Protein 8YR6 (pdb70)

Organism: Escherichia coli (strain K12) (NCBI:txid83333)

Secondary structure (DSSP, 8-state):
-HHHHHHHHS--EE--GGGEEEE-SHHHHHHHHHHHHHH-SSEEEEE-S-B-SSHHHHHHHHHHHHHHHH-TT-EEEEEEETTGGGS--TTS-----HHHHHHHHHHHSTT----EEEE-SSSSGGG--EE--EEEETTEEEEES--BSHHHHT-SS--EE--EEEEE-HHHHHHHHHHHIIIIISSTT-EESS-TTPPPHHHHHHHHHHHHHHHTT----------TTS-EEEEEEE-GGG-HHHHHHHHHGGG-SSEEEEE-SS----HHHHHHHHHHHHTT-EEEEEEE-GGGSTT---SSSPP-GGGGHHHHHHHHHHHHHHHTHHHHHTTSEEEEEE--TT-EE---EEEETTTEEEEES--SSHIIIIISEEEEEEEE-TT-TTHHHHHHHHHHHHTTEEE-SSGGGSPPGGGS-HHHHHHHHHHHHTTHHHHHGGG-

Radius of gyration: 21.31 Å; Cα contacts (8 Å, |Δi|>4): 948; chains: 1; bounding box: 56×60×46 Å

Solvent-accessible surface area: 18902 Å² total; per-residue (Å²): 121,157,49,70,100,44,3,50,127,11,49,2,3,48,13,59,46,122,49,5,65,13,46,46,36,7,28,69,0,41,81,7,0,48,112,49,1,87,75,8,133,87,23,0,2,0,2,0,38,20,0,42,43,31,71,0,0,76,27,1,0,80,23,0,3,75,11,38,104,133,75,88,129,1,45,3,68,0,0,0,0,3,26,19,0,55,72,30,128,94,41,63,91,109,82,95,23,5,0,50,8,0,6,84,14,35,112,114,23,126,74,22,95,3,13,1,29,0,0,0,0,24,35,166,38,49,74,0,14,1,20,2,5,1,3,0,8,20,30,4,0,1,3,5,4,1,1,0,15,35,33,16,0,57,57,101,141,91,32,9,18,3,13,1,1,12,0,102,14,109,72,0,0,36,22,0,27,100,15,2,44,126,50,4,33,97,28,131,0,18,30,100,0,20,67,104,132,33,33,149,43,104,128,13,110,89,52,0,120,59,6,52,98,108,3,133,113,8,27,18,157,33,148,42,74,17,99,61,94,64,4,0,0,3,2,1,2,0,6,10,128,44,2,57,0,8,93,0,0,50,19,0,0,23,9,1,94,122,57,0,4,0,0,0,12,32,9,12,19,21,67,64,0,16,148,14,0,17,93,0,2,171,90,55,36,77,0,0,0,0,4,20,25,24,33,0,11,33,60,49,40,51,123,138,90,99,55,84,132,43,2,4,15,1,8,11,18,16,19,15,5,51,111,9,0,42,158,10,18,141,34,12,97,53,101,31,2,15,0,40,19,0,99,28,110,93,14,14,2,0,0,10,1,2,4,1,29,52,78,25,3,0,4,6,0,0,8,1,3,25,43,2,28,124,25,3,0,3,0,0,0,1,0,13,3,22,107,70,70,0,20,89,42,22,101,101,6,12,122,57,2,64,115,71,16,100,82,11,154,65,56,180,104,13,81,38,25,51,83,1,40,105,126,5,66,105,38,0,101,132,34,89,163,122,168,68,16,137,116,45,30,169,60,11

Structure (mmCIF, N/CA/C/O backbone):
data_8YR6
#
_entry.id   8YR6
#
_cell.length_a   160.497
_cell.length_b   160.497
_cell.length_c   160.497
_cell.angle_alpha   90.00
_cell.angle_beta   90.00
_cell.angle_gamma   90.00
#
_symmetry.space_group_name_H-M   'I 2 3'
#
loop_
_entity.id
_entity.type
_entity.pdbx_description
1 polymer 'CDP-diacylglycerol--serine O-phosphatidyltransferase'
2 non-polymer Cdp-DG(16:0/16:0)
3 non-polymer 'SULFATE ION'
4 water water
#
loop_
_atom_site.group_PDB
_atom_site.id
_atom_site.type_symbol
_atom_site.label_atom_id
_atom_site.label_alt_id
_atom_site.label_comp_id
_atom_site.label_asym_id
_atom_site.label_entity_id
_atom_site.label_seq_id
_atom_site.pdbx_PDB_ins_code
_atom_site.Cartn_x
_atom_site.Cartn_y
_atom_site.Cartn_z
_atom_site.occupancy
_atom_site.B_iso_or_equiv
_atom_site.auth_seq_id
_atom_site.auth_comp_id
_atom_site.auth_asym_id
_atom_site.auth_atom_id
_atom_site.pdbx_PDB_model_num
ATOM 1 N N . ASN A 1 18 ? 62.507 10.141 50.189 1.00 89.75 8 ASN A N 1
ATOM 2 C CA . ASN A 1 18 ? 61.168 9.486 50.192 1.00 87.76 8 ASN A CA 1
ATOM 3 C C . ASN A 1 18 ? 60.215 10.328 49.344 1.00 86.98 8 ASN A C 1
ATOM 4 O O . ASN A 1 18 ? 59.941 11.476 49.680 1.00 88.92 8 ASN A O 1
ATOM 9 N N . LYS A 1 19 ? 59.711 9.749 48.248 1.00 85.22 9 LYS A N 1
ATOM 10 C CA . LYS A 1 19 ? 58.934 10.500 47.274 1.00 85.72 9 LYS A CA 1
ATOM 11 C C . LYS A 1 19 ? 57.557 10.853 47.841 1.00 82.72 9 LYS A C 1
ATOM 12 O O . LYS A 1 19 ? 57.001 11.897 47.500 1.00 80.24 9 LYS A O 1
ATOM 18 N N . HIS A 1 20 ? 57.016 9.986 48.710 1.00 79.06 10 HIS A N 1
ATOM 19 C CA . HIS A 1 20 ? 55.691 10.188 49.281 1.00 75.01 10 HIS A CA 1
ATOM 20 C C . HIS A 1 20 ? 55.706 11.358 50.260 1.00 71.89 10 HIS A C 1
ATOM 21 O O . HIS A 1 20 ? 54.813 12.202 50.225 1.00 66.78 10 HIS A O 1
ATOM 28 N N . GLN A 1 21 ? 56.727 11.389 51.128 1.00 73.82 11 GLN A N 1
ATOM 29 C CA . GLN A 1 21 ? 56.900 12.447 52.114 1.00 77.28 11 GLN A CA 1
ATOM 30 C C . GLN A 1 21 ? 57.165 13.785 51.429 1.00 78.07 11 GLN A C 1
ATOM 31 O O . GLN A 1 21 ? 56.758 14.832 51.930 1.00 77.72 11 GLN A O 1
ATOM 37 N N . GLN A 1 22 ? 57.848 13.734 50.282 1.00 78.82 12 GLN A N 1
ATOM 38 C CA . GLN A 1 22 ? 58.167 14.922 49.514 1.00 79.24 12 GLN A CA 1
ATOM 39 C C . GLN A 1 22 ? 56.870 15.544 48.997 1.00 76.10 12 GLN A C 1
ATOM 40 O O . GLN A 1 22 ? 56.675 16.750 49.121 1.00 74.95 12 GLN A O 1
ATOM 46 N N . HIS A 1 23 ? 55.979 14.713 48.441 1.00 74.18 13 HIS A N 1
ATOM 47 C CA . HIS A 1 23 ? 54.686 15.179 47.965 1.00 74.11 13 HIS A CA 1
ATOM 48 C C . HIS A 1 23 ? 53.986 15.978 49.063 1.00 72.26 13 HIS A C 1
ATOM 49 O O . HIS A 1 23 ? 53.525 17.091 48.818 1.00 73.06 13 HIS A O 1
ATOM 56 N N . LEU A 1 24 ? 53.920 15.402 50.271 1.00 68.52 14 LEU A N 1
ATOM 57 C CA . LEU A 1 24 ? 53.236 16.031 51.390 1.00 65.65 14 LEU A CA 1
ATOM 58 C C . LEU A 1 24 ? 53.959 17.309 51.804 1.00 62.37 14 LEU A C 1
ATOM 59 O O . LEU A 1 24 ? 53.316 18.298 52.132 1.00 60.80 14 LEU A O 1
ATOM 64 N N . ALA A 1 25 ? 55.294 17.272 51.809 1.00 61.23 15 ALA A N 1
ATOM 65 C CA . ALA A 1 25 ? 56.091 18.416 52.215 1.00 60.78 15 ALA A CA 1
ATOM 66 C C . ALA A 1 25 ? 55.869 19.589 51.259 1.00 62.17 15 ALA A C 1
ATOM 67 O O . ALA A 1 25 ? 55.918 20.746 51.673 1.00 61.12 15 ALA A O 1
ATOM 69 N N . GLN A 1 26 ? 55.591 19.276 49.988 1.00 64.95 16 GLN A N 1
ATOM 70 C CA . GLN A 1 26 ? 55.512 20.274 48.935 1.00 67.48 16 GLN A CA 1
ATOM 71 C C . GLN A 1 26 ? 54.072 20.707 48.668 1.00 67.47 16 GLN A C 1
ATOM 72 O O . GLN A 1 26 ? 53.865 21.672 47.935 1.00 68.76 16 GLN A O 1
ATOM 78 N N . LEU A 1 27 ? 53.086 19.999 49.239 1.00 67.61 17 LEU A N 1
ATOM 79 C CA . LEU A 1 27 ? 51.702 20.449 49.179 1.00 67.87 17 LEU A CA 1
ATOM 80 C C . LEU A 1 27 ? 51.642 21.883 49.698 1.00 66.94 17 LEU A C 1
ATOM 81 O O . LEU A 1 27 ? 52.190 22.168 50.761 1.00 66.22 17 LEU A O 1
ATOM 86 N N . PRO A 1 28 ? 50.969 22.818 48.989 1.00 65.17 18 PRO A N 1
ATOM 87 C CA . PRO A 1 28 ? 50.709 24.148 49.546 1.00 65.12 18 PRO A CA 1
ATOM 88 C C . PRO A 1 28 ? 49.891 24.046 50.833 1.00 65.34 18 PRO A C 1
ATOM 89 O O . PRO A 1 28 ? 48.977 23.225 50.922 1.00 65.14 18 PRO A O 1
ATOM 93 N N . LYS A 1 29 ? 50.238 24.880 51.823 1.00 64.28 19 LYS A N 1
ATOM 94 C CA . LYS A 1 29 ? 49.655 24.790 53.153 1.00 64.44 19 LYS A CA 1
ATOM 95 C C . LYS A 1 29 ? 49.270 26.174 53.662 1.00 65.77 19 LYS A C 1
ATOM 96 O O . LYS A 1 29 ? 50.072 27.102 53.604 1.00 67.21 19 LYS A O 1
ATOM 102 N N . ILE A 1 30 ? 48.041 26.276 54.187 1.00 65.52 20 ILE A N 1
ATOM 103 C CA . ILE A 1 30 ? 47.522 27.518 54.734 1.00 63.96 20 ILE A CA 1
ATOM 104 C C . ILE A 1 30 ? 47.648 27.467 56.254 1.00 63.74 20 ILE A C 1
ATOM 105 O O . ILE A 1 30 ? 47.153 26.536 56.884 1.00 63.11 20 ILE A O 1
ATOM 110 N N . SER A 1 31 ? 48.294 28.485 56.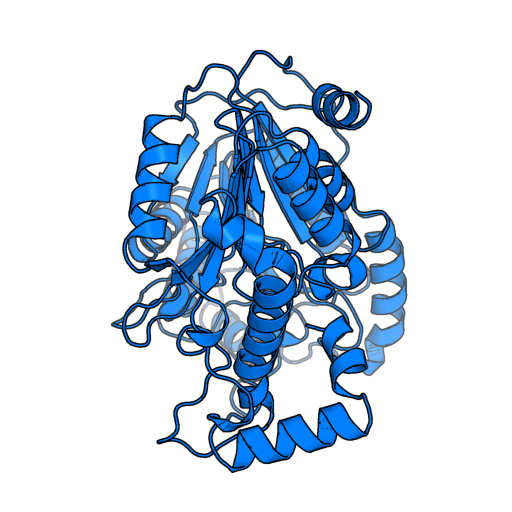836 1.00 63.62 21 SER A N 1
ATOM 111 C CA . SER A 1 31 ? 48.496 28.527 58.275 1.00 64.16 21 SER A CA 1
ATOM 112 C C . SER A 1 31 ? 47.145 28.574 58.980 1.00 62.22 21 SER A C 1
ATOM 113 O O . SER A 1 31 ? 46.190 29.176 58.493 1.00 60.88 21 SER A O 1
ATOM 116 N N . GLN A 1 32 ? 47.095 27.901 60.130 1.00 60.43 22 GLN A N 1
ATOM 117 C CA . GLN A 1 32 ? 45.871 27.708 60.879 1.00 59.10 22 GLN A CA 1
ATOM 118 C C . GLN A 1 32 ? 46.188 27.920 62.351 1.00 58.50 22 GLN A C 1
ATOM 119 O O . GLN A 1 32 ? 47.173 27.382 62.850 1.00 57.87 22 GLN A O 1
ATOM 125 N N . SER A 1 33 ? 45.362 28.724 63.024 1.00 60.09 23 SER A N 1
ATOM 126 C CA . SER A 1 33 ? 45.488 28.915 64.457 1.00 60.76 23 SER A CA 1
ATOM 127 C C . SER A 1 33 ? 44.703 27.824 65.176 1.00 60.90 23 SER A C 1
ATOM 128 O O . SER A 1 33 ? 43.567 27.538 64.812 1.00 62.55 23 SER A O 1
ATOM 131 N N . VAL A 1 34 ? 45.316 27.238 66.209 1.00 61.47 24 VAL A N 1
ATOM 132 C CA . VAL A 1 34 ? 44.687 26.186 66.993 1.00 63.13 24 VAL A CA 1
ATOM 133 C C . VAL A 1 34 ? 43.351 26.671 67.564 1.00 62.75 24 VAL A C 1
ATOM 134 O O . VAL A 1 34 ? 42.427 25.876 67.704 1.00 61.88 24 VAL A O 1
ATOM 138 N N . ASP A 1 35 ? 43.247 27.970 67.884 1.00 63.63 25 ASP A N 1
ATOM 139 C CA . ASP A 1 35 ? 42.060 28.516 68.527 1.00 65.63 25 ASP A CA 1
ATOM 140 C C . ASP A 1 35 ? 40.917 28.703 67.532 1.00 62.86 25 ASP A C 1
ATOM 141 O O . ASP A 1 35 ? 39.780 28.918 67.944 1.00 60.93 25 ASP A O 1
ATOM 146 N N . ASP A 1 36 ? 41.222 28.617 66.232 1.00 61.92 26 ASP A N 1
ATOM 147 C CA . ASP A 1 36 ? 40.217 28.745 65.189 1.00 60.34 26 ASP A CA 1
ATOM 148 C C . ASP A 1 36 ? 39.842 27.373 64.628 1.00 58.02 26 ASP A C 1
ATOM 149 O O . ASP A 1 36 ? 39.306 27.295 63.525 1.00 57.00 26 ASP A O 1
ATOM 154 N N . VAL A 1 37 ? 40.103 26.308 65.401 1.00 57.11 27 VAL A N 1
ATOM 155 C CA . VAL A 1 37 ? 39.679 24.961 65.050 1.00 56.97 27 VAL A CA 1
ATOM 156 C C . VAL A 1 37 ? 38.849 24.387 66.196 1.00 56.65 27 VAL A C 1
ATOM 157 O O . VAL A 1 37 ? 39.336 24.268 67.319 1.00 54.46 27 VAL A O 1
ATOM 161 N N . ASP A 1 38 ? 37.602 24.008 65.893 1.00 56.37 28 ASP A N 1
ATOM 162 C CA . ASP A 1 38 ? 36.726 23.393 66.876 1.00 55.05 28 ASP A CA 1
ATOM 163 C C . ASP A 1 38 ? 36.273 22.022 66.384 1.00 53.25 28 ASP A C 1
ATOM 164 O O . ASP A 1 38 ? 35.769 21.886 65.275 1.00 55.76 28 ASP A O 1
ATOM 169 N N . PHE A 1 39 ? 36.462 21.006 67.230 1.00 52.16 29 PHE A N 1
ATOM 170 C CA . PHE A 1 39 ? 35.872 19.698 67.015 1.00 51.43 29 PHE A CA 1
ATOM 171 C C . PHE A 1 39 ? 34.509 19.642 67.694 1.00 53.01 29 PHE A C 1
ATOM 172 O O . PHE A 1 39 ? 34.329 20.210 68.766 1.00 54.24 29 PHE A O 1
ATOM 180 N N . PHE A 1 40 ? 33.559 18.943 67.064 1.00 53.96 30 PHE A N 1
ATOM 181 C CA . PHE A 1 40 ? 32.336 18.525 67.729 1.00 53.65 30 PHE A CA 1
ATOM 182 C C . PHE A 1 40 ? 32.263 17.013 67.577 1.00 53.60 30 PHE A C 1
ATOM 183 O O . PHE A 1 40 ? 32.804 16.474 66.620 1.00 55.05 30 PHE A O 1
ATOM 191 N N . TYR A 1 41 ? 31.618 16.342 68.533 1.00 51.76 31 TYR A N 1
ATOM 192 C CA . TYR A 1 41 ? 31.776 14.907 68.681 1.00 49.57 31 TYR A CA 1
ATOM 193 C C . TYR A 1 41 ? 30.446 14.171 68.566 1.00 49.04 31 TYR A C 1
ATOM 194 O O . TYR A 1 41 ? 30.423 12.959 68.744 1.00 49.20 31 TYR A O 1
ATOM 203 N N . ALA A 1 42 ? 29.356 14.885 68.255 1.00 50.37 32 ALA A N 1
ATOM 204 C CA . ALA A 1 42 ? 28.031 14.280 68.204 1.00 51.56 32 ALA A CA 1
ATOM 205 C C . ALA A 1 42 ? 27.154 14.998 67.186 1.00 51.45 32 ALA A C 1
ATOM 206 O O . ALA A 1 42 ? 27.241 16.216 67.048 1.00 52.43 32 ALA A O 1
ATOM 208 N N . PRO A 1 43 ? 26.254 14.273 66.485 1.00 52.13 33 PRO A N 1
ATOM 209 C CA . PRO A 1 43 ? 25.371 14.883 65.484 1.00 55.10 33 PRO A CA 1
ATOM 210 C C . PRO A 1 43 ? 24.578 16.104 65.954 1.00 57.11 33 PRO A C 1
ATOM 211 O O . PRO A 1 43 ? 24.423 17.074 65.211 1.00 59.18 33 PRO A O 1
ATOM 215 N N . ALA A 1 44 ? 24.048 16.038 67.180 1.00 57.19 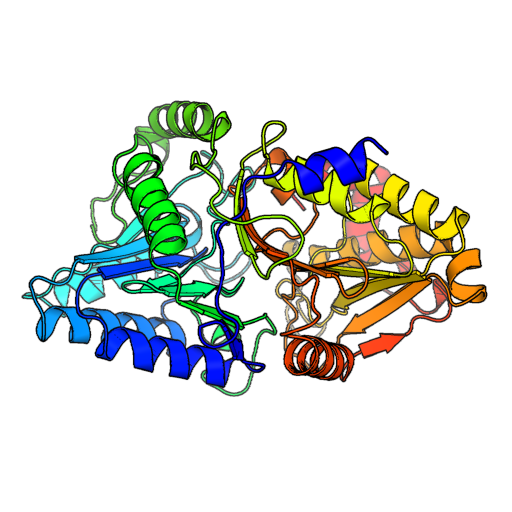34 ALA A N 1
ATOM 216 C CA . ALA A 1 44 ? 23.208 17.103 67.703 1.00 56.56 34 ALA A CA 1
ATOM 217 C C . ALA A 1 44 ? 24.023 18.387 67.845 1.00 56.21 34 ALA A C 1
ATOM 218 O O . ALA A 1 44 ? 23.545 19.461 67.499 1.00 56.21 34 ALA A O 1
ATOM 220 N N . ASP A 1 45 ? 25.259 18.262 68.338 1.00 55.61 35 ASP A N 1
ATOM 221 C CA . ASP A 1 45 ? 26.139 19.405 68.522 1.00 56.34 35 ASP A CA 1
ATOM 222 C C . ASP A 1 45 ? 26.437 20.063 67.178 1.00 56.59 35 ASP A C 1
ATOM 223 O O . ASP A 1 45 ? 26.526 21.288 67.081 1.00 57.06 35 ASP A O 1
ATOM 228 N N . PHE A 1 46 ? 26.602 19.226 66.151 1.00 55.32 36 PHE A N 1
ATOM 229 C CA . PHE A 1 46 ? 26.827 19.682 64.790 1.00 53.89 36 PHE A CA 1
ATOM 230 C C . PHE A 1 46 ? 25.622 20.487 64.312 1.00 53.78 36 PHE A C 1
ATOM 231 O O . PHE A 1 46 ? 25.788 21.594 63.800 1.00 54.64 36 PHE A O 1
ATOM 239 N N . ARG A 1 47 ? 24.419 19.927 64.499 1.00 51.59 37 ARG A N 1
ATOM 240 C CA . ARG A 1 47 ? 23.183 20.613 64.169 1.00 51.73 37 ARG A CA 1
ATOM 241 C C . ARG A 1 47 ? 23.137 21.987 64.839 1.00 51.80 37 ARG A C 1
ATOM 242 O O . ARG A 1 47 ? 22.877 22.996 64.189 1.00 52.88 37 ARG A O 1
ATOM 250 N N . GLU A 1 48 ? 23.378 22.023 66.152 1.00 51.32 38 GLU A N 1
ATOM 251 C CA . GLU A 1 48 ? 23.232 23.254 66.910 1.00 50.69 38 GLU A CA 1
ATOM 252 C C . GLU A 1 48 ? 24.265 24.264 66.417 1.00 50.90 38 GLU A C 1
ATOM 253 O O . GLU A 1 48 ? 23.925 25.418 66.168 1.00 52.71 38 GLU A O 1
ATOM 259 N N . THR A 1 49 ? 25.514 23.816 66.237 1.00 50.89 39 THR A N 1
ATOM 260 C CA . THR A 1 49 ? 26.562 24.676 65.710 1.00 51.53 39 THR A CA 1
ATOM 261 C C . THR A 1 49 ? 26.124 25.284 64.376 1.00 52.42 39 THR A C 1
ATOM 262 O O . THR A 1 49 ? 26.338 26.466 64.132 1.00 51.31 39 THR A O 1
ATOM 266 N N . LEU A 1 50 ? 25.530 24.467 63.499 1.00 52.90 40 LEU A N 1
ATOM 267 C CA . LEU A 1 50 ? 25.124 24.949 62.190 1.00 52.60 40 LEU A CA 1
ATOM 268 C C . LEU A 1 50 ? 24.072 26.045 62.365 1.00 53.44 40 LEU A C 1
ATOM 269 O O . LEU A 1 50 ? 24.161 27.096 61.734 1.00 53.47 40 LEU A O 1
ATOM 274 N N . LEU A 1 51 ? 23.090 25.806 63.242 1.00 54.31 41 LEU A N 1
ATOM 275 C CA . LEU A 1 51 ? 22.036 26.780 63.480 1.00 53.13 41 LEU A CA 1
ATOM 276 C C . LEU A 1 51 ? 22.626 28.041 64.116 1.00 53.21 41 LEU A C 1
ATOM 277 O O . LEU A 1 51 ? 22.235 29.147 63.747 1.00 52.63 41 LEU A O 1
ATOM 282 N N . GLU A 1 52 ? 23.589 27.872 65.038 1.00 54.51 42 GLU A N 1
ATOM 283 C CA . GLU A 1 52 ? 24.264 29.000 65.670 1.00 55.16 42 GLU A CA 1
ATOM 284 C C . GLU A 1 52 ? 24.865 29.914 64.605 1.00 55.18 42 GLU A C 1
ATOM 285 O O . GLU A 1 52 ? 24.706 31.128 64.678 1.00 57.20 42 GLU A O 1
ATOM 291 N N . LYS A 1 53 ? 25.550 29.318 63.622 1.00 55.98 43 LYS A N 1
ATOM 292 C CA . LYS A 1 53 ? 26.330 30.064 62.645 1.00 56.03 43 LYS A CA 1
ATOM 293 C C . LYS A 1 53 ? 25.441 30.678 61.563 1.00 57.02 43 LYS A C 1
ATOM 294 O O . LYS A 1 53 ? 25.785 31.726 61.022 1.00 58.23 43 LYS A O 1
ATOM 300 N N . ILE A 1 54 ? 24.312 30.028 61.245 1.00 57.10 44 ILE A N 1
ATOM 301 C CA . ILE A 1 54 ? 23.365 30.561 60.275 1.00 55.82 44 ILE A CA 1
ATOM 302 C C . ILE A 1 54 ? 22.804 31.889 60.782 1.00 57.47 44 ILE A C 1
ATOM 303 O O . ILE A 1 54 ? 22.714 32.852 60.018 1.00 61.56 44 ILE A O 1
ATOM 308 N N . ALA A 1 55 ? 22.432 31.935 62.068 1.00 56.82 45 ALA A N 1
ATOM 309 C CA . ALA A 1 55 ? 21.847 33.130 62.661 1.00 55.47 45 ALA A CA 1
ATOM 310 C C . ALA A 1 55 ? 22.885 34.249 62.762 1.00 56.33 45 ALA A C 1
ATOM 311 O O . ALA A 1 55 ? 22.532 35.424 62.668 1.00 58.37 45 ALA A O 1
ATOM 313 N N . SER A 1 56 ? 24.160 33.866 62.925 1.00 55.71 46 SER A N 1
ATOM 314 C CA . SER A 1 56 ? 25.245 34.791 63.210 1.00 56.46 46 SER A CA 1
ATOM 315 C C . SER A 1 56 ? 25.901 35.324 61.940 1.00 54.14 46 SER A C 1
ATOM 316 O O . SER A 1 56 ? 26.655 36.286 62.024 1.00 54.47 46 SER A O 1
ATOM 319 N N . ALA A 1 57 ? 25.649 34.698 60.782 1.00 53.78 47 ALA A N 1
ATOM 320 C CA . ALA A 1 57 ? 26.388 35.011 59.565 1.00 54.75 47 ALA A CA 1
ATOM 321 C C . ALA A 1 57 ? 26.055 36.421 59.073 1.00 56.19 47 ALA A C 1
ATOM 322 O O . ALA A 1 57 ? 24.896 36.828 59.090 1.00 54.55 47 ALA A O 1
ATOM 324 N N . LYS A 1 58 ? 27.090 37.141 58.614 1.00 60.99 48 LYS A N 1
ATOM 325 C CA . LYS A 1 58 ? 26.976 38.540 58.229 1.00 64.92 48 LYS A CA 1
ATOM 326 C C . LYS A 1 58 ? 27.312 38.766 56.751 1.00 64.58 48 LYS A C 1
ATOM 327 O O . LYS A 1 58 ? 27.063 39.856 56.243 1.00 65.44 48 LYS A O 1
ATOM 333 N N . GLN A 1 59 ? 27.860 37.758 56.056 1.00 64.13 49 GLN A N 1
ATOM 334 C CA . GLN A 1 59 ? 28.332 37.936 54.687 1.00 63.98 49 GLN A CA 1
ATOM 335 C C . GLN A 1 59 ? 27.749 36.869 53.765 1.00 60.21 49 GLN A C 1
ATOM 336 O O . GLN A 1 59 ? 27.146 37.201 52.750 1.00 59.37 49 GLN A O 1
ATOM 342 N N . ARG A 1 60 ? 27.962 35.591 54.103 1.00 58.82 50 ARG A N 1
ATOM 343 C CA . ARG A 1 60 ? 27.644 34.508 53.187 1.00 57.69 50 ARG A CA 1
ATOM 344 C C . ARG A 1 60 ? 27.364 33.207 53.936 1.00 56.65 50 ARG A C 1
ATOM 345 O O . ARG A 1 60 ? 27.901 32.953 55.015 1.00 54.34 50 ARG A O 1
ATOM 353 N N . ILE A 1 61 ? 26.503 32.392 53.317 1.00 56.85 51 ILE A N 1
ATOM 354 C CA . ILE A 1 61 ? 26.219 31.035 53.750 1.00 56.31 51 ILE A CA 1
ATOM 355 C C . ILE A 1 61 ? 26.145 30.176 52.493 1.00 57.27 51 ILE A C 1
ATOM 356 O O . ILE A 1 61 ? 25.215 30.325 51.704 1.00 58.40 51 ILE A O 1
ATOM 361 N N . CYS A 1 62 ? 27.137 29.298 52.314 1.00 57.32 52 CYS A N 1
ATOM 362 C CA . CYS A 1 62 ? 27.153 28.351 51.212 1.00 57.36 52 CYS A CA 1
ATOM 363 C C . CYS A 1 62 ? 27.030 26.939 51.773 1.00 56.23 52 CYS A C 1
ATOM 364 O O . CYS A 1 62 ? 27.966 26.431 52.383 1.00 56.29 52 CYS A O 1
ATOM 367 N N . ILE A 1 63 ? 25.858 26.330 51.566 1.00 57.41 53 ILE A N 1
ATOM 368 C CA . ILE A 1 63 ? 25.585 24.969 51.995 1.00 56.21 53 ILE A CA 1
ATOM 369 C C . ILE A 1 63 ? 25.693 24.050 50.782 1.00 55.42 53 ILE A C 1
ATOM 370 O O . ILE A 1 63 ? 24.826 24.060 49.911 1.00 52.79 53 ILE A O 1
ATOM 375 N N . VAL A 1 64 ? 26.770 23.262 50.746 1.00 56.45 54 VAL A N 1
ATOM 376 C CA . VAL A 1 64 ? 26.909 22.174 49.794 1.00 57.46 54 VAL A CA 1
ATOM 377 C C . VAL A 1 64 ? 26.698 20.863 50.549 1.00 57.70 54 VAL A C 1
ATOM 378 O O . VAL A 1 64 ? 27.342 20.619 51.568 1.00 60.16 54 VAL A O 1
ATOM 382 N N . ALA A 1 65 ? 25.784 20.028 50.045 1.00 57.11 55 ALA A N 1
ATOM 383 C CA . ALA A 1 65 ? 25.487 18.739 50.650 1.00 56.31 55 ALA A CA 1
ATOM 384 C C . ALA A 1 65 ? 24.962 17.793 49.578 1.00 56.15 55 ALA A C 1
ATOM 385 O O . ALA A 1 65 ? 24.382 18.252 48.599 1.00 57.78 55 ALA A O 1
ATOM 387 N N . LEU A 1 66 ? 25.158 16.484 49.777 1.00 55.49 56 LEU A N 1
ATOM 388 C CA . LEU A 1 66 ? 24.590 15.485 48.886 1.00 56.49 56 LEU A CA 1
ATOM 389 C C . LEU A 1 66 ? 23.083 15.714 48.781 1.00 56.74 56 LEU A C 1
ATOM 390 O O . LEU A 1 66 ? 22.536 15.738 47.680 1.00 58.61 56 LEU A O 1
ATOM 395 N N . TYR A 1 67 ? 22.413 15.897 49.924 1.00 57.14 57 TYR A N 1
ATOM 396 C CA . TYR A 1 67 ? 21.001 16.232 49.893 1.00 58.44 57 TYR A CA 1
ATOM 397 C C . TYR A 1 67 ? 20.578 16.997 51.143 1.00 59.56 57 TYR A C 1
ATOM 398 O O . TYR A 1 67 ? 21.263 16.998 52.162 1.00 58.52 57 TYR A O 1
ATOM 407 N N . LEU A 1 68 ? 19.432 17.673 51.002 1.00 61.36 58 LEU A N 1
ATOM 408 C CA . LEU A 1 68 ? 18.764 18.383 52.075 1.00 62.17 58 LEU A CA 1
ATOM 409 C C . LEU A 1 68 ? 17.324 17.893 52.098 1.00 61.15 58 LEU A C 1
ATOM 410 O O . LEU A 1 68 ? 16.534 18.278 51.243 1.00 61.58 58 LEU A O 1
ATOM 415 N N . GLU A 1 69 ? 17.015 17.026 53.069 1.00 62.86 59 GLU A N 1
ATOM 416 C CA . GLU A 1 69 ? 15.796 16.230 53.052 1.00 63.55 59 GLU A CA 1
ATOM 417 C C . GLU A 1 69 ? 14.613 17.071 53.518 1.00 64.23 59 GLU A C 1
ATOM 418 O O . GLU A 1 69 ? 14.789 17.999 54.300 1.00 65.62 59 GLU A O 1
ATOM 424 N N . GLN A 1 70 ? 13.405 16.723 53.053 1.00 66.32 60 GLN A N 1
ATOM 425 C CA . GLN A 1 70 ? 12.193 17.356 53.549 1.00 68.11 60 GLN A CA 1
ATOM 426 C C . GLN A 1 70 ? 11.694 16.599 54.781 1.00 66.89 60 GLN A C 1
ATOM 427 O O . GLN A 1 70 ? 10.601 16.039 54.786 1.00 67.46 60 GLN A O 1
ATOM 433 N N . ASP A 1 71 ? 12.507 16.610 55.841 1.00 63.49 61 ASP A N 1
ATOM 434 C CA . ASP A 1 71 ? 12.106 16.075 57.131 1.00 61.94 61 ASP A CA 1
ATOM 435 C C . ASP A 1 71 ? 12.305 17.176 58.169 1.00 60.92 61 ASP A C 1
ATOM 436 O O . ASP A 1 71 ? 12.673 18.294 57.812 1.00 60.43 61 ASP A O 1
ATOM 441 N N . ASP A 1 72 ? 12.047 16.862 59.443 1.00 59.82 62 ASP A N 1
ATOM 442 C CA . ASP A 1 72 ? 12.140 17.855 60.500 1.00 61.54 62 ASP A CA 1
ATOM 443 C C . ASP A 1 72 ? 13.550 18.443 60.534 1.00 62.77 62 ASP A C 1
ATOM 444 O O . ASP A 1 72 ? 13.719 19.633 60.802 1.00 62.87 62 ASP A O 1
ATOM 449 N N . GLY A 1 73 ? 14.552 17.598 60.256 1.00 61.33 63 GLY A N 1
ATOM 450 C CA . GLY A 1 73 ? 15.939 18.025 60.234 1.00 59.80 63 GLY A CA 1
ATOM 451 C C . GLY A 1 73 ? 16.176 19.046 59.130 1.00 59.28 63 GLY A C 1
ATOM 452 O O . GLY A 1 73 ? 16.600 20.165 59.406 1.00 57.41 63 GLY A O 1
ATOM 453 N N . GLY A 1 74 ? 15.880 18.643 57.887 1.00 59.28 64 GLY A N 1
ATOM 454 C CA . GLY A 1 74 ? 16.079 19.496 56.728 1.00 58.71 64 GLY A CA 1
ATOM 455 C C . GLY A 1 74 ? 15.330 20.821 56.869 1.00 59.69 64 GLY A C 1
ATOM 456 O O . GLY A 1 74 ? 15.881 21.880 56.567 1.00 56.38 64 GLY A O 1
ATOM 457 N N . LYS A 1 75 ? 14.074 20.733 57.334 1.00 60.66 65 LYS A N 1
ATOM 458 C CA . LYS A 1 75 ? 13.218 21.890 57.545 1.00 60.88 65 LYS A CA 1
ATOM 459 C C . LYS A 1 75 ? 13.869 22.840 58.545 1.00 60.44 65 LYS A C 1
ATOM 460 O O . LYS A 1 75 ? 13.883 24.053 58.333 1.00 61.35 65 LYS A O 1
ATOM 466 N N . GLY A 1 76 ? 14.399 22.273 59.635 1.00 57.45 66 GLY A N 1
ATOM 467 C CA . GLY A 1 76 ? 15.067 23.060 60.655 1.00 57.41 66 GLY A CA 1
ATOM 468 C C . GLY A 1 76 ? 16.115 23.973 60.029 1.00 57.58 66 GLY A C 1
ATOM 469 O O . GLY A 1 76 ? 16.136 25.177 60.287 1.00 58.12 66 GLY A O 1
ATOM 470 N N . ILE A 1 77 ? 16.948 23.376 59.172 1.00 55.67 67 ILE A N 1
ATOM 471 C CA . ILE A 1 77 ? 18.079 24.067 58.583 1.00 56.88 67 ILE A CA 1
ATOM 472 C C . ILE A 1 77 ? 17.579 25.082 57.558 1.00 57.02 67 ILE A C 1
ATOM 473 O O . ILE A 1 77 ? 18.047 26.215 57.547 1.00 57.02 67 ILE A O 1
ATOM 478 N N . LEU A 1 78 ? 16.629 24.676 56.706 1.00 58.15 68 LEU A N 1
ATOM 479 C CA . LEU A 1 78 ? 16.153 25.536 55.630 1.00 58.52 68 LEU A CA 1
ATOM 480 C C . LEU A 1 78 ? 15.392 26.733 56.209 1.00 58.94 68 LEU A C 1
ATOM 481 O O . LEU A 1 78 ? 15.637 27.863 55.793 1.00 60.50 68 LEU A O 1
ATOM 486 N N . ASN A 1 79 ? 14.492 26.488 57.176 1.00 57.92 69 ASN A N 1
ATOM 487 C CA . ASN A 1 79 ? 13.798 27.554 57.888 1.00 57.92 69 ASN A CA 1
ATOM 488 C C . ASN A 1 79 ? 14.789 28.587 58.425 1.00 57.02 69 ASN A C 1
ATOM 489 O O . ASN A 1 79 ? 14.556 29.792 58.322 1.00 56.33 69 ASN A O 1
ATOM 494 N N . ALA A 1 80 ? 15.890 28.102 59.008 1.00 55.24 70 ALA A N 1
ATOM 495 C CA . ALA A 1 80 ? 16.886 28.973 59.611 1.00 56.23 70 ALA A CA 1
ATOM 496 C C . ALA A 1 80 ? 17.593 29.801 58.540 1.00 56.64 70 ALA A C 1
ATOM 497 O O . ALA A 1 80 ? 17.947 30.950 58.791 1.00 57.83 70 ALA A O 1
ATOM 499 N N . LEU A 1 81 ? 17.794 29.206 57.358 1.00 57.76 71 LEU A N 1
ATOM 500 C CA . LEU A 1 81 ? 18.398 29.894 56.226 1.00 58.42 71 LEU A CA 1
ATOM 501 C C . LEU A 1 81 ? 17.478 31.014 55.744 1.00 58.25 71 LEU A C 1
ATOM 502 O O . LEU A 1 81 ? 17.920 32.152 55.595 1.00 56.43 71 LEU A O 1
ATOM 507 N N . TYR A 1 82 ? 16.199 30.685 55.525 1.00 59.55 72 TYR A N 1
ATOM 508 C CA . TYR A 1 82 ? 15.200 31.673 55.143 1.00 60.11 72 TYR A CA 1
ATOM 509 C C . TYR A 1 82 ? 15.164 32.796 56.182 1.00 60.82 72 TYR A C 1
ATOM 510 O O . TYR A 1 82 ? 15.082 33.971 55.826 1.00 60.24 72 TYR A O 1
ATOM 519 N N . GLU A 1 83 ? 15.248 32.431 57.466 1.00 61.71 73 GLU A N 1
ATOM 520 C CA . GLU A 1 83 ? 15.154 33.404 58.540 1.00 62.31 73 GLU A CA 1
ATOM 521 C C . GLU A 1 83 ? 16.373 34.324 58.513 1.00 63.58 73 GLU A C 1
ATOM 522 O O . GLU A 1 83 ? 16.238 35.530 58.717 1.00 65.09 73 GLU A O 1
ATOM 528 N N . ALA A 1 84 ? 17.556 33.753 58.250 1.00 62.62 74 ALA A N 1
ATOM 529 C CA . ALA A 1 84 ? 18.786 34.529 58.200 1.00 63.63 74 ALA A CA 1
ATOM 530 C C . ALA A 1 84 ? 18.716 35.567 57.081 1.00 64.94 74 ALA A C 1
ATOM 531 O O . ALA A 1 84 ? 19.091 36.722 57.283 1.00 65.27 74 ALA A O 1
ATOM 533 N N . LYS A 1 85 ? 18.237 35.136 55.906 1.00 64.66 75 LYS A N 1
ATOM 534 C CA . LYS A 1 85 ? 18.121 35.996 54.739 1.00 65.09 75 LYS A CA 1
ATOM 535 C C . LYS A 1 85 ? 17.079 37.086 54.992 1.00 67.26 75 LYS A C 1
ATOM 536 O O . LYS A 1 85 ? 17.243 38.221 54.546 1.00 66.80 75 LYS A O 1
ATOM 542 N N . ARG A 1 86 ? 16.010 36.728 55.713 1.00 67.56 76 ARG A N 1
ATOM 543 C CA . ARG A 1 86 ? 14.951 37.668 56.039 1.00 67.74 76 ARG A CA 1
ATOM 544 C C . ARG A 1 86 ? 15.497 38.820 56.881 1.00 66.92 76 ARG A C 1
ATOM 545 O O . ARG A 1 86 ? 15.103 39.963 56.680 1.00 66.77 76 ARG A O 1
ATOM 553 N N . GLN A 1 87 ? 16.402 38.514 57.818 1.00 67.66 77 GLN A N 1
ATOM 554 C CA . GLN A 1 87 ? 16.922 39.502 58.755 1.00 66.23 77 GLN A CA 1
ATOM 555 C C . GLN A 1 87 ? 18.146 40.216 58.184 1.00 66.25 77 GLN A C 1
ATOM 556 O O . GLN A 1 87 ? 18.572 41.232 58.729 1.00 65.23 77 GLN A O 1
ATOM 562 N N . ARG A 1 88 ? 18.726 39.654 57.115 1.00 67.36 78 ARG A N 1
ATOM 563 C CA . ARG A 1 88 ? 19.847 40.267 56.420 1.00 67.74 78 ARG A CA 1
ATOM 564 C C . ARG A 1 88 ? 19.697 39.996 54.924 1.00 68.95 78 ARG A C 1
ATOM 565 O O . ARG A 1 88 ? 20.327 39.092 54.379 1.00 64.95 78 ARG A O 1
ATOM 573 N N . PRO A 1 89 ? 18.835 40.766 54.219 1.00 72.70 79 PRO A N 1
ATOM 574 C CA . PRO A 1 89 ? 18.615 40.570 52.783 1.00 73.74 79 PRO A CA 1
ATOM 575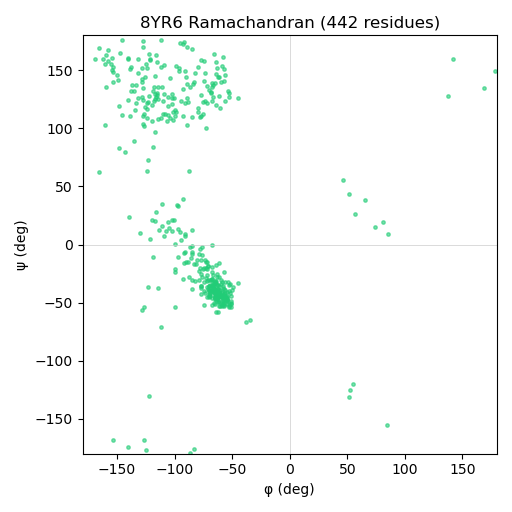 C C . PRO A 1 89 ? 19.892 40.550 51.946 1.00 72.35 79 PRO A C 1
ATOM 576 O O . PRO A 1 89 ? 19.969 39.816 50.967 1.00 71.74 79 PRO A O 1
ATOM 580 N N . GLU A 1 90 ? 20.889 41.346 52.349 1.00 72.40 80 GLU A N 1
ATOM 581 C CA . GLU A 1 90 ? 22.128 41.479 51.595 1.00 74.98 80 GLU A CA 1
ATOM 582 C C . GLU A 1 90 ? 23.033 40.260 51.803 1.00 72.72 80 GLU A C 1
ATOM 583 O O . GLU A 1 90 ? 24.103 40.180 51.205 1.00 71.83 80 GLU A O 1
ATOM 589 N N . LEU A 1 91 ? 22.604 39.313 52.647 1.00 71.36 81 LEU A N 1
ATOM 590 C CA . LEU A 1 91 ? 23.349 38.088 52.897 1.00 69.30 81 LEU A CA 1
ATOM 591 C C . LEU A 1 91 ? 23.303 37.205 51.651 1.00 67.13 81 LEU A C 1
ATOM 592 O O . LEU A 1 91 ? 22.240 37.000 51.073 1.00 67.50 81 LEU A O 1
ATOM 597 N N . ASP A 1 92 ? 24.469 36.688 51.252 1.00 65.20 82 ASP A N 1
ATOM 598 C CA . ASP A 1 92 ? 24.588 35.810 50.100 1.00 64.27 82 ASP A CA 1
ATOM 599 C C . ASP A 1 92 ? 24.388 34.363 50.549 1.00 65.71 82 ASP A C 1
ATOM 600 O O . ASP A 1 92 ? 25.303 33.761 51.108 1.00 66.37 82 ASP A O 1
ATOM 605 N N . VAL A 1 93 ? 23.195 33.813 50.283 1.00 65.97 83 VAL A N 1
ATOM 606 C CA . VAL A 1 93 ? 22.807 32.497 50.769 1.00 68.02 83 VAL A CA 1
ATOM 607 C C . VAL A 1 93 ? 22.566 31.572 49.580 1.00 70.08 83 VAL A C 1
ATOM 608 O O . VAL A 1 93 ? 21.748 31.880 48.721 1.00 73.45 83 VAL A O 1
ATOM 612 N N . ARG A 1 94 ? 23.253 30.423 49.565 1.00 71.69 84 ARG A N 1
ATOM 613 C CA . ARG A 1 94 ? 23.144 29.455 48.485 1.00 73.07 84 ARG A CA 1
ATOM 614 C C . ARG A 1 94 ? 23.073 28.051 49.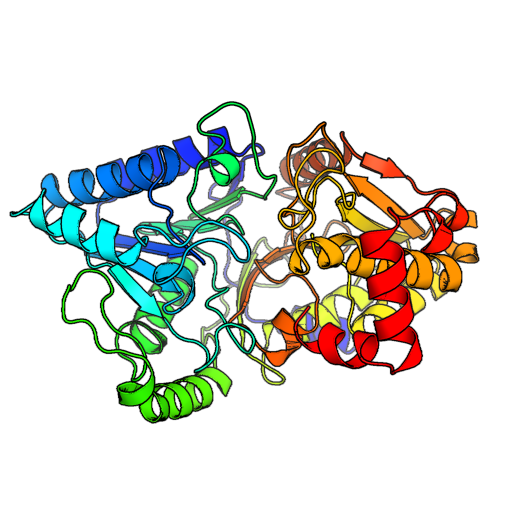081 1.00 69.11 84 ARG A C 1
ATOM 615 O O . ARG A 1 94 ? 23.811 27.738 50.013 1.00 67.85 84 ARG A O 1
ATOM 623 N N . VAL A 1 95 ? 22.183 27.217 48.528 1.00 66.43 85 VAL A N 1
ATOM 624 C CA . VAL A 1 95 ? 22.174 25.787 48.797 1.00 64.61 85 VAL A CA 1
ATOM 625 C C . VAL A 1 95 ? 22.504 25.056 47.498 1.00 63.88 85 VAL A C 1
ATOM 626 O O . VAL A 1 95 ? 21.903 25.331 46.463 1.00 64.11 85 VAL A O 1
ATOM 630 N N . LEU A 1 96 ? 23.464 24.128 47.566 1.00 62.47 86 LEU A N 1
ATOM 631 C CA . LEU A 1 96 ? 23.810 23.284 46.436 1.00 62.90 86 LEU A CA 1
ATOM 632 C C . LEU A 1 96 ? 23.736 21.827 46.875 1.00 63.92 86 LEU A C 1
ATOM 633 O O . LEU A 1 96 ? 24.474 21.414 47.764 1.00 66.88 86 LEU A O 1
ATOM 638 N N . VAL A 1 97 ? 22.848 21.060 46.235 1.00 63.86 87 VAL A N 1
ATOM 639 C CA . VAL A 1 97 ? 22.721 19.636 46.495 1.00 63.03 87 VAL A CA 1
ATOM 640 C C . VAL A 1 97 ? 22.804 18.888 45.167 1.00 64.04 87 VAL A C 1
ATOM 641 O O . VAL A 1 97 ? 22.871 19.513 44.110 1.00 63.28 87 VAL A O 1
ATOM 645 N N . ASP A 1 98 ? 22.801 17.551 45.230 1.00 63.38 88 ASP A N 1
ATOM 646 C CA . ASP A 1 98 ? 22.864 16.735 44.030 1.00 62.35 88 ASP A CA 1
ATOM 647 C C . ASP A 1 98 ? 21.560 16.892 43.252 1.00 65.23 88 ASP A C 1
ATOM 648 O O . ASP A 1 98 ? 20.471 16.785 43.821 1.00 63.67 88 ASP A O 1
ATOM 653 N N . TRP A 1 99 ? 21.711 17.147 41.945 1.00 67.22 89 TRP A N 1
ATOM 654 C CA . TRP A 1 99 ? 20.607 17.332 41.014 1.00 68.93 89 TRP A CA 1
ATOM 655 C C . TRP A 1 99 ? 19.708 16.095 40.977 1.00 65.85 89 TRP A C 1
ATOM 656 O O . TRP A 1 99 ? 18.484 16.208 41.021 1.00 63.82 89 TRP A O 1
ATOM 667 N N . HIS A 1 100 ? 20.330 14.915 40.888 1.00 65.52 90 HIS A N 1
ATOM 668 C CA . HIS A 1 100 ? 19.603 13.668 40.711 1.00 66.55 90 HIS A CA 1
ATOM 669 C C . HIS A 1 100 ? 18.961 13.211 42.017 1.00 67.13 90 HIS A C 1
ATOM 670 O O . HIS A 1 100 ? 17.822 12.757 42.004 1.00 68.29 90 HIS A O 1
ATOM 677 N N . ARG A 1 101 ? 19.699 13.311 43.130 1.00 68.73 91 ARG A N 1
ATOM 678 C CA . ARG A 1 101 ? 19.211 12.813 44.408 1.00 68.36 91 ARG A CA 1
ATOM 679 C C . ARG A 1 101 ? 18.000 13.628 44.855 1.00 65.96 91 ARG A C 1
ATOM 680 O O . ARG A 1 101 ? 17.074 13.081 45.447 1.00 64.60 91 ARG A O 1
ATOM 688 N N . ALA A 1 102 ? 18.018 14.931 44.553 1.00 65.38 92 ALA A N 1
ATOM 689 C CA . ALA A 1 102 ? 16.977 15.848 44.987 1.00 67.04 92 ALA A CA 1
ATOM 690 C C . ALA A 1 102 ? 15.641 15.554 44.307 1.00 68.49 92 ALA A C 1
ATOM 691 O O . ALA A 1 102 ? 14.598 15.985 44.799 1.00 66.28 92 ALA A O 1
ATOM 693 N N . GLN A 1 103 ? 15.679 14.833 4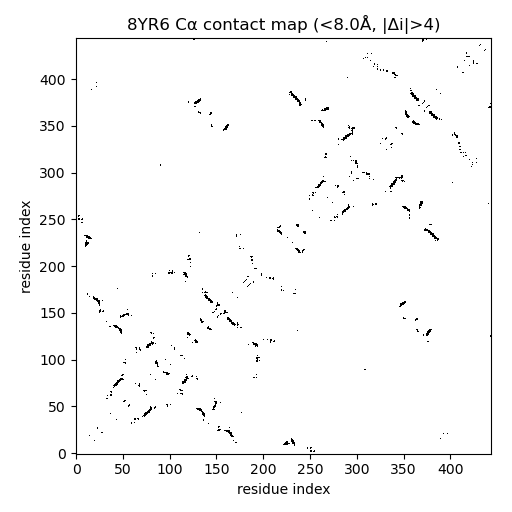3.175 1.00 71.95 93 GLN A N 1
ATOM 694 C CA . GLN A 1 103 ? 14.500 14.622 42.346 1.00 73.71 93 GLN A CA 1
ATOM 695 C C . GLN A 1 103 ? 14.046 13.161 42.390 1.00 72.52 93 GLN A C 1
ATOM 696 O O . GLN A 1 103 ? 13.544 12.639 41.398 1.00 71.56 93 GLN A O 1
ATOM 702 N N . ARG A 1 104 ? 14.196 12.512 43.549 1.00 73.17 94 ARG A N 1
ATOM 703 C CA . ARG A 1 104 ? 13.700 11.158 43.735 1.00 73.17 94 ARG A CA 1
ATOM 704 C C . ARG A 1 104 ? 13.616 10.849 45.229 1.00 74.47 94 ARG A C 1
ATOM 705 O O . ARG A 1 104 ? 14.258 11.516 46.037 1.00 72.30 94 ARG A O 1
ATOM 713 N N . GLY A 1 105 ? 12.808 9.837 45.572 1.00 78.28 95 GLY A N 1
ATOM 714 C CA . GLY A 1 105 ? 12.804 9.245 46.901 1.00 79.82 95 GLY A CA 1
ATOM 715 C C . GLY A 1 105 ? 13.854 8.139 47.000 1.00 83.34 95 GLY A C 1
ATOM 716 O O . GLY A 1 105 ? 14.567 7.864 46.036 1.00 81.32 95 GLY A O 1
ATOM 717 N N . ARG A 1 106 ? 13.937 7.501 48.171 1.00 88.22 96 ARG A N 1
ATOM 718 C CA . ARG A 1 106 ? 14.921 6.457 48.413 1.00 89.80 96 ARG A CA 1
ATOM 719 C C . ARG A 1 106 ? 14.663 5.278 47.475 1.00 90.90 96 ARG A C 1
ATOM 720 O O . ARG A 1 106 ? 13.530 5.054 47.051 1.00 90.82 96 ARG A O 1
ATOM 728 N N . ILE A 1 107 ? 15.740 4.544 47.157 1.00 91.81 97 ILE A N 1
ATOM 729 C CA . ILE A 1 107 ? 15.702 3.421 46.232 1.00 92.73 97 ILE A CA 1
ATOM 730 C C . ILE A 1 107 ? 14.986 2.250 46.901 1.00 95.43 97 ILE A C 1
ATOM 731 O O . ILE A 1 107 ? 15.422 1.775 47.948 1.00 93.71 97 ILE A O 1
ATOM 736 N N . GLY A 1 108 ? 13.905 1.776 46.268 1.00 99.54 98 GLY A N 1
ATOM 737 C CA . GLY A 1 108 ? 13.110 0.679 46.797 1.00 101.63 98 GLY A CA 1
ATOM 738 C C . GLY A 1 108 ? 12.132 1.146 47.875 1.00 102.37 98 GLY A C 1
ATOM 739 O O . GLY A 1 108 ? 11.655 0.333 48.664 1.00 104.73 98 GLY A O 1
ATOM 740 N N . ALA A 1 109 ? 11.851 2.457 47.902 1.00 101.84 99 ALA A N 1
ATOM 741 C CA . ALA A 1 109 ? 10.834 3.034 48.768 1.00 102.36 99 ALA A CA 1
ATOM 742 C C . ALA A 1 109 ? 9.675 3.538 47.907 1.00 104.08 99 ALA A C 1
ATOM 743 O O . ALA A 1 109 ? 9.746 3.484 46.679 1.00 100.60 99 ALA A O 1
ATOM 745 N N . ALA A 1 110 ? 8.608 4.019 48.561 1.00 105.98 100 ALA A N 1
ATOM 746 C CA . ALA A 1 110 ? 7.399 4.451 47.872 1.00 108.11 100 ALA A CA 1
ATOM 747 C C . ALA A 1 110 ? 7.622 5.810 47.207 1.00 110.01 100 ALA A C 1
ATOM 748 O O . ALA A 1 110 ? 7.767 6.816 47.900 1.00 113.87 100 ALA A O 1
ATOM 750 N N . ALA A 1 111 ? 7.633 5.830 45.864 1.00 107.98 101 ALA A N 1
ATOM 751 C CA . ALA A 1 111 ? 7.788 7.059 45.096 1.00 106.48 101 ALA A CA 1
ATOM 752 C C . ALA A 1 111 ? 6.894 8.149 45.685 1.00 104.79 101 ALA A C 1
ATOM 753 O O . ALA A 1 111 ? 5.694 7.937 45.851 1.00 103.50 101 ALA A O 1
ATOM 755 N N . SER A 1 112 ? 7.493 9.306 46.002 1.00 101.44 102 SER A N 1
ATOM 756 C CA . SER A 1 112 ? 6.845 10.307 46.837 1.00 97.89 102 SER A CA 1
ATOM 757 C C . SER A 1 112 ? 7.128 11.717 46.322 1.00 95.58 102 SER A C 1
ATOM 758 O O . SER A 1 112 ? 7.703 11.889 45.248 1.00 95.78 102 SER A O 1
ATOM 761 N N . ASN A 1 113 ? 6.681 12.715 47.098 1.00 92.19 103 ASN A N 1
ATOM 762 C CA . ASN A 1 113 ? 7.067 14.106 46.913 1.00 90.09 103 ASN A CA 1
ATOM 763 C C . ASN A 1 113 ? 8.578 14.242 47.087 1.00 85.79 103 ASN A C 1
ATOM 764 O O . ASN A 1 113 ? 9.114 13.808 48.104 1.00 84.89 103 ASN A O 1
ATOM 769 N N . THR A 1 114 ? 9.251 14.857 46.103 1.00 79.69 104 THR A N 1
ATOM 770 C CA . THR A 1 114 ? 10.702 14.982 46.126 1.00 75.42 104 THR A CA 1
ATOM 771 C C . THR A 1 114 ? 11.109 16.210 46.935 1.00 73.07 104 THR A C 1
ATOM 772 O O . THR A 1 114 ? 10.284 17.056 47.275 1.00 74.94 104 THR A O 1
ATOM 776 N N . ASN A 1 115 ? 12.408 16.291 47.229 1.00 69.26 105 ASN A N 1
ATOM 777 C CA . ASN A 1 115 ? 12.965 17.427 47.938 1.00 67.22 105 ASN A CA 1
ATOM 778 C C . ASN A 1 115 ? 12.865 18.664 47.051 1.00 66.92 105 ASN A C 1
ATOM 779 O O . ASN A 1 115 ? 12.643 19.765 47.548 1.00 64.84 105 ASN A O 1
ATOM 784 N N . ALA A 1 116 ? 13.036 18.463 45.738 1.00 68.19 106 ALA A N 1
ATOM 785 C CA . ALA A 1 116 ? 12.968 19.546 44.768 1.00 68.24 106 ALA A CA 1
ATOM 786 C C . ALA A 1 116 ? 11.577 20.180 44.773 1.00 70.00 106 ALA A C 1
ATOM 787 O O . ALA A 1 116 ? 11.469 21.408 44.750 1.00 71.54 106 ALA A O 1
ATOM 789 N N . ASP A 1 117 ? 10.526 19.343 44.806 1.00 68.86 107 ASP A N 1
ATOM 790 C CA . ASP A 1 117 ? 9.161 19.830 44.947 1.00 68.73 107 ASP A CA 1
ATOM 791 C C . ASP A 1 117 ? 9.075 20.664 46.217 1.00 66.12 107 ASP A C 1
ATOM 792 O O . ASP A 1 117 ? 8.539 21.768 46.202 1.00 66.05 107 ASP A O 1
ATOM 797 N N . TRP A 1 118 ? 9.636 20.115 47.302 1.00 65.20 108 TRP A N 1
ATOM 798 C CA . TRP A 1 118 ? 9.627 20.760 48.605 1.00 62.97 108 TRP A CA 1
ATOM 799 C C . TRP A 1 118 ? 10.301 22.130 48.532 1.00 61.44 108 TRP A C 1
ATOM 800 O O . TRP A 1 118 ? 9.750 23.115 49.018 1.00 57.91 108 TRP A O 1
ATOM 811 N N . TYR A 1 119 ? 11.486 22.181 47.910 1.00 62.67 109 TYR A N 1
ATOM 812 C CA . TYR A 1 119 ? 12.212 23.428 47.723 1.00 64.32 109 TYR A CA 1
ATOM 813 C C . TYR A 1 119 ? 11.311 24.470 47.057 1.00 67.14 109 TYR A C 1
ATOM 814 O O . TYR A 1 119 ? 11.348 25.638 47.436 1.00 67.07 109 TYR A O 1
ATOM 823 N N . CYS A 1 120 ? 10.501 24.036 46.076 1.00 69.21 110 CYS A N 1
ATOM 824 C CA . CYS A 1 120 ? 9.569 24.913 45.378 1.00 67.98 110 CYS A CA 1
ATOM 825 C C . CYS A 1 120 ? 8.484 25.430 46.320 1.00 68.40 110 CYS A C 1
ATOM 826 O O . CYS A 1 120 ? 8.196 26.623 46.313 1.00 67.99 110 CYS A O 1
ATOM 829 N N . ARG A 1 121 ? 7.881 24.541 47.121 1.00 69.67 111 ARG A N 1
ATOM 830 C CA . ARG A 1 121 ? 6.854 24.953 48.067 1.00 71.19 111 ARG A CA 1
ATOM 831 C C . ARG A 1 121 ? 7.430 25.959 49.062 1.00 71.11 111 ARG A C 1
ATOM 832 O O . ARG A 1 121 ? 6.757 26.921 49.426 1.00 73.10 111 ARG A O 1
ATOM 840 N N . MET A 1 122 ? 8.678 25.731 49.488 1.00 71.43 112 MET A N 1
ATOM 841 C CA . MET A 1 122 ? 9.331 26.572 50.481 1.00 71.20 112 MET A CA 1
ATOM 842 C C . MET A 1 122 ? 9.537 27.987 49.940 1.00 70.54 112 MET A C 1
ATOM 843 O O . MET A 1 122 ? 9.358 28.955 50.675 1.00 70.61 112 MET A O 1
ATOM 848 N N . ALA A 1 123 ? 9.917 28.100 48.662 1.00 70.62 113 ALA A N 1
ATOM 849 C CA . ALA A 1 123 ? 10.052 29.397 48.018 1.00 71.86 113 ALA A CA 1
ATOM 850 C C . ALA A 1 123 ? 8.700 30.110 47.999 1.00 75.34 113 ALA A C 1
ATOM 851 O O . ALA A 1 123 ? 8.609 31.267 48.405 1.00 75.67 113 ALA A O 1
ATOM 853 N N . GLN A 1 124 ? 7.652 29.395 47.562 1.00 78.42 114 GLN A N 1
ATOM 854 C CA . GLN A 1 124 ? 6.299 29.934 47.484 1.00 81.52 114 GLN A CA 1
ATOM 855 C C . GLN A 1 124 ? 5.836 30.406 48.863 1.00 83.07 114 GLN A C 1
ATOM 856 O O . GLN A 1 124 ? 5.281 31.495 48.991 1.00 82.89 114 GLN A O 1
ATOM 862 N N . GLU A 1 125 ? 6.090 29.587 49.892 1.00 84.69 115 GLU A N 1
ATOM 863 C CA . GLU A 1 125 ? 5.626 29.853 51.247 1.00 85.58 115 GLU A CA 1
ATOM 864 C C . GLU A 1 125 ? 6.411 30.999 51.897 1.00 85.13 115 GLU A C 1
ATOM 865 O O . GLU A 1 125 ? 5.981 31.521 52.924 1.00 83.35 115 GLU A O 1
ATOM 871 N N . ASN A 1 126 ? 7.564 31.377 51.317 1.00 85.48 116 ASN A N 1
ATOM 872 C CA . ASN A 1 126 ? 8.375 32.485 51.809 1.00 84.21 116 ASN A CA 1
ATOM 873 C C . ASN A 1 126 ? 8.574 33.523 50.702 1.00 84.26 116 ASN A C 1
ATOM 874 O O . ASN A 1 126 ? 9.677 33.658 50.173 1.00 84.26 116 ASN A O 1
ATOM 879 N N . PRO A 1 127 ? 7.537 34.314 50.336 1.00 83.64 117 PRO A N 1
ATOM 880 C CA . PRO A 1 127 ? 7.560 35.079 49.084 1.00 82.52 117 PRO A CA 1
ATOM 881 C C . PRO A 1 127 ? 8.645 36.151 48.972 1.00 79.70 117 PRO A C 1
ATOM 882 O O . PRO A 1 127 ? 9.165 36.383 47.882 1.00 77.06 117 PRO A O 1
ATOM 886 N N . GLY A 1 128 ? 8.981 36.803 50.092 1.00 75.17 118 GLY A N 1
ATOM 887 C CA . GLY A 1 128 ? 9.882 37.945 50.068 1.00 74.08 118 GLY A CA 1
ATOM 888 C C . GLY A 1 128 ? 11.361 37.553 50.016 1.00 74.22 118 GLY A C 1
ATOM 889 O O . GLY A 1 128 ? 12.199 38.379 49.663 1.00 72.84 118 GLY A O 1
ATOM 890 N N . VAL A 1 129 ? 11.678 36.294 50.347 1.00 73.86 119 VAL A N 1
ATOM 891 C CA . VAL A 1 129 ? 13.032 35.904 50.709 1.00 72.70 119 VAL A CA 1
ATOM 892 C C . VAL A 1 129 ? 13.583 34.891 49.704 1.00 70.93 119 VAL A C 1
ATOM 893 O O . VAL A 1 129 ? 12.943 33.879 49.433 1.00 70.59 119 VAL A O 1
ATOM 897 N N . ASP A 1 130 ? 14.793 35.164 49.190 1.00 71.23 120 ASP A N 1
ATOM 898 C CA . ASP A 1 130 ? 15.444 34.327 48.192 1.00 73.72 120 ASP A CA 1
ATOM 899 C C . ASP A 1 130 ? 16.554 33.488 48.817 1.00 71.64 120 ASP A C 1
ATOM 900 O O . ASP A 1 130 ? 17.602 34.024 49.180 1.00 68.01 120 ASP A O 1
ATOM 905 N N . VAL A 1 131 ? 16.299 32.173 48.906 1.00 69.21 121 VAL A N 1
ATOM 906 C CA . VAL A 1 131 ? 17.313 31.178 49.219 1.00 68.55 121 VAL A CA 1
ATOM 907 C C . VAL A 1 131 ? 17.403 30.228 48.024 1.00 67.84 121 VAL A C 1
ATOM 908 O O . VAL A 1 131 ? 16.750 29.182 47.998 1.00 64.79 121 VAL A O 1
ATOM 912 N N . PRO A 1 132 ? 18.188 30.591 46.979 1.00 68.28 122 PRO A N 1
ATOM 913 C CA . PRO A 1 132 ? 18.387 29.726 45.816 1.00 67.03 122 PRO A CA 1
ATOM 914 C C . PRO A 1 132 ? 18.845 28.327 46.213 1.00 65.26 122 PRO A C 1
ATOM 915 O O . PRO A 1 132 ? 19.813 28.186 46.956 1.00 64.51 122 PRO A O 1
ATOM 919 N N . VAL A 1 133 ? 18.128 27.311 45.719 1.00 65.68 123 VAL A N 1
ATOM 920 C CA . VAL A 1 133 ? 18.558 25.925 45.824 1.00 66.08 123 VAL A CA 1
ATOM 921 C C . VAL A 1 133 ? 18.949 25.434 44.429 1.00 65.61 123 VAL A C 1
ATOM 922 O O . VAL A 1 133 ? 18.106 25.293 43.545 1.00 63.90 123 VAL A O 1
ATOM 926 N N . TYR A 1 134 ? 20.248 25.184 44.245 1.00 67.00 124 TYR A N 1
ATOM 927 C CA . TYR A 1 134 ? 20.785 24.686 42.991 1.00 67.94 124 TYR A CA 1
ATOM 928 C C . TYR A 1 134 ? 20.914 23.165 43.059 1.00 66.98 124 TYR A C 1
ATOM 929 O O . TYR A 1 134 ? 21.136 22.605 44.130 1.00 66.78 124 TYR A O 1
ATOM 938 N N . GLY A 1 135 ? 20.773 22.513 41.898 1.00 66.77 125 GLY A N 1
ATOM 939 C CA . GLY A 1 135 ? 20.985 21.081 41.762 1.00 66.96 125 GLY A CA 1
ATOM 940 C C . GLY A 1 135 ? 22.183 20.811 40.857 1.00 67.81 125 GLY A C 1
ATOM 941 O O . GLY A 1 135 ? 22.214 21.292 39.728 1.00 71.87 125 GLY A O 1
ATOM 942 N N . VAL A 1 136 ? 23.153 20.036 41.359 1.00 66.65 126 VAL A N 1
ATOM 943 C CA . VAL A 1 136 ? 24.440 19.870 40.698 1.00 65.80 126 VAL A CA 1
ATOM 944 C C . VAL A 1 136 ? 24.564 18.435 40.190 1.00 68.63 126 VAL A C 1
ATOM 945 O O . VAL A 1 136 ? 24.734 17.514 40.985 1.00 70.33 126 VAL A O 1
ATOM 949 N N . PRO A 1 137 ? 24.497 18.196 38.857 1.00 71.37 127 PRO A N 1
ATOM 950 C CA . PRO A 1 137 ? 24.705 16.861 38.295 1.00 69.93 127 PRO A CA 1
ATOM 951 C C . PRO A 1 137 ? 26.174 16.656 37.943 1.00 69.83 127 PRO A C 1
ATOM 952 O O . PRO A 1 137 ? 26.740 17.424 37.171 1.00 69.39 127 PRO A O 1
ATOM 956 N N . ILE A 1 138 ? 26.783 15.624 38.534 1.00 70.93 128 ILE A N 1
ATOM 957 C CA . ILE A 1 138 ? 28.175 15.285 38.279 1.00 70.13 128 ILE A CA 1
ATOM 958 C C . ILE A 1 138 ? 28.235 14.275 37.131 1.00 71.07 128 ILE A C 1
ATOM 959 O O . ILE A 1 138 ? 29.290 14.071 36.531 1.00 70.56 128 ILE A O 1
ATOM 964 N N . ASN A 1 139 ? 27.087 13.658 36.820 1.00 71.80 129 ASN A N 1
ATOM 965 C CA . ASN A 1 139 ? 26.961 12.812 35.646 1.00 73.88 129 ASN A CA 1
ATOM 966 C C . ASN A 1 139 ? 25.482 12.721 35.274 1.00 73.40 129 ASN A C 1
ATOM 967 O O . ASN A 1 139 ? 24.619 13.130 36.049 1.00 71.60 129 ASN A O 1
ATOM 972 N N . THR A 1 140 ? 25.211 12.194 34.074 1.00 74.13 130 THR A N 1
ATOM 973 C CA . THR A 1 140 ? 23.868 12.155 33.513 1.00 73.99 130 THR A CA 1
ATOM 974 C C . THR A 1 140 ? 23.034 11.104 34.240 1.00 75.25 130 THR A C 1
ATOM 975 O O . THR A 1 140 ? 21.812 11.220 34.304 1.00 74.44 130 THR A O 1
ATOM 979 N N . ARG A 1 141 ? 23.710 10.066 34.748 1.00 77.76 131 ARG A N 1
ATOM 980 C CA . ARG A 1 141 ? 23.104 9.114 35.664 1.00 82.39 131 ARG A CA 1
ATOM 981 C C . ARG A 1 141 ? 23.727 9.298 37.046 1.00 79.65 131 ARG A C 1
ATOM 982 O O . ARG A 1 141 ? 24.945 9.428 37.163 1.00 82.63 131 ARG A O 1
ATOM 990 N N . GLU A 1 142 ? 22.878 9.299 38.082 1.00 76.10 132 GLU A N 1
ATOM 991 C CA . GLU A 1 142 ? 23.316 9.453 39.463 1.00 73.03 132 GLU A CA 1
ATOM 992 C C . GLU A 1 142 ? 24.382 8.410 39.801 1.00 71.32 132 GLU A C 1
ATOM 993 O O . GLU A 1 142 ? 25.380 8.730 40.448 1.00 68.53 132 GLU A O 1
ATOM 999 N N . ALA A 1 143 ? 24.176 7.175 39.322 1.00 67.33 133 ALA A N 1
ATOM 1000 C CA . ALA A 1 143 ? 25.011 6.039 39.676 1.00 65.66 133 ALA A CA 1
ATOM 1001 C C . ALA A 1 143 ? 26.447 6.215 39.184 1.00 65.81 133 ALA A C 1
ATOM 1002 O O . ALA A 1 143 ? 27.345 5.514 39.649 1.00 63.28 133 ALA A O 1
ATOM 1004 N N . LEU A 1 144 ? 26.663 7.130 38.233 1.00 68.10 134 LEU A N 1
ATOM 1005 C CA . LEU A 1 144 ? 27.981 7.312 37.650 1.00 69.83 134 LEU A CA 1
ATOM 1006 C C . LEU A 1 144 ? 28.600 8.634 38.101 1.00 68.39 134 LEU A C 1
ATOM 1007 O O . LEU A 1 144 ? 29.674 8.995 37.630 1.00 69.47 134 LEU A O 1
ATOM 1012 N N . GLY A 1 145 ? 27.953 9.335 39.040 1.00 68.59 135 GLY A N 1
ATOM 1013 C CA . GLY A 1 145 ? 28.519 10.558 39.589 1.00 68.37 135 GLY A CA 1
ATOM 1014 C C . GLY A 1 145 ? 27.507 11.327 40.437 1.00 68.24 135 GLY A C 1
ATOM 1015 O O . GLY A 1 145 ? 26.358 11.491 40.027 1.00 69.26 135 GLY A O 1
ATOM 1016 N N . VAL A 1 146 ? 27.953 11.796 41.615 1.00 66.33 136 VAL A N 1
ATOM 1017 C CA . VAL A 1 146 ? 27.142 12.642 42.481 1.00 63.06 136 VAL A CA 1
ATOM 1018 C C . VAL A 1 146 ? 28.014 13.732 43.103 1.00 61.18 136 VAL A C 1
ATOM 1019 O O . VAL A 1 146 ? 29.240 13.613 43.175 1.00 59.06 136 VAL A O 1
ATOM 1023 N N . LEU A 1 147 ? 27.341 14.793 43.564 1.00 59.94 137 LEU A N 1
ATOM 1024 C CA . LEU A 1 147 ? 27.981 15.873 44.295 1.00 59.15 137 LEU A CA 1
ATOM 1025 C C . LEU A 1 147 ? 28.348 15.373 45.688 1.00 58.39 137 LEU A C 1
ATOM 1026 O O . LEU A 1 147 ? 27.485 15.297 46.556 1.00 57.36 137 LEU A O 1
ATOM 1031 N N . HIS A 1 148 ? 29.627 15.024 45.872 1.00 58.79 138 HIS A N 1
ATOM 1032 C CA . HIS A 1 148 ? 30.133 14.525 47.140 1.00 58.26 138 HIS A CA 1
ATOM 1033 C C . HIS A 1 148 ? 31.076 15.561 47.754 1.00 57.40 138 HIS A C 1
ATOM 1034 O O . HIS A 1 148 ? 31.863 15.240 48.644 1.00 53.46 138 HIS A O 1
ATOM 1041 N N . PHE A 1 149 ? 31.002 16.795 47.235 1.00 57.06 139 PHE A N 1
ATOM 1042 C CA . PHE A 1 149 ? 31.674 17.943 47.814 1.00 56.78 139 PHE A CA 1
ATOM 1043 C C . PHE A 1 149 ? 31.034 18.252 49.166 1.00 58.59 139 PHE A C 1
ATOM 1044 O O . PHE A 1 149 ? 29.809 18.372 49.273 1.00 57.44 139 PHE A O 1
ATOM 1052 N N . LYS A 1 150 ? 31.882 18.346 50.197 1.00 57.12 140 LYS A N 1
ATOM 1053 C CA . LYS A 1 150 ? 31.421 18.656 51.538 1.00 57.21 140 LYS A CA 1
ATOM 1054 C C . LYS A 1 150 ? 31.859 20.068 51.913 1.00 56.34 140 LYS A C 1
ATOM 1055 O O . LYS A 1 150 ? 32.828 20.595 51.374 1.00 55.34 140 LYS A O 1
ATOM 1061 N N . GLY A 1 151 ? 31.114 20.679 52.834 1.00 57.13 141 GLY A N 1
ATOM 1062 C CA . GLY A 1 151 ? 31.486 21.972 53.377 1.00 58.20 141 GLY A CA 1
ATOM 1063 C C . GLY A 1 151 ? 30.276 22.888 53.489 1.00 57.38 141 GLY A C 1
ATOM 1064 O O . GLY A 1 151 ? 29.518 23.045 52.533 1.00 56.68 141 GLY A O 1
ATOM 1065 N N . PHE A 1 152 ? 30.092 23.444 54.688 1.00 57.23 142 PHE A N 1
ATOM 1066 C CA . PHE A 1 152 ? 29.197 24.567 54.890 1.00 56.90 142 PHE A CA 1
ATOM 1067 C C . PHE A 1 152 ? 30.091 25.782 55.091 1.00 57.02 142 PHE A C 1
ATOM 1068 O O . PHE A 1 152 ? 30.828 25.847 56.071 1.00 57.87 142 PHE A O 1
ATOM 1076 N N . ILE A 1 153 ? 30.074 26.704 54.129 1.00 56.01 143 ILE A N 1
ATOM 1077 C CA . ILE A 1 153 ? 30.972 27.843 54.184 1.00 58.34 143 ILE A CA 1
ATOM 1078 C C . ILE A 1 153 ? 30.183 29.031 54.722 1.00 57.81 143 ILE A C 1
ATOM 1079 O O . ILE A 1 153 ? 29.268 29.522 54.067 1.00 56.50 143 ILE A O 1
ATOM 1084 N N . ILE A 1 154 ? 30.524 29.448 55.945 1.00 57.10 144 ILE A N 1
ATOM 1085 C CA . ILE A 1 154 ? 29.804 30.515 56.611 1.00 57.64 144 ILE A CA 1
ATOM 1086 C C . ILE A 1 154 ? 30.810 31.596 56.989 1.00 58.02 144 ILE A C 1
ATOM 1087 O O . ILE A 1 154 ? 31.646 31.392 57.866 1.00 59.58 144 ILE A O 1
ATOM 1092 N N . ASP A 1 155 ? 30.727 32.724 56.276 1.00 57.46 145 ASP A N 1
ATOM 1093 C CA . ASP A 1 155 ? 31.642 33.839 56.440 1.00 59.14 145 ASP A CA 1
ATOM 1094 C C . ASP A 1 155 ? 33.075 33.343 56.262 1.00 58.59 145 ASP A C 1
ATOM 1095 O O . ASP A 1 155 ? 33.414 32.811 55.209 1.00 59.11 145 ASP A O 1
ATOM 1100 N N . ASP A 1 156 ? 33.897 33.497 57.303 1.00 57.82 146 ASP A N 1
ATOM 1101 C CA . ASP A 1 156 ? 35.314 33.182 57.227 1.00 57.76 146 ASP A CA 1
ATOM 1102 C C . ASP A 1 156 ? 35.568 31.733 57.648 1.00 55.21 146 ASP A C 1
ATOM 1103 O O . ASP A 1 156 ? 36.723 31.333 57.792 1.00 51.88 146 ASP A O 1
ATOM 1108 N N . SER A 1 157 ? 34.495 30.948 57.830 1.00 51.81 147 SER A N 1
ATOM 1109 C CA . SER A 1 157 ? 34.610 29.633 58.437 1.00 52.48 147 SER A CA 1
ATOM 1110 C C . SER A 1 157 ? 34.011 28.561 57.533 1.00 50.86 147 SER A C 1
ATOM 1111 O O . SER A 1 157 ? 33.124 28.842 56.730 1.00 52.43 147 SER A O 1
ATOM 1114 N N . VAL A 1 158 ? 34.490 27.324 57.713 1.00 49.57 148 VAL A N 1
ATOM 1115 C CA . VAL A 1 158 ? 33.887 26.152 57.104 1.00 50.79 148 VAL A CA 1
ATOM 1116 C C . VAL A 1 158 ? 33.538 25.170 58.219 1.00 50.43 148 VAL A C 1
ATOM 1117 O O . VAL A 1 158 ? 34.423 24.712 58.934 1.00 50.38 148 VAL A O 1
ATOM 1121 N N . LEU A 1 159 ? 32.239 24.888 58.377 1.00 50.77 149 LEU A N 1
ATOM 1122 C CA . LEU A 1 159 ? 31.789 23.757 59.167 1.00 51.21 149 LEU A CA 1
ATOM 1123 C C . LEU A 1 159 ? 31.804 22.539 58.250 1.00 51.64 149 LEU A C 1
ATOM 1124 O O . LEU A 1 159 ? 30.994 22.457 57.328 1.00 52.35 149 LEU A O 1
ATOM 1129 N N . TYR A 1 160 ? 32.748 21.622 58.499 1.00 52.10 150 TYR A N 1
ATOM 1130 C CA . TYR A 1 160 ? 33.040 20.540 57.573 1.00 52.52 150 TYR A CA 1
ATOM 1131 C C . TYR A 1 160 ? 32.553 19.221 58.155 1.00 50.85 150 TYR A C 1
ATOM 1132 O O . TYR A 1 160 ? 32.881 18.883 59.287 1.00 52.73 150 TYR A O 1
ATOM 1141 N N . SER A 1 161 ? 31.798 18.478 57.342 1.00 50.16 151 SER A N 1
ATOM 1142 C CA . SER A 1 161 ? 31.281 17.174 57.713 1.00 49.70 151 SER A CA 1
ATOM 1143 C C . SER A 1 161 ? 30.888 16.393 56.462 1.00 50.44 151 SER A C 1
ATOM 1144 O O . SER A 1 161 ? 30.547 16.970 55.431 1.00 51.93 151 SER A O 1
ATOM 1147 N N . GLY A 1 162 ? 30.882 15.065 56.579 1.00 50.46 152 GLY A N 1
ATOM 1148 C CA . GLY A 1 162 ? 30.342 14.227 55.523 1.00 51.24 152 GLY A CA 1
ATOM 1149 C C . GLY A 1 162 ? 28.816 14.285 55.484 1.00 51.55 152 GLY A C 1
ATOM 1150 O O . GLY A 1 162 ? 28.200 13.842 54.518 1.00 52.18 152 GLY A O 1
ATOM 1151 N N . ALA A 1 163 ? 28.213 14.827 56.546 1.00 51.11 153 ALA A N 1
ATOM 1152 C CA . ALA A 1 163 ? 26.785 14.702 56.766 1.00 52.11 153 ALA A CA 1
ATOM 1153 C C . ALA A 1 163 ? 25.986 15.449 55.704 1.00 51.10 153 ALA A C 1
ATOM 1154 O O . ALA A 1 163 ? 26.311 16.571 55.335 1.00 52.97 153 ALA A O 1
ATOM 1156 N N . SER A 1 164 ? 24.927 14.794 55.228 1.00 52.96 154 SER A N 1
ATOM 1157 C CA . SER A 1 164 ? 23.829 15.476 54.568 1.00 53.44 154 SER A CA 1
ATOM 1158 C C . SER A 1 164 ? 22.881 16.013 55.639 1.00 53.92 154 SER A C 1
ATOM 1159 O O . SER A 1 164 ? 23.168 15.911 56.831 1.00 55.49 154 SER A O 1
ATOM 1162 N N . LEU A 1 165 ? 21.764 16.609 55.213 1.00 52.96 155 LEU A N 1
ATOM 1163 C CA . LEU A 1 165 ? 20.905 17.342 56.123 1.00 52.65 155 LEU A CA 1
ATOM 1164 C C . LEU A 1 165 ? 19.538 16.674 56.189 1.00 53.48 155 LEU A C 1
ATOM 1165 O O . LEU A 1 165 ? 18.679 16.908 55.342 1.00 53.86 155 LEU A O 1
ATOM 1170 N N . ASN A 1 166 ? 19.365 15.840 57.219 1.00 54.43 156 ASN A N 1
ATOM 1171 C CA . ASN A 1 166 ? 18.123 15.124 57.447 1.00 55.68 156 ASN A CA 1
ATOM 1172 C C . ASN A 1 166 ? 18.010 14.820 58.939 1.00 57.19 156 ASN A C 1
ATOM 1173 O O . ASN A 1 166 ? 18.778 15.354 59.738 1.00 56.80 156 ASN A O 1
ATOM 1178 N N . ASP A 1 167 ? 17.056 13.949 59.293 1.00 58.10 157 ASP A N 1
ATOM 1179 C CA . ASP A 1 167 ? 16.782 13.616 60.681 1.00 58.06 157 ASP A CA 1
ATOM 1180 C C . ASP A 1 167 ? 18.007 12.972 61.319 1.00 55.33 157 ASP A C 1
ATOM 1181 O O . ASP A 1 167 ? 18.516 13.487 62.309 1.00 54.92 157 ASP A O 1
ATOM 1186 N N . VAL A 1 168 ? 18.464 11.858 60.738 1.00 53.57 158 VAL A N 1
ATOM 1187 C CA . VAL A 1 168 ? 19.460 11.011 61.378 1.00 52.20 158 VAL A CA 1
ATOM 1188 C C . VAL A 1 168 ? 20.814 11.724 61.396 1.00 51.24 158 VAL A C 1
ATOM 1189 O O . VAL A 1 168 ? 21.532 11.658 62.387 1.00 53.00 158 VAL A O 1
ATOM 1193 N N . TYR A 1 169 ? 21.165 12.432 60.321 1.00 52.10 159 TYR A N 1
ATOM 1194 C CA . TYR A 1 169 ? 22.453 13.106 60.262 1.00 52.04 159 TYR A CA 1
ATOM 1195 C C . TYR A 1 169 ? 22.498 14.240 61.285 1.00 51.40 159 TYR A C 1
ATOM 1196 O O . TYR A 1 169 ? 23.574 14.596 61.760 1.00 50.21 159 TYR A O 1
ATOM 1205 N N . LEU A 1 170 ? 21.337 14.833 61.587 1.00 52.62 160 LEU A N 1
ATOM 1206 C CA . LEU A 1 170 ? 21.271 15.950 62.518 1.00 54.36 160 LEU A CA 1
ATOM 1207 C C . LEU A 1 170 ? 20.823 15.462 63.896 1.00 53.18 160 LEU A C 1
ATOM 1208 O O . LEU A 1 170 ? 20.729 16.256 64.826 1.00 52.85 160 LEU A O 1
ATOM 1213 N N . HIS A 1 171 ? 20.589 14.149 64.023 1.00 54.15 161 HIS A N 1
ATOM 1214 C CA . HIS A 1 171 ? 20.030 13.549 65.226 1.00 56.15 161 HIS A CA 1
ATOM 1215 C C . HIS A 1 171 ? 18.832 14.367 65.709 1.00 57.56 161 HIS A C 1
ATOM 1216 O O . HIS A 1 171 ? 18.786 14.801 66.857 1.00 56.99 161 HIS A O 1
ATOM 1223 N N . GLN A 1 172 ? 17.863 14.559 64.810 1.00 58.34 162 GLN A N 1
ATOM 1224 C CA . GLN A 1 172 ? 16.683 15.362 65.084 1.00 59.60 162 GLN A CA 1
ATOM 1225 C C . GLN A 1 172 ? 15.797 14.656 66.108 1.00 59.51 162 GLN A C 1
ATOM 1226 O O . GLN A 1 172 ? 15.223 15.304 66.979 1.00 57.24 162 GLN A O 1
ATOM 1232 N N . HIS A 1 173 ? 15.689 13.328 65.975 1.00 62.44 163 HIS A N 1
ATOM 1233 C CA . HIS A 1 173 ? 14.813 12.512 66.800 1.00 63.59 163 HIS A CA 1
ATOM 1234 C C . HIS A 1 173 ? 15.666 11.450 67.492 1.00 66.02 163 HIS A C 1
ATOM 1235 O O . HIS A 1 173 ? 16.695 11.785 68.069 1.00 65.09 163 HIS A O 1
ATOM 1242 N N . ASP A 1 174 ? 15.249 10.180 67.426 1.00 71.67 164 ASP A N 1
ATOM 1243 C CA . ASP A 1 174 ? 15.814 9.144 68.278 1.00 76.11 164 ASP A CA 1
ATOM 1244 C C . ASP A 1 174 ? 16.970 8.432 67.578 1.00 73.36 164 ASP A C 1
ATOM 1245 O O . ASP A 1 174 ? 17.883 7.958 68.248 1.00 77.18 164 ASP A O 1
ATOM 1250 N N . LYS A 1 175 ? 16.931 8.357 66.242 1.00 69.69 165 LYS A N 1
ATOM 1251 C CA . LYS A 1 175 ? 17.982 7.702 65.482 1.00 68.60 165 LYS A CA 1
ATOM 1252 C C . LYS A 1 175 ? 18.986 8.750 65.004 1.00 64.33 165 LYS A C 1
ATOM 1253 O O . LYS A 1 175 ? 18.632 9.908 64.806 1.00 65.58 165 LYS A O 1
ATOM 1259 N N . TYR A 1 176 ? 20.243 8.330 64.817 1.00 61.11 166 TYR A N 1
ATOM 1260 C CA . TYR A 1 176 ? 21.277 9.197 64.282 1.00 57.05 166 TYR A CA 1
ATOM 1261 C C . TYR A 1 176 ? 22.171 8.424 63.316 1.00 56.89 166 TYR A C 1
ATOM 1262 O O . TYR A 1 176 ? 22.229 7.194 63.342 1.00 55.88 166 TYR A O 1
ATOM 1271 N N . ARG A 1 177 ? 22.879 9.190 62.478 1.00 56.90 167 ARG A N 1
ATOM 1272 C CA . ARG A 1 177 ? 23.870 8.669 61.553 1.00 55.74 167 ARG A CA 1
ATOM 1273 C C . ARG A 1 177 ? 25.204 9.307 61.920 1.00 53.02 167 ARG A C 1
ATOM 1274 O O . ARG A 1 177 ? 25.327 10.534 61.922 1.00 52.07 167 ARG A O 1
ATOM 1282 N N . TYR A 1 178 ? 26.181 8.462 62.262 1.00 50.55 168 TYR A N 1
ATOM 1283 C CA . TYR A 1 178 ? 27.427 8.927 62.847 1.00 49.87 168 TYR A CA 1
ATOM 1284 C C . TYR A 1 178 ? 28.344 9.464 61.750 1.00 50.44 168 TYR A C 1
ATOM 1285 O O . TYR A 1 178 ? 28.738 8.723 60.856 1.00 52.39 168 TYR A O 1
ATOM 1294 N N . ASP A 1 179 ? 28.661 10.762 61.827 1.00 51.03 169 ASP A N 1
ATOM 1295 C CA . ASP A 1 179 ? 29.629 11.399 60.946 1.00 51.04 169 ASP A CA 1
ATOM 1296 C C . ASP A 1 179 ? 30.659 12.100 61.834 1.00 49.96 169 ASP A C 1
ATOM 1297 O O . ASP A 1 179 ? 30.700 11.858 63.038 1.00 52.90 169 ASP A O 1
ATOM 1302 N N . ARG A 1 180 ? 31.498 12.952 61.236 1.00 48.18 170 ARG A N 1
ATOM 1303 C CA . ARG A 1 180 ? 32.438 13.776 61.977 1.00 47.53 170 ARG A CA 1
ATOM 1304 C C . ARG A 1 180 ? 32.164 15.240 61.670 1.00 48.07 170 ARG A C 1
ATOM 1305 O O . ARG A 1 180 ? 31.579 15.554 60.635 1.00 50.98 170 ARG A O 1
ATOM 1313 N N . TYR A 1 181 ? 32.617 16.122 62.566 1.00 48.39 171 TYR A N 1
ATOM 1314 C CA . TYR A 1 181 ? 32.194 17.510 62.542 1.00 48.99 171 TYR A CA 1
ATOM 1315 C C . TYR A 1 181 ? 33.357 18.394 62.981 1.00 49.97 171 TYR A C 1
ATOM 1316 O O . TYR A 1 181 ? 33.750 18.365 64.143 1.00 50.76 171 TYR A O 1
ATOM 1325 N N . HIS A 1 182 ? 33.898 19.179 62.041 1.00 50.48 172 HIS A N 1
ATOM 1326 C CA . HIS A 1 182 ? 34.983 20.101 62.336 1.00 50.93 172 HIS A CA 1
ATOM 1327 C C . HIS A 1 182 ? 34.612 21.490 61.828 1.00 52.04 172 HIS A C 1
ATOM 1328 O O . HIS A 1 182 ? 34.242 21.652 60.668 1.00 52.37 172 HIS A O 1
ATOM 1335 N N . LEU A 1 183 ? 34.707 22.482 62.720 1.00 52.24 173 LEU A N 1
ATOM 1336 C CA . LEU A 1 183 ? 34.576 23.875 62.340 1.00 52.08 173 LEU A CA 1
ATOM 1337 C C . LEU A 1 183 ? 35.969 24.490 62.290 1.00 53.64 173 LEU A C 1
ATOM 1338 O O . LEU A 1 183 ? 36.716 24.412 63.267 1.00 52.88 173 LEU A O 1
ATOM 1343 N N . ILE A 1 184 ? 36.296 25.108 61.147 1.00 53.95 174 ILE A N 1
ATOM 1344 C CA . ILE A 1 184 ? 37.588 25.736 60.946 1.00 53.52 174 ILE A CA 1
ATOM 1345 C C . ILE A 1 184 ? 37.362 27.177 60.486 1.00 55.52 174 ILE A C 1
ATOM 1346 O O . ILE A 1 184 ? 36.884 27.417 59.376 1.00 55.08 174 ILE A O 1
ATOM 1351 N N . ARG A 1 185 ? 37.689 28.131 61.370 1.00 57.20 175 ARG A N 1
ATOM 1352 C CA . ARG A 1 185 ? 37.739 29.537 61.007 1.00 59.18 175 ARG A CA 1
ATOM 1353 C C . ARG A 1 185 ? 39.068 29.780 60.299 1.00 57.92 175 ARG A C 1
ATOM 1354 O O . ARG A 1 185 ? 40.127 29.623 60.901 1.00 54.49 175 ARG A O 1
ATOM 1362 N N . ASN A 1 186 ? 38.989 30.116 59.006 1.00 59.57 176 ASN A N 1
ATOM 1363 C CA . ASN A 1 186 ? 40.155 30.398 58.185 1.00 59.26 176 ASN A CA 1
ATOM 1364 C C . ASN A 1 186 ? 39.692 31.201 56.977 1.00 60.33 176 ASN A C 1
ATOM 1365 O O . ASN A 1 186 ? 39.098 30.641 56.058 1.00 61.21 176 ASN A O 1
ATOM 1370 N N . ARG A 1 187 ? 39.950 32.513 57.013 1.00 61.74 177 ARG A N 1
ATOM 1371 C CA . ARG A 1 187 ? 39.554 33.431 55.956 1.00 63.66 177 ARG A CA 1
ATOM 1372 C C . ARG A 1 187 ? 40.014 32.894 54.599 1.00 63.65 177 ARG A C 1
ATOM 1373 O O . ARG A 1 187 ? 39.201 32.736 53.686 1.00 61.51 177 ARG A O 1
ATOM 1381 N N . LYS A 1 188 ? 41.314 32.593 54.483 1.00 64.34 178 LYS A N 1
ATOM 1382 C CA . LYS A 1 188 ? 41.914 32.247 53.202 1.00 65.63 178 LYS A CA 1
ATOM 1383 C C . LYS A 1 188 ? 41.328 30.951 52.642 1.00 65.03 178 LYS A C 1
ATOM 1384 O O . LYS A 1 188 ? 41.046 30.875 51.449 1.00 65.48 178 LYS A O 1
ATOM 1390 N N . MET A 1 189 ? 41.142 29.942 53.506 1.00 64.89 179 MET A N 1
ATOM 1391 C CA . MET A 1 189 ? 40.680 28.631 53.075 1.00 62.54 179 MET A CA 1
ATOM 1392 C C . MET A 1 189 ? 39.220 28.696 52.643 1.00 62.55 179 MET A C 1
ATOM 1393 O O . MET A 1 189 ? 38.848 28.098 51.636 1.00 62.74 179 MET A O 1
ATOM 1398 N N . SER A 1 190 ? 38.398 29.391 53.439 1.00 61.70 180 SER A N 1
ATOM 1399 C CA . SER A 1 190 ? 36.971 29.472 53.178 1.00 60.70 180 SER A CA 1
ATOM 1400 C C . SER A 1 190 ? 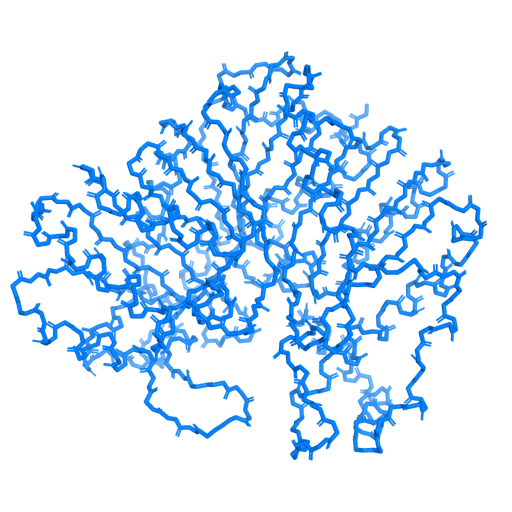36.729 30.269 51.901 1.00 58.18 180 SER A C 1
ATOM 1401 O O . SER A 1 190 ? 35.862 29.917 51.108 1.00 55.08 180 SER A O 1
ATOM 1404 N N . ASP A 1 191 ? 37.518 31.332 51.715 1.00 59.63 181 ASP A N 1
ATOM 1405 C CA . ASP A 1 191 ? 37.495 32.109 50.487 1.00 60.03 181 ASP A CA 1
ATOM 1406 C C . ASP A 1 191 ? 37.802 31.188 49.311 1.00 60.43 181 ASP A C 1
ATOM 1407 O O . ASP A 1 191 ? 37.052 31.167 48.341 1.00 61.05 181 ASP A O 1
ATOM 1412 N N . ILE A 1 192 ? 38.890 30.413 49.417 1.00 61.00 182 ILE A N 1
ATOM 1413 C CA . ILE A 1 192 ? 39.307 29.521 48.344 1.00 60.51 182 ILE A CA 1
ATOM 1414 C C . ILE A 1 192 ? 38.183 28.542 48.025 1.00 59.97 182 ILE A C 1
ATOM 1415 O O . ILE A 1 192 ? 37.886 28.306 46.858 1.00 65.24 182 ILE A O 1
ATOM 1420 N N . MET A 1 193 ? 37.566 27.971 49.060 1.00 59.99 183 MET A N 1
ATOM 1421 C CA . MET A 1 193 ? 36.509 26.994 48.856 1.00 61.06 183 MET A CA 1
ATOM 1422 C C . MET A 1 193 ? 35.257 27.674 48.301 1.00 61.12 183 MET A C 1
ATOM 1423 O O . MET A 1 193 ? 34.629 27.139 47.394 1.00 61.23 183 MET A O 1
ATOM 1428 N N . PHE A 1 194 ? 34.905 28.852 48.834 1.00 62.26 184 PHE A N 1
ATOM 1429 C C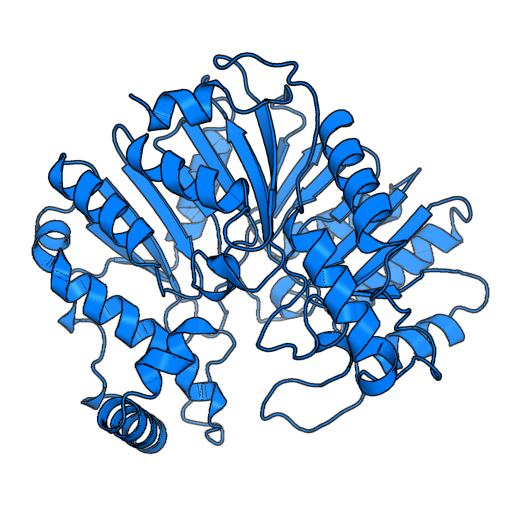A . PHE A 1 194 ? 33.695 29.552 48.421 1.00 63.93 184 PHE A CA 1
ATOM 1430 C C . PHE A 1 194 ? 33.800 29.951 46.947 1.00 64.63 184 PHE A C 1
ATOM 1431 O O . PHE A 1 194 ? 32.869 29.725 46.179 1.00 63.89 184 PHE A O 1
ATOM 1439 N N . GLU A 1 195 ? 34.935 30.548 46.564 1.00 68.54 185 GLU A N 1
ATOM 1440 C CA . GLU A 1 195 ? 35.147 31.044 45.210 1.00 71.33 185 GLU A CA 1
ATOM 1441 C C . GLU A 1 195 ? 35.142 29.884 44.214 1.00 71.31 185 GLU A C 1
ATOM 1442 O O . GLU A 1 195 ? 34.536 29.994 43.150 1.00 70.98 185 GLU A O 1
ATOM 1448 N N . TRP A 1 196 ? 35.826 28.783 44.569 1.00 70.39 186 TRP A N 1
ATOM 1449 C CA . TRP A 1 196 ? 35.859 27.589 43.736 1.00 68.32 186 TRP A CA 1
ATOM 1450 C C . TRP A 1 196 ? 34.438 27.121 43.437 1.00 66.45 186 TRP A C 1
ATOM 1451 O O . TRP A 1 196 ? 34.123 26.791 42.299 1.00 64.74 186 TRP A O 1
ATOM 1462 N N . VAL A 1 197 ? 33.591 27.081 44.471 1.00 68.11 187 VAL A N 1
ATOM 1463 C CA . VAL A 1 197 ? 32.212 26.651 44.310 1.00 70.52 187 VAL A CA 1
ATOM 1464 C C . VAL A 1 197 ? 31.502 27.611 43.360 1.00 72.71 187 VAL A C 1
ATOM 1465 O O . VAL A 1 197 ? 30.741 27.169 42.504 1.00 73.37 187 VAL A O 1
ATOM 1469 N N . THR A 1 198 ? 31.761 28.917 43.519 1.00 75.09 188 THR A N 1
ATOM 1470 C CA . THR A 1 198 ? 31.126 29.940 42.701 1.00 75.75 188 THR A CA 1
ATOM 1471 C C . THR A 1 198 ? 31.578 29.773 41.248 1.00 73.05 188 THR A C 1
ATOM 1472 O O . THR A 1 198 ? 30.753 29.690 40.341 1.00 69.80 188 THR A O 1
ATOM 1476 N N . GLN A 1 199 ? 32.895 29.688 41.037 1.00 73.23 189 GLN A N 1
ATOM 1477 C CA . GLN A 1 199 ? 33.462 29.658 39.696 1.00 74.24 189 GLN A CA 1
ATOM 1478 C C . GLN A 1 199 ? 33.146 28.349 38.969 1.00 72.80 189 GLN A C 1
ATOM 1479 O O . GLN A 1 199 ? 32.821 28.378 37.787 1.00 74.15 189 GLN A O 1
ATOM 1485 N N . ASN A 1 200 ? 33.245 27.205 39.656 1.00 73.29 190 ASN A N 1
ATOM 1486 C CA . ASN A 1 200 ? 33.258 25.919 38.974 1.00 72.94 190 ASN A CA 1
ATOM 1487 C C . ASN A 1 200 ? 31.892 25.236 39.019 1.00 74.63 190 ASN A C 1
ATOM 1488 O O . ASN A 1 200 ? 31.628 24.368 38.193 1.00 75.21 190 ASN A O 1
ATOM 1493 N N . ILE A 1 201 ? 31.028 25.610 39.972 1.00 77.95 191 ILE A N 1
ATOM 1494 C CA . ILE A 1 201 ? 29.716 24.988 40.078 1.00 82.62 191 ILE A CA 1
ATOM 1495 C C . ILE A 1 201 ? 28.640 26.010 39.709 1.00 89.01 191 ILE A C 1
ATOM 1496 O O . ILE A 1 201 ? 28.024 25.900 38.653 1.00 93.36 191 ILE A O 1
ATOM 1501 N N . MET A 1 202 ? 28.434 26.999 40.588 1.00 94.52 192 MET A N 1
ATOM 1502 C CA . MET A 1 202 ? 27.329 27.945 40.498 1.00 96.88 192 MET A CA 1
ATOM 1503 C C . MET A 1 202 ? 27.043 28.329 39.047 1.00 97.80 192 MET A C 1
ATOM 1504 O O . MET A 1 202 ? 25.969 28.020 38.531 1.00 94.97 192 MET A O 1
ATOM 1509 N N . ASN A 1 203 ? 27.996 29.029 38.416 1.00 97.81 193 ASN A N 1
ATOM 1510 C CA . ASN A 1 203 ? 27.936 29.285 36.984 1.00 99.50 193 ASN A CA 1
ATOM 1511 C C . ASN A 1 203 ? 28.721 28.177 36.282 1.00 98.83 193 ASN A C 1
ATOM 1512 O O . ASN A 1 203 ? 29.941 28.085 36.401 1.00 95.85 193 ASN A O 1
ATOM 1517 N N . GLY A 1 204 ? 27.976 27.327 35.569 1.00 98.34 194 GLY A N 1
ATOM 1518 C CA . GLY A 1 204 ? 28.489 26.099 34.987 1.00 98.89 194 GLY A CA 1
ATOM 1519 C C . GLY A 1 204 ? 27.356 25.365 34.277 1.00 101.53 194 GLY A C 1
ATOM 1520 O O . GLY A 1 204 ? 26.203 25.464 34.691 1.00 100.42 194 GLY A O 1
ATOM 1521 N N . ARG A 1 205 ? 27.701 24.630 33.215 1.00 103.09 195 ARG A N 1
ATOM 1522 C CA . ARG A 1 205 ? 26.729 24.192 32.225 1.00 104.81 195 ARG A CA 1
ATOM 1523 C C . ARG A 1 205 ? 25.571 23.436 32.879 1.00 99.76 195 ARG A C 1
ATOM 1524 O O . ARG A 1 205 ? 24.407 23.759 32.641 1.00 95.93 195 ARG A O 1
ATOM 1532 N N . GLY A 1 206 ? 25.904 22.441 33.712 1.00 95.29 196 GLY A N 1
ATOM 1533 C CA . GLY A 1 206 ? 24.943 21.440 34.150 1.00 91.52 196 GLY A CA 1
ATOM 1534 C C . GLY A 1 206 ? 24.020 21.933 35.262 1.00 87.51 196 GLY A C 1
ATOM 1535 O O . GLY A 1 206 ? 22.927 21.399 35.435 1.00 85.37 196 GLY A O 1
ATOM 1536 N N . VAL A 1 207 ? 24.458 22.955 36.005 1.00 86.24 197 VAL A N 1
ATOM 1537 C CA . VAL A 1 207 ? 23.802 23.349 37.242 1.00 86.29 197 VAL A CA 1
ATOM 1538 C C . VAL A 1 207 ? 22.483 24.057 36.931 1.00 83.20 197 VAL A C 1
ATOM 1539 O O . VAL A 1 207 ? 22.463 25.054 36.215 1.00 82.42 197 VAL A O 1
ATOM 1543 N N . ASN A 1 208 ? 21.390 23.527 37.491 1.00 82.48 198 ASN A N 1
ATOM 1544 C CA . ASN A 1 208 ? 20.060 24.088 37.322 1.00 82.58 198 ASN A CA 1
ATOM 1545 C C . ASN A 1 208 ? 19.381 24.194 38.680 1.00 81.44 198 ASN A C 1
ATOM 1546 O O . ASN A 1 208 ? 19.751 23.488 39.613 1.00 82.47 198 ASN A O 1
ATOM 1551 N N . ARG A 1 209 ? 18.363 25.060 38.757 1.00 80.46 199 ARG A N 1
ATOM 1552 C CA . ARG A 1 209 ? 17.723 25.406 40.015 1.00 78.72 199 ARG A CA 1
ATOM 1553 C C . ARG A 1 209 ? 16.576 24.440 40.298 1.00 78.54 199 ARG A C 1
ATOM 1554 O O . ARG A 1 209 ? 15.677 24.275 39.478 1.00 81.61 199 ARG A O 1
ATOM 1562 N N . LEU A 1 210 ? 16.626 23.822 41.486 1.00 77.27 200 LEU A N 1
ATOM 1563 C CA . LEU A 1 210 ? 15.676 22.801 41.892 1.00 74.80 200 LEU A CA 1
ATOM 1564 C C . LEU A 1 210 ? 14.411 23.445 42.447 1.00 73.73 200 LEU A C 1
ATOM 1565 O O . LEU A 1 210 ? 13.384 22.780 42.569 1.00 72.57 200 LEU A O 1
ATOM 1570 N N . ASP A 1 211 ? 14.497 24.736 42.791 1.00 73.83 201 ASP A N 1
ATOM 1571 C CA . ASP A 1 211 ? 13.391 25.433 43.428 1.00 74.38 201 ASP A CA 1
ATOM 1572 C C . ASP A 1 211 ? 12.533 26.111 42.363 1.00 76.01 201 ASP A C 1
ATOM 1573 O O . ASP A 1 211 ? 12.037 27.212 42.577 1.00 78.49 201 ASP A O 1
ATOM 1578 N N . ASP A 1 212 ? 12.346 25.418 41.232 1.00 77.42 202 ASP A N 1
ATOM 1579 C CA . ASP A 1 212 ? 11.569 25.905 40.103 1.00 76.57 202 ASP A CA 1
ATOM 1580 C C . ASP A 1 212 ? 10.763 24.737 39.543 1.00 77.87 202 ASP A C 1
ATOM 1581 O O . ASP A 1 212 ? 11.339 23.714 39.183 1.00 79.27 202 ASP A O 1
ATOM 1586 N N . VAL A 1 213 ? 9.436 24.899 39.457 1.00 80.01 203 VAL A N 1
ATOM 1587 C CA . VAL A 1 213 ? 8.551 23.800 39.094 1.00 80.67 203 VAL A CA 1
ATOM 1588 C C . VAL A 1 213 ? 8.808 23.401 37.638 1.00 81.42 203 VAL A C 1
ATOM 1589 O O . VAL A 1 213 ? 8.656 22.233 37.276 1.00 80.95 203 VAL A O 1
ATOM 1593 N N . ASN A 1 214 ? 9.228 24.372 36.815 1.00 81.83 204 ASN A N 1
ATOM 1594 C CA . ASN A 1 214 ? 9.546 24.123 35.418 1.00 82.80 204 ASN A CA 1
ATOM 1595 C C . ASN A 1 214 ? 11.051 23.945 35.234 1.00 85.02 204 ASN A C 1
ATOM 1596 O O . ASN A 1 214 ? 11.597 24.333 34.201 1.00 82.53 204 ASN A O 1
ATOM 1601 N N . ARG A 1 215 ? 11.716 23.357 36.237 1.00 86.42 205 ARG A N 1
ATOM 1602 C CA . ARG A 1 215 ? 13.098 22.935 36.082 1.00 83.40 205 ARG A CA 1
ATOM 1603 C C . ARG A 1 215 ? 13.156 21.886 34.973 1.00 83.70 205 ARG A C 1
ATOM 1604 O O . ARG A 1 215 ? 12.240 21.076 34.837 1.00 79.97 205 ARG A O 1
ATOM 1612 N N . PRO A 1 216 ? 14.227 21.868 34.147 1.00 87.63 206 PRO A N 1
ATOM 1613 C CA . PRO A 1 216 ? 14.328 20.909 33.046 1.00 90.54 206 PRO A CA 1
ATOM 1614 C C . PRO A 1 216 ? 14.443 19.467 33.530 1.00 95.69 206 PRO A C 1
ATOM 1615 O O . PRO A 1 216 ? 14.716 19.225 34.704 1.00 96.70 206 PRO A O 1
ATOM 1619 N N . LYS A 1 217 ? 14.204 18.520 32.614 1.00 102.65 207 LYS A N 1
ATOM 1620 C CA . LYS A 1 217 ? 14.541 17.123 32.836 1.00 107.38 207 LYS A CA 1
ATOM 1621 C C . LYS A 1 217 ? 15.940 16.873 32.274 1.00 110.80 207 LYS A C 1
ATOM 1622 O O . LYS A 1 217 ? 16.516 17.748 31.627 1.00 110.19 207 LYS A O 1
ATOM 1628 N N . SER A 1 218 ? 16.474 15.674 32.539 1.00 113.39 208 SER A N 1
ATOM 1629 C CA . SER A 1 218 ? 17.864 15.354 32.252 1.00 114.62 208 SER A CA 1
ATOM 1630 C C . SER A 1 218 ? 18.138 15.252 30.748 1.00 116.31 208 SER A C 1
ATOM 1631 O O . SER A 1 218 ? 19.218 15.646 30.308 1.00 116.99 208 SER A O 1
ATOM 1634 N N . PRO A 1 219 ? 17.212 14.739 29.897 1.00 116.51 209 PRO A N 1
ATOM 1635 C CA . PRO A 1 219 ? 17.478 14.653 28.457 1.00 113.10 209 PRO A CA 1
ATOM 1636 C C . PRO A 1 219 ? 17.905 15.973 27.813 1.00 109.34 209 PRO A C 1
ATOM 1637 O O . PRO A 1 219 ? 18.703 15.972 26.878 1.00 110.10 209 PRO A O 1
ATOM 1641 N N . GLU A 1 220 ? 17.391 17.093 28.336 1.00 105.25 210 GLU A N 1
ATOM 1642 C CA . GLU A 1 220 ? 17.621 18.406 27.753 1.00 101.78 210 GLU A CA 1
ATOM 1643 C C . GLU A 1 220 ? 19.025 18.914 28.078 1.00 100.61 210 GLU A C 1
ATOM 1644 O O . GLU A 1 220 ? 19.576 19.714 27.325 1.00 99.34 210 GLU A O 1
ATOM 1650 N N . ILE A 1 221 ? 19.588 18.469 29.208 1.00 100.83 211 ILE A N 1
ATOM 1651 C CA . ILE A 1 221 ? 20.851 19.005 29.700 1.00 101.48 211 ILE A CA 1
ATOM 1652 C C . ILE A 1 221 ? 21.938 17.932 29.642 1.00 100.73 211 ILE A C 1
ATOM 1653 O O . ILE A 1 221 ? 23.029 18.135 30.169 1.00 97.06 211 ILE A O 1
ATOM 1658 N N . LYS A 1 222 ? 21.651 16.823 28.945 1.00 101.83 212 LYS A N 1
ATOM 1659 C CA . LYS A 1 222 ? 22.527 15.662 28.899 1.00 101.46 212 LYS A CA 1
ATOM 1660 C C . LYS A 1 222 ? 23.903 16.064 28.366 1.00 100.95 212 LYS A C 1
ATOM 1661 O O . LYS A 1 222 ? 24.925 15.567 28.841 1.00 97.90 212 LYS A O 1
ATOM 1667 N N . ASN A 1 223 ? 23.923 16.986 27.394 1.00 102.98 213 ASN A N 1
ATOM 1668 C CA . ASN A 1 223 ? 25.159 17.405 26.749 1.00 105.24 213 ASN A CA 1
ATOM 1669 C C . ASN A 1 223 ? 25.838 18.499 27.577 1.00 103.28 213 ASN A C 1
ATOM 1670 O O . ASN A 1 223 ? 27.063 18.614 27.563 1.00 102.37 213 ASN A O 1
ATOM 1675 N N . ASP A 1 224 ? 25.040 19.309 28.288 1.00 102.50 214 ASP A N 1
ATOM 1676 C CA . ASP A 1 224 ? 25.569 20.282 29.236 1.00 99.26 214 ASP A CA 1
ATOM 1677 C C . ASP A 1 224 ? 26.331 19.558 30.349 1.00 98.17 214 ASP A C 1
ATOM 1678 O O . ASP A 1 224 ? 27.401 20.003 30.765 1.00 93.17 214 ASP A O 1
ATOM 1683 N N . ILE A 1 225 ? 25.770 18.435 30.819 1.00 97.57 215 ILE A N 1
ATOM 1684 C CA . ILE A 1 225 ? 26.353 17.660 31.905 1.00 96.73 215 ILE A CA 1
ATOM 1685 C C . ILE A 1 225 ? 27.677 17.043 31.452 1.00 100.43 215 ILE A C 1
ATOM 1686 O O . ILE A 1 225 ? 28.619 16.963 32.241 1.00 102.31 215 ILE A O 1
ATOM 1691 N N . ARG A 1 226 ? 27.737 16.611 30.185 1.00 102.01 216 ARG A N 1
ATOM 1692 C CA . ARG A 1 226 ? 28.922 15.972 29.631 1.00 104.02 216 ARG A CA 1
ATOM 1693 C C . ARG A 1 226 ? 30.102 16.947 29.653 1.00 102.26 216 ARG A C 1
ATOM 1694 O O . ARG A 1 226 ? 31.209 16.571 30.042 1.00 98.96 216 ARG A O 1
ATOM 1702 N N . LEU A 1 227 ? 29.857 18.196 29.232 1.00 99.74 217 LEU A N 1
ATOM 1703 C CA . LEU A 1 227 ? 30.894 19.216 29.158 1.00 98.45 217 LEU A CA 1
ATOM 1704 C C . LEU A 1 227 ? 31.246 19.707 30.562 1.00 94.45 217 LEU A C 1
ATOM 1705 O O . LEU A 1 227 ? 32.386 20.089 30.823 1.00 92.57 217 LEU A O 1
ATOM 1710 N N . PHE A 1 228 ? 30.249 19.711 31.455 1.00 91.12 218 PHE A N 1
ATOM 1711 C CA . PHE A 1 228 ? 30.460 20.079 32.846 1.00 85.96 218 PHE A CA 1
ATOM 1712 C C . PHE A 1 228 ? 31.467 19.114 33.465 1.00 84.08 218 PHE A C 1
ATOM 1713 O O . PHE A 1 228 ? 32.483 19.535 34.018 1.00 79.79 218 PHE A O 1
ATOM 1721 N N . ARG A 1 229 ? 31.176 17.815 33.331 1.00 81.56 219 ARG A N 1
ATOM 1722 C CA . ARG A 1 229 ? 32.027 16.766 33.863 1.00 81.57 219 ARG A CA 1
ATOM 1723 C C . ARG A 1 229 ? 33.446 16.887 33.306 1.00 85.90 219 ARG A C 1
ATOM 1724 O O . ARG A 1 229 ? 34.410 16.655 34.031 1.00 88.59 219 ARG A O 1
ATOM 1732 N N . GLN A 1 230 ? 33.566 17.246 32.020 1.00 89.91 220 GLN A N 1
ATOM 1733 C CA . GLN A 1 230 ? 34.859 17.332 31.355 1.00 92.63 220 GLN A CA 1
ATOM 1734 C C . GLN A 1 230 ? 35.667 18.510 31.905 1.00 90.40 220 GLN A C 1
ATOM 1735 O O . GLN A 1 230 ? 36.896 18.463 31.914 1.00 90.12 220 GLN A O 1
ATOM 1741 N N . GLU A 1 231 ? 34.978 19.572 32.347 1.00 89.59 221 GLU A N 1
ATOM 1742 C CA . GLU A 1 231 ? 35.643 20.709 32.966 1.00 87.43 221 GLU A CA 1
ATOM 1743 C C . GLU A 1 231 ? 36.038 20.353 34.400 1.00 85.06 221 GLU A C 1
ATOM 1744 O O . GLU A 1 231 ? 37.117 20.739 34.850 1.00 83.46 221 GLU A O 1
ATOM 1750 N N . LEU A 1 232 ? 35.171 19.595 35.092 1.00 82.91 222 LEU A N 1
ATOM 1751 C CA . LEU A 1 232 ? 35.418 19.157 36.461 1.00 81.20 222 LEU A CA 1
ATOM 1752 C C . LEU A 1 232 ? 36.498 18.076 36.502 1.00 80.96 222 LEU A C 1
ATOM 1753 O O . LEU A 1 232 ? 37.089 17.842 37.551 1.00 80.39 222 LEU A O 1
ATOM 1758 N N . ARG A 1 233 ? 36.751 17.411 35.370 1.00 80.36 223 ARG A N 1
ATOM 1759 C CA . ARG A 1 233 ? 37.861 16.478 35.268 1.00 80.86 223 ARG A CA 1
ATOM 1760 C C . ARG A 1 233 ? 39.161 17.206 35.614 1.00 80.10 223 ARG A C 1
ATOM 1761 O O . ARG A 1 233 ? 40.139 16.584 36.024 1.00 75.98 223 ARG A O 1
ATOM 1769 N N . ASP A 1 234 ? 39.152 18.535 35.456 1.00 81.61 224 ASP A N 1
ATOM 1770 C CA . ASP A 1 234 ? 40.297 19.373 35.771 1.00 84.69 224 ASP A CA 1
ATOM 1771 C C . ASP A 1 234 ? 40.155 19.986 37.168 1.00 84.86 224 ASP A C 1
ATOM 1772 O O . ASP A 1 234 ? 40.918 20.887 37.522 1.00 83.39 224 ASP A O 1
ATOM 1777 N N . ALA A 1 235 ? 39.205 19.475 37.969 1.00 82.77 225 ALA A N 1
ATOM 1778 C CA . ALA A 1 235 ? 38.810 20.100 39.223 1.00 81.36 225 ALA A CA 1
ATOM 1779 C C . ALA A 1 235 ? 39.995 20.186 40.180 1.00 78.95 225 ALA A C 1
ATOM 1780 O O . ALA A 1 235 ? 40.528 19.163 40.604 1.00 78.25 225 ALA A O 1
ATOM 1782 N N . ALA A 1 236 ? 40.387 21.417 40.526 1.00 75.06 226 ALA A N 1
ATOM 1783 C CA . ALA A 1 236 ? 41.447 21.626 41.495 1.00 75.14 226 ALA A CA 1
ATOM 1784 C C . ALA A 1 236 ? 41.324 23.019 42.110 1.00 73.30 226 ALA A C 1
ATOM 1785 O O . ALA A 1 236 ? 40.673 23.896 41.547 1.00 72.99 226 ALA A O 1
ATOM 1787 N N . TYR A 1 237 ? 41.922 23.174 43.297 1.00 69.59 227 TYR A N 1
ATOM 1788 C CA . TYR A 1 237 ? 42.132 24.468 43.919 1.00 68.02 227 TYR A CA 1
ATOM 1789 C C . TYR A 1 237 ? 43.499 24.978 43.486 1.00 67.03 227 TYR A C 1
ATOM 1790 O O . TYR A 1 237 ? 44.404 24.181 43.271 1.00 68.44 227 TYR A O 1
ATOM 1799 N N . HIS A 1 238 ? 43.647 26.303 43.397 1.00 67.20 228 HIS A N 1
ATOM 1800 C CA . HIS A 1 238 ? 44.939 26.909 43.123 1.00 66.95 228 HIS A CA 1
ATOM 1801 C C . HIS A 1 238 ? 45.149 28.074 44.084 1.00 64.59 228 HIS A C 1
ATOM 1802 O O . HIS A 1 238 ? 44.407 29.049 44.051 1.00 68.46 228 HIS A O 1
ATOM 1809 N N . PHE A 1 239 ? 46.161 27.952 44.946 1.00 61.74 229 PHE A N 1
ATOM 1810 C CA . PHE A 1 239 ? 46.448 28.972 45.938 1.00 61.98 229 PHE A CA 1
ATOM 1811 C C . PHE A 1 239 ? 47.920 28.870 46.313 1.00 63.84 229 PHE A C 1
ATOM 1812 O O . PHE A 1 239 ? 48.522 27.812 46.159 1.00 66.05 229 PHE A O 1
ATOM 1820 N N . GLN A 1 240 ? 48.480 29.981 46.795 1.00 66.99 230 GLN A N 1
ATOM 1821 C CA . GLN A 1 240 ? 49.845 30.003 47.291 1.00 70.92 230 GLN A CA 1
ATOM 1822 C C . GLN A 1 240 ? 49.828 29.529 48.740 1.00 69.99 230 GLN A C 1
ATOM 1823 O O . GLN A 1 240 ? 48.936 29.899 49.498 1.00 69.58 230 GLN A O 1
ATOM 1829 N N . GLY A 1 241 ? 50.810 28.701 49.109 1.00 68.86 231 GLY A N 1
ATOM 1830 C CA . GLY A 1 241 ? 51.017 28.339 50.500 1.00 67.84 231 GLY A CA 1
ATOM 1831 C C . GLY A 1 241 ? 51.615 29.513 51.267 1.00 67.74 231 GLY A C 1
ATOM 1832 O O . GLY A 1 241 ? 52.361 30.299 50.695 1.00 70.53 231 GLY A O 1
ATOM 1833 N N . ASP A 1 242 ? 51.263 29.635 52.551 1.00 68.55 232 ASP A N 1
ATOM 1834 C CA . ASP A 1 242 ? 51.812 30.679 53.403 1.00 68.97 232 ASP A CA 1
ATOM 1835 C C . ASP A 1 242 ? 52.328 30.096 54.720 1.00 69.26 232 ASP A C 1
ATOM 1836 O O . ASP A 1 242 ? 52.673 30.846 55.632 1.00 71.12 232 ASP A O 1
ATOM 1841 N N . ALA A 1 243 ? 52.394 28.763 54.814 1.00 67.73 233 ALA A N 1
ATOM 1842 C CA . ALA A 1 243 ? 52.821 28.102 56.035 1.00 67.12 233 ALA A CA 1
ATOM 1843 C C . ALA A 1 243 ? 53.869 27.048 55.701 1.00 66.51 233 ALA A C 1
ATOM 1844 O O . ALA A 1 243 ? 53.811 26.427 54.642 1.00 63.91 233 ALA A O 1
ATOM 1846 N N . ASP A 1 244 ? 54.803 26.857 56.639 1.00 67.60 234 ASP A N 1
ATOM 1847 C CA . ASP A 1 244 ? 55.857 25.862 56.528 1.00 68.82 234 ASP A CA 1
ATOM 1848 C C . ASP A 1 244 ? 55.398 24.557 57.179 1.00 68.76 234 ASP A C 1
ATOM 1849 O O . ASP A 1 244 ? 54.340 24.500 57.806 1.00 67.54 234 ASP A O 1
ATOM 1854 N N . ASN A 1 245 ? 56.227 23.515 57.051 1.00 67.93 235 ASN A N 1
ATOM 1855 C CA . ASN A 1 245 ? 55.856 22.173 57.472 1.00 67.77 235 ASN A CA 1
ATOM 1856 C C . ASN A 1 245 ? 56.130 21.953 58.960 1.00 66.68 235 ASN A C 1
ATOM 1857 O O . ASN A 1 245 ? 56.083 20.816 59.422 1.00 68.13 235 ASN A O 1
ATOM 1862 N N . ASP A 1 246 ? 56.398 23.023 59.718 1.00 65.07 236 ASP A N 1
ATOM 1863 C CA . ASP A 1 246 ? 56.573 22.881 61.155 1.00 65.81 236 ASP A CA 1
ATOM 1864 C C . ASP A 1 246 ? 55.538 23.712 61.916 1.00 66.05 236 ASP A C 1
ATOM 1865 O O . ASP A 1 246 ? 55.731 24.009 63.092 1.00 67.57 236 ASP A O 1
ATOM 1870 N N . GLN A 1 247 ? 54.423 24.054 61.260 1.00 66.62 237 GLN A N 1
ATOM 1871 C CA . GLN A 1 247 ? 53.348 24.782 61.915 1.00 67.20 237 GLN A CA 1
ATOM 1872 C C . GLN A 1 247 ? 52.000 24.208 61.478 1.00 64.93 237 GLN A C 1
ATOM 1873 O O . GLN A 1 247 ? 51.868 23.666 60.380 1.00 64.13 237 GLN A O 1
ATOM 1879 N N . LEU A 1 248 ? 51.010 24.325 62.373 1.00 62.71 238 LEU A N 1
ATOM 1880 C CA . LEU A 1 248 ? 49.647 23.894 62.110 1.00 59.43 238 LEU A CA 1
ATOM 1881 C C . LEU A 1 248 ? 49.167 24.519 60.804 1.00 59.39 238 LEU A C 1
ATOM 1882 O O . LEU A 1 248 ? 49.300 25.725 60.598 1.00 60.24 238 LEU A O 1
ATOM 1887 N N . SER A 1 249 ? 48.612 23.685 59.922 1.00 58.47 239 SER A N 1
ATOM 1888 C CA . SER A 1 249 ? 48.139 24.155 58.631 1.00 57.94 239 SER A CA 1
ATOM 1889 C C . SER A 1 249 ? 46.923 23.351 58.185 1.00 54.87 239 SER A C 1
ATOM 1890 O O . SER A 1 249 ? 46.638 22.287 58.725 1.00 53.77 239 SER A O 1
ATOM 1893 N N . VAL A 1 250 ? 46.217 23.892 57.192 1.00 54.64 240 VAL A N 1
ATOM 1894 C CA . VAL A 1 250 ? 45.146 23.190 56.506 1.00 54.57 240 VAL A CA 1
ATOM 1895 C C . VAL A 1 250 ? 45.430 23.285 55.013 1.00 53.93 240 VAL A C 1
ATOM 1896 O O . VAL A 1 250 ? 45.928 24.307 54.544 1.00 53.46 240 VAL A O 1
ATOM 1900 N N . THR A 1 251 ? 45.127 22.203 54.290 1.00 54.95 241 THR A N 1
ATOM 1901 C CA . THR A 1 251 ? 45.248 22.176 52.841 1.00 55.78 241 THR A CA 1
ATOM 1902 C C . THR A 1 251 ? 43.917 21.717 52.260 1.00 55.43 241 THR A C 1
ATOM 1903 O O . THR A 1 251 ? 43.626 20.526 52.282 1.00 56.93 241 THR A O 1
ATOM 1907 N N . PRO A 1 252 ? 43.065 22.625 51.729 1.00 56.73 242 PRO A N 1
ATOM 1908 C CA . PRO A 1 252 ? 41.840 22.204 51.054 1.00 57.64 242 PRO A CA 1
ATOM 1909 C C . PRO A 1 252 ? 42.225 21.422 49.801 1.00 57.78 242 PRO A C 1
ATOM 1910 O O . PRO A 1 252 ? 43.187 21.767 49.118 1.00 57.82 242 PRO A O 1
ATOM 1914 N N . LEU A 1 253 ? 41.490 20.334 49.556 1.00 57.69 243 LEU A N 1
ATOM 1915 C CA . LEU A 1 253 ? 41.709 19.455 48.421 1.00 56.29 243 LEU A CA 1
ATOM 1916 C C . LEU A 1 253 ? 40.352 19.171 47.789 1.00 56.73 243 LEU A C 1
ATOM 1917 O O . LEU A 1 253 ? 39.378 18.954 48.504 1.00 56.32 243 LEU A O 1
ATOM 1922 N N . VAL A 1 254 ? 40.307 19.210 46.454 1.00 57.63 244 VAL A N 1
ATOM 1923 C CA . VAL A 1 254 ? 39.121 18.866 45.687 1.00 58.49 244 VAL A CA 1
ATOM 1924 C C . VAL A 1 254 ? 39.597 18.035 44.506 1.00 60.10 244 VAL A C 1
ATOM 1925 O O . VAL A 1 254 ? 40.738 18.191 44.072 1.00 64.53 244 VAL A O 1
ATOM 1929 N N . GLY A 1 255 ? 38.724 17.163 43.993 1.00 59.52 245 GLY A N 1
ATOM 1930 C CA . GLY A 1 255 ? 39.107 16.320 42.877 1.00 59.91 245 GLY A CA 1
ATOM 1931 C C . GLY A 1 255 ? 37.928 15.578 42.259 1.00 60.00 245 GLY A C 1
ATOM 1932 O O . GLY A 1 255 ? 36.870 15.431 42.872 1.00 57.36 245 GLY A O 1
ATOM 1933 N N . LEU A 1 256 ? 38.140 15.141 41.014 1.00 60.53 246 LEU A N 1
ATOM 1934 C CA . LEU A 1 256 ? 37.263 14.190 40.360 1.00 62.25 246 LEU A CA 1
ATOM 1935 C C . LEU A 1 256 ? 38.101 13.334 39.416 1.00 64.50 246 LEU A C 1
ATOM 1936 O O . LEU A 1 256 ? 38.744 13.863 38.513 1.00 69.42 246 LEU A O 1
ATOM 1941 N N . GLY A 1 257 ? 38.110 12.020 39.668 1.00 65.42 247 GLY A N 1
ATOM 1942 C CA . GLY A 1 257 ? 38.723 11.051 38.775 1.00 65.85 247 GLY A CA 1
ATOM 1943 C C . GLY A 1 257 ? 40.221 10.905 39.027 1.00 68.47 247 GLY A C 1
ATOM 1944 O O . GLY A 1 257 ? 40.710 11.198 40.117 1.00 67.45 247 GLY A O 1
ATOM 1945 N N . LYS A 1 258 ? 40.927 10.461 37.981 1.00 72.64 248 LYS A N 1
ATOM 1946 C CA . LYS A 1 258 ? 42.339 10.111 38.038 1.00 75.98 248 LYS A CA 1
ATOM 1947 C C . LYS A 1 258 ? 43.210 11.344 38.283 1.00 74.27 248 LYS A C 1
ATOM 1948 O O . LYS A 1 258 ? 44.315 11.220 38.805 1.00 72.88 248 LYS A O 1
ATOM 1954 N N . SER A 1 259 ? 42.700 12.530 37.933 1.00 74.89 249 SER A N 1
ATOM 1955 C CA . SER A 1 259 ? 43.452 13.766 38.083 1.00 76.34 249 SER A CA 1
ATOM 1956 C C . SER A 1 259 ? 43.323 14.346 39.495 1.00 74.75 249 SER A C 1
ATOM 1957 O O . SER A 1 259 ? 43.994 15.322 39.823 1.00 76.48 249 SER A O 1
ATOM 1960 N N . SER A 1 260 ? 42.470 13.745 40.335 1.00 71.81 250 SER A N 1
ATOM 1961 C CA . SER A 1 260 ? 42.202 14.248 41.674 1.00 67.68 250 SER A CA 1
ATOM 1962 C C . SER A 1 260 ? 43.496 14.370 42.476 1.00 66.48 250 SER A C 1
ATOM 1963 O O . SER A 1 260 ? 44.222 13.390 42.634 1.00 67.53 250 SER A O 1
ATOM 1966 N N . LEU A 1 261 ? 43.771 15.582 42.976 1.00 64.72 251 LEU A N 1
ATOM 1967 C CA . LEU A 1 261 ? 44.894 15.816 43.872 1.00 64.00 251 LEU A CA 1
ATOM 1968 C C . LEU A 1 261 ? 44.603 15.184 45.236 1.00 62.07 251 LEU A C 1
ATOM 1969 O O . LEU A 1 261 ? 45.518 14.767 45.946 1.00 60.31 251 LEU A O 1
ATOM 1974 N N . LEU A 1 262 ? 43.314 15.129 45.592 1.00 60.54 252 LEU A N 1
ATOM 1975 C CA . LEU A 1 262 ? 42.857 14.463 46.801 1.00 59.93 252 LEU A CA 1
ATOM 1976 C C . LEU A 1 262 ? 43.293 13.000 46.791 1.00 59.64 252 LEU A C 1
ATOM 1977 O O . LEU A 1 262 ? 43.909 12.533 47.749 1.00 58.41 252 LEU A O 1
ATOM 1982 N N . ASN A 1 263 ? 42.959 12.292 45.702 1.00 59.54 253 ASN A N 1
ATOM 1983 C CA . ASN A 1 263 ? 43.263 10.874 45.566 1.00 59.66 253 ASN A CA 1
ATOM 1984 C C . ASN A 1 263 ? 44.774 10.649 45.640 1.00 60.72 253 ASN A C 1
ATOM 1985 O O . ASN A 1 263 ? 45.224 9.724 46.317 1.00 61.64 253 ASN A O 1
ATOM 1990 N N . LYS A 1 264 ? 45.554 11.505 44.967 1.00 60.46 254 LYS A N 1
ATOM 1991 C CA . LYS A 1 264 ? 47.006 11.391 45.000 1.00 62.75 254 LYS A CA 1
ATOM 1992 C C . LYS A 1 264 ? 47.514 11.649 46.414 1.00 60.45 254 LYS A C 1
ATOM 1993 O O . LYS A 1 264 ? 48.447 10.989 46.861 1.00 62.37 254 LYS A O 1
ATOM 1999 N N . THR A 1 265 ? 46.906 12.615 47.109 1.00 57.99 255 THR A N 1
ATOM 2000 C CA . THR A 1 265 ? 47.310 12.928 48.470 1.00 57.13 255 THR A CA 1
ATOM 2001 C C . THR A 1 265 ? 46.909 11.782 49.401 1.00 54.55 255 THR A C 1
ATOM 2002 O O . THR A 1 265 ? 47.674 11.421 50.290 1.00 53.95 255 THR A O 1
ATOM 2006 N N . ILE A 1 266 ? 45.719 11.205 49.190 1.00 53.19 256 ILE A N 1
ATOM 2007 C CA . ILE A 1 266 ? 45.320 10.001 49.904 1.00 53.87 256 ILE A CA 1
ATOM 2008 C C . ILE A 1 266 ? 46.358 8.903 49.671 1.00 55.18 256 ILE A C 1
ATOM 2009 O O . ILE A 1 266 ? 46.785 8.247 50.620 1.00 54.61 256 ILE A O 1
ATOM 2014 N N . PHE A 1 267 ? 46.777 8.739 48.409 1.00 57.65 257 PHE A N 1
ATOM 2015 C CA . PHE A 1 267 ? 47.745 7.722 48.027 1.00 59.28 257 PHE A CA 1
ATOM 2016 C C . PHE A 1 267 ? 49.045 7.889 48.813 1.00 60.15 257 PHE A C 1
ATOM 2017 O O . PHE A 1 267 ? 49.516 6.926 49.412 1.00 61.51 257 PHE A O 1
ATOM 2025 N N . HIS A 1 268 ? 49.621 9.100 48.806 1.00 61.43 258 HIS A N 1
ATOM 2026 C CA . HIS A 1 268 ? 50.939 9.334 49.388 1.00 63.08 258 HIS A CA 1
ATOM 2027 C C . HIS A 1 268 ? 50.898 9.436 50.919 1.00 61.46 258 HIS A C 1
ATOM 2028 O O . HIS A 1 268 ? 51.933 9.282 51.568 1.00 59.47 258 HIS A O 1
ATOM 2035 N N . LEU A 1 269 ? 49.724 9.724 51.502 1.00 59.64 259 LEU A N 1
ATOM 2036 C CA . LEU A 1 269 ? 49.605 9.849 52.950 1.00 58.72 259 LEU A CA 1
ATOM 2037 C C . LEU A 1 269 ? 49.977 8.527 53.614 1.00 58.11 259 LEU A C 1
ATOM 2038 O O . LEU A 1 269 ? 50.827 8.489 54.502 1.00 57.46 259 LEU A O 1
ATOM 2043 N N . MET A 1 270 ? 49.332 7.448 53.160 1.00 58.05 260 MET A N 1
ATOM 2044 C CA . MET A 1 270 ? 49.400 6.163 53.833 1.00 57.45 260 MET A CA 1
ATOM 2045 C C . MET A 1 270 ? 50.858 5.751 54.055 1.00 57.45 260 MET A C 1
ATOM 2046 O O . MET A 1 270 ? 51.233 5.451 55.186 1.00 56.91 260 MET A O 1
ATOM 2051 N N . PRO A 1 271 ? 51.725 5.722 53.011 1.00 57.65 261 PRO A N 1
ATOM 2052 C CA . PRO A 1 271 ? 53.137 5.374 53.189 1.00 57.53 261 PRO A CA 1
ATOM 2053 C C . PRO A 1 271 ? 53.943 6.303 54.091 1.00 57.56 261 PRO A C 1
ATOM 2054 O O . PRO A 1 271 ? 55.038 5.934 54.500 1.00 59.44 261 PRO A O 1
ATOM 2058 N N . CYS A 1 272 ? 53.426 7.504 54.384 1.00 57.18 262 CYS A N 1
ATOM 2059 C CA . CYS A 1 272 ? 54.141 8.434 55.244 1.00 59.06 262 CYS A CA 1
ATOM 2060 C C . CYS A 1 272 ? 53.992 8.056 56.717 1.00 59.70 262 CYS A C 1
ATOM 2061 O O . CYS A 1 272 ? 54.653 8.643 57.569 1.00 61.09 262 CYS A O 1
ATOM 2064 N N . ALA A 1 273 ? 53.129 7.082 57.021 1.00 61.31 263 ALA A N 1
ATOM 2065 C CA . ALA A 1 273 ? 52.946 6.636 58.393 1.00 63.01 263 ALA A CA 1
ATOM 2066 C C . ALA A 1 273 ? 54.239 6.011 58.919 1.00 63.35 263 ALA A C 1
ATOM 2067 O O . ALA A 1 273 ? 54.741 5.049 58.348 1.00 62.29 263 ALA A O 1
ATOM 2069 N N . GLU A 1 274 ? 54.784 6.588 59.995 1.00 64.29 264 GLU A N 1
ATOM 2070 C CA . GLU A 1 274 ? 55.971 6.061 60.649 1.00 65.61 264 GLU A CA 1
ATOM 2071 C C . GLU A 1 274 ? 55.600 5.010 61.697 1.00 64.39 264 GLU A C 1
ATOM 2072 O O . GLU A 1 274 ? 56.412 4.133 61.988 1.00 62.00 264 GLU A O 1
ATOM 2078 N N . GLN A 1 275 ? 54.388 5.118 62.268 1.00 62.76 265 GLN A N 1
ATOM 2079 C CA . GLN A 1 275 ? 53.929 4.236 63.333 1.00 61.32 265 GLN A CA 1
ATOM 2080 C C . GLN A 1 275 ? 52.582 3.614 62.977 1.00 57.94 265 GLN A C 1
ATOM 2081 O O . GLN A 1 275 ? 52.430 2.396 63.041 1.00 57.00 265 GLN A O 1
ATOM 2087 N N . LYS A 1 276 ? 51.595 4.456 62.646 1.00 55.51 266 LYS A N 1
ATOM 2088 C CA . LYS A 1 276 ? 50.223 3.985 62.567 1.00 55.97 266 LYS A CA 1
ATOM 2089 C C . LYS A 1 276 ? 49.418 4.756 61.525 1.00 55.05 266 LYS A C 1
ATOM 2090 O O . LYS A 1 276 ? 49.550 5.968 61.395 1.00 56.66 266 LYS A O 1
ATOM 2096 N N . LEU A 1 277 ? 48.557 4.027 60.812 1.00 54.11 267 LEU A N 1
ATOM 2097 C CA . LEU A 1 277 ? 47.551 4.623 59.951 1.00 54.20 267 LEU A CA 1
ATOM 2098 C C . LEU A 1 277 ? 46.166 4.205 60.441 1.00 54.27 267 LEU A C 1
ATOM 2099 O O . LEU A 1 277 ? 45.943 3.022 60.689 1.00 53.19 267 LEU A O 1
ATOM 2104 N N . THR A 1 278 ? 45.246 5.175 60.574 1.00 54.50 268 THR A N 1
ATOM 2105 C CA . THR A 1 278 ? 43.846 4.886 60.856 1.00 54.70 268 THR A CA 1
ATOM 2106 C C . THR A 1 278 ? 42.977 5.393 59.705 1.00 54.24 268 THR A C 1
ATOM 2107 O O . THR A 1 278 ? 43.140 6.519 59.248 1.00 52.68 268 THR A O 1
ATOM 2111 N N . ILE A 1 279 ? 42.024 4.550 59.290 1.00 54.43 269 ILE A N 1
ATOM 2112 C CA . ILE A 1 279 ? 41.138 4.812 58.170 1.00 54.83 269 ILE A CA 1
ATOM 2113 C C . ILE A 1 279 ? 39.703 4.620 58.646 1.00 51.50 269 ILE A C 1
ATOM 2114 O O . ILE A 1 279 ? 39.418 3.635 59.314 1.00 49.52 269 ILE A O 1
ATOM 2119 N N . CYS A 1 280 ? 38.817 5.555 58.284 1.00 51.69 270 CYS A N 1
ATOM 2120 C CA . CYS A 1 280 ? 37.378 5.377 58.413 1.00 51.69 270 CYS A CA 1
ATOM 2121 C C . CYS A 1 280 ? 36.751 5.342 57.020 1.00 52.24 270 CYS A C 1
ATOM 2122 O O . CYS A 1 280 ? 37.096 6.151 56.164 1.00 55.66 270 CYS A O 1
ATOM 2125 N N . THR A 1 281 ? 35.836 4.393 56.797 1.00 51.24 271 THR A N 1
ATOM 2126 C CA . THR A 1 281 ? 34.946 4.432 55.650 1.00 50.32 271 THR A CA 1
ATOM 2127 C C . THR A 1 281 ? 33.668 3.670 55.996 1.00 50.56 271 THR A C 1
ATOM 2128 O O . THR A 1 281 ? 33.721 2.626 56.643 1.00 51.05 271 THR A O 1
ATOM 2132 N N . PRO A 1 282 ? 32.477 4.169 55.589 1.00 52.01 272 PRO A N 1
ATOM 2133 C CA . PRO A 1 282 ? 31.228 3.424 55.749 1.00 53.62 272 PRO A CA 1
ATOM 2134 C C . PRO A 1 282 ? 30.918 2.468 54.603 1.00 53.68 272 PRO A C 1
ATOM 2135 O O . PRO A 1 282 ? 29.902 1.781 54.643 1.00 56.07 272 PRO A O 1
ATOM 2139 N N . TYR A 1 283 ? 31.792 2.459 53.586 1.00 53.89 273 TYR A N 1
ATOM 2140 C CA . TYR A 1 283 ? 31.669 1.582 52.431 1.00 53.11 273 TYR A CA 1
ATOM 2141 C C . TYR A 1 283 ? 33.043 0.983 52.135 1.00 54.14 273 TYR A C 1
ATOM 2142 O O . TYR A 1 283 ? 33.834 1.554 51.379 1.00 53.66 273 TYR A O 1
ATOM 2151 N N . PHE A 1 284 ? 33.331 -0.159 52.769 1.00 54.56 274 PHE A N 1
ATOM 2152 C CA . PHE A 1 284 ? 34.651 -0.758 52.684 1.00 55.42 274 PHE A CA 1
ATOM 2153 C C . PHE A 1 284 ? 34.782 -1.467 51.341 1.00 55.43 274 PHE A C 1
ATOM 2154 O O . PHE A 1 284 ? 34.167 -2.503 51.112 1.00 57.53 274 PHE A O 1
ATOM 2162 N N . ASN A 1 285 ? 35.610 -0.889 50.472 1.00 55.83 275 ASN A N 1
ATOM 2163 C CA . ASN A 1 285 ? 35.788 -1.349 49.107 1.00 56.33 275 ASN A CA 1
ATOM 2164 C C . ASN A 1 285 ? 37.043 -0.675 48.565 1.00 54.52 275 ASN A C 1
ATOM 2165 O O . ASN A 1 285 ? 36.969 0.126 47.642 1.00 56.14 275 ASN A O 1
ATOM 2170 N N . LEU A 1 286 ? 38.183 -0.961 49.196 1.00 53.91 276 LEU A N 1
ATOM 2171 C CA . LEU A 1 286 ? 39.410 -0.238 48.912 1.00 55.31 276 LEU A CA 1
ATOM 2172 C C . LEU A 1 286 ? 39.877 -0.579 47.498 1.00 57.24 276 LEU A C 1
ATOM 2173 O O . LEU A 1 286 ? 39.921 -1.749 47.122 1.00 57.49 276 LEU A O 1
ATOM 2178 N N . PRO A 1 287 ? 40.198 0.436 46.662 1.00 58.30 277 PRO A N 1
ATOM 2179 C CA . PRO A 1 287 ? 40.947 0.209 45.426 1.00 58.03 277 PRO A CA 1
ATOM 2180 C C . PRO A 1 287 ? 42.280 -0.484 45.699 1.00 58.24 277 PRO A C 1
ATOM 2181 O O . PRO A 1 287 ? 42.927 -0.222 46.712 1.00 58.74 277 PRO A O 1
ATOM 2185 N N . ALA A 1 288 ? 42.686 -1.338 44.755 1.00 58.34 278 ALA A N 1
ATOM 2186 C CA . ALA A 1 288 ? 43.863 -2.177 44.895 1.00 59.14 278 ALA A CA 1
ATOM 2187 C C . ALA A 1 288 ? 45.078 -1.361 45.338 1.00 58.62 278 ALA A C 1
ATOM 2188 O O . ALA A 1 288 ? 45.871 -1.827 46.155 1.00 58.49 278 ALA A O 1
ATOM 2190 N N . ILE A 1 289 ? 45.220 -0.142 44.809 1.00 57.27 279 ILE A N 1
ATOM 2191 C CA . ILE A 1 289 ? 46.408 0.651 45.083 1.00 59.55 279 ILE A CA 1
ATOM 2192 C C . ILE A 1 289 ? 46.469 1.013 46.571 1.00 60.36 279 ILE A C 1
ATOM 2193 O O . ILE A 1 289 ? 47.557 1.114 47.143 1.00 60.50 279 ILE A O 1
ATOM 2198 N N . LEU A 1 290 ? 45.299 1.193 47.201 1.00 58.23 280 LEU A N 1
ATOM 2199 C CA . LEU A 1 290 ? 45.250 1.542 48.611 1.00 57.78 280 LEU A CA 1
ATOM 2200 C C . LEU A 1 290 ? 45.522 0.304 49.466 1.00 59.18 280 LEU A C 1
ATOM 2201 O O . LEU A 1 290 ? 46.161 0.402 50.515 1.00 58.29 280 LEU A O 1
ATOM 2206 N N . VAL A 1 291 ? 45.050 -0.862 49.008 1.00 60.05 281 VAL A N 1
ATOM 2207 C CA . VAL A 1 291 ? 45.290 -2.113 49.713 1.00 59.35 281 VAL A CA 1
ATOM 2208 C C . VAL A 1 291 ? 46.791 -2.406 49.730 1.00 60.75 281 VAL A C 1
ATOM 2209 O O . VAL A 1 291 ? 47.307 -2.881 50.739 1.00 62.37 281 VAL A O 1
ATOM 2213 N N . ARG A 1 292 ? 47.489 -2.107 48.622 1.00 62.07 282 ARG A N 1
ATOM 2214 C CA . ARG A 1 292 ? 48.922 -2.339 48.525 1.00 62.00 282 ARG A CA 1
ATOM 2215 C C . ARG A 1 292 ? 49.673 -1.461 49.522 1.00 60.88 282 ARG A C 1
ATOM 2216 O O . ARG A 1 292 ? 50.658 -1.901 50.104 1.00 62.10 282 ARG A O 1
ATOM 2224 N N . ASN A 1 293 ? 49.222 -0.212 49.688 1.00 60.57 283 ASN A N 1
ATOM 2225 C CA . ASN A 1 293 ? 49.789 0.697 50.674 1.00 59.39 283 ASN A CA 1
ATOM 2226 C C . ASN A 1 293 ? 49.721 0.073 52.068 1.00 58.39 283 ASN A C 1
ATOM 2227 O O . ASN A 1 293 ? 50.698 0.092 52.817 1.00 57.73 283 ASN A O 1
ATOM 2232 N N . ILE A 1 294 ? 48.546 -0.466 52.406 1.00 58.25 284 ILE A N 1
ATOM 2233 C CA . ILE A 1 294 ? 48.291 -1.031 53.719 1.00 57.54 284 ILE A CA 1
ATOM 2234 C C . ILE A 1 294 ? 49.216 -2.228 53.941 1.00 57.55 284 ILE A C 1
ATOM 2235 O O . ILE A 1 294 ? 49.860 -2.320 54.981 1.00 56.43 284 ILE A O 1
ATOM 2240 N N . ILE A 1 295 ? 49.300 -3.119 52.944 1.00 59.93 285 ILE A N 1
ATOM 2241 C CA . ILE A 1 295 ? 50.151 -4.300 53.020 1.00 61.12 285 ILE A CA 1
ATOM 2242 C C . ILE A 1 295 ? 51.607 -3.888 53.228 1.00 59.21 285 ILE A C 1
ATOM 2243 O O . ILE A 1 295 ? 52.333 -4.542 53.971 1.00 60.46 285 ILE A O 1
ATOM 2248 N N . GLN A 1 296 ? 52.034 -2.829 52.535 1.00 59.38 286 GLN A N 1
ATOM 2249 C CA . GLN A 1 296 ? 53.385 -2.310 52.671 1.00 62.35 286 GLN A CA 1
ATOM 2250 C C . GLN A 1 296 ? 53.618 -1.914 54.129 1.00 60.99 286 GLN A C 1
ATOM 2251 O O . GLN A 1 296 ? 54.580 -2.366 54.749 1.00 58.99 286 GLN A O 1
ATOM 2257 N N . LEU A 1 297 ? 52.710 -1.090 54.674 1.00 61.30 287 LEU A N 1
ATOM 2258 C CA . LEU A 1 297 ? 52.807 -0.621 56.051 1.00 59.46 287 LEU A CA 1
ATOM 2259 C C . LEU A 1 297 ? 52.921 -1.810 57.003 1.00 56.07 287 LEU A C 1
ATOM 2260 O O . LEU A 1 297 ? 53.801 -1.833 57.861 1.00 53.85 287 LEU A O 1
ATOM 2265 N N . LEU A 1 298 ? 52.032 -2.794 56.828 1.00 53.68 288 LEU A N 1
ATOM 2266 C CA . LEU A 1 298 ? 52.015 -3.978 57.673 1.00 53.35 288 LEU A CA 1
ATOM 2267 C C . LEU A 1 298 ? 53.357 -4.703 57.599 1.00 54.75 288 LEU A C 1
ATOM 2268 O O . LEU A 1 298 ? 53.893 -5.138 58.618 1.00 54.49 288 LEU A O 1
ATOM 2273 N N . ARG A 1 299 ? 53.912 -4.790 56.387 1.00 56.94 289 ARG A N 1
ATOM 2274 C CA . ARG A 1 299 ? 55.173 -5.478 56.161 1.00 57.57 289 ARG A CA 1
ATOM 2275 C C . ARG A 1 299 ? 56.364 -4.713 56.742 1.00 57.59 289 ARG A C 1
ATOM 2276 O O . ARG A 1 299 ? 57.420 -5.306 56.943 1.00 56.94 289 ARG A O 1
ATOM 2284 N N . GLU A 1 300 ? 56.196 -3.412 57.016 1.00 59.12 290 GLU A N 1
ATOM 2285 C CA . GLU A 1 300 ? 57.227 -2.607 57.656 1.00 59.16 290 GLU A CA 1
ATOM 2286 C C . GLU A 1 300 ? 57.075 -2.623 59.180 1.00 59.35 290 GLU A C 1
ATOM 2287 O O . GLU A 1 300 ? 57.770 -1.882 59.870 1.00 61.56 290 GLU A O 1
ATOM 2293 N N . GLY A 1 301 ? 56.160 -3.450 59.706 1.00 59.14 291 GLY A N 1
ATOM 2294 C CA . GLY A 1 301 ? 56.007 -3.625 61.144 1.00 58.89 291 GLY A CA 1
ATOM 2295 C C . GLY A 1 301 ? 55.100 -2.566 61.775 1.00 61.34 291 GLY A C 1
ATOM 2296 O O . GLY A 1 301 ? 54.987 -2.501 62.998 1.00 63.34 291 GLY A O 1
ATOM 2297 N N . LYS A 1 302 ? 54.435 -1.759 60.935 1.00 60.68 292 LYS A N 1
ATOM 2298 C CA . LYS A 1 302 ? 53.627 -0.642 61.397 1.00 59.11 292 LYS A CA 1
ATOM 2299 C C . LYS A 1 302 ? 52.197 -1.109 61.658 1.00 58.11 292 LYS A C 1
ATOM 2300 O O . LYS A 1 302 ? 51.831 -2.222 61.300 1.00 56.41 292 LYS A O 1
ATOM 2306 N N . LYS A 1 303 ? 51.396 -0.234 62.278 1.00 58.31 293 LYS A N 1
ATOM 2307 C CA . LYS A 1 303 ? 50.039 -0.572 62.670 1.00 59.50 293 LYS A CA 1
ATOM 2308 C C . LYS A 1 303 ? 49.057 0.082 61.700 1.00 56.95 293 LYS A C 1
ATOM 2309 O O . LYS A 1 303 ? 49.283 1.192 61.231 1.00 58.61 293 LYS A O 1
ATOM 2315 N N . VAL A 1 304 ? 47.965 -0.624 61.394 1.00 55.52 294 VAL A N 1
ATOM 2316 C CA . VAL A 1 304 ? 46.916 -0.101 60.533 1.00 55.04 294 VAL A CA 1
ATOM 2317 C C . VAL A 1 304 ? 45.575 -0.352 61.210 1.00 53.94 294 VAL A C 1
ATOM 2318 O O . VAL A 1 304 ? 45.261 -1.489 61.550 1.00 56.20 294 VAL A O 1
ATOM 2322 N N . GLU A 1 305 ? 44.791 0.718 61.378 1.00 52.80 295 GLU A N 1
ATOM 2323 C CA . GLU A 1 305 ? 43.496 0.643 62.031 1.00 53.60 295 GLU A CA 1
ATOM 2324 C C . GLU A 1 305 ? 42.424 1.021 61.019 1.00 51.69 295 GLU A C 1
ATOM 2325 O O . GLU A 1 305 ? 42.510 2.072 60.395 1.00 52.52 295 GLU A O 1
ATOM 2331 N N . ILE A 1 306 ? 41.420 0.155 60.872 1.00 51.20 296 ILE A N 1
ATOM 2332 C CA . ILE A 1 306 ? 40.372 0.343 59.882 1.00 51.36 296 ILE A CA 1
ATOM 2333 C C . ILE A 1 306 ? 39.032 0.274 60.602 1.00 52.13 296 ILE A C 1
ATOM 2334 O O . ILE A 1 306 ? 38.644 -0.792 61.073 1.00 54.53 296 ILE A O 1
ATOM 2339 N N . ILE A 1 307 ? 38.336 1.415 60.664 1.00 52.31 297 ILE A N 1
ATOM 2340 C CA . ILE A 1 307 ? 37.096 1.533 61.413 1.00 52.91 297 ILE A CA 1
ATOM 2341 C C . ILE A 1 307 ? 35.939 1.592 60.419 1.00 52.58 297 ILE A C 1
ATOM 2342 O O . ILE A 1 307 ? 35.742 2.601 59.750 1.00 52.43 297 ILE A O 1
ATOM 2347 N N . VAL A 1 308 ? 35.191 0.487 60.337 1.00 53.48 298 VAL A N 1
ATOM 2348 C CA . VAL A 1 308 ? 34.081 0.342 59.411 1.00 53.62 298 VAL A CA 1
ATOM 2349 C C . VAL A 1 308 ? 32.821 0.046 60.212 1.00 52.83 298 VAL A C 1
ATOM 2350 O O . VAL A 1 308 ? 32.893 -0.401 61.353 1.00 52.20 298 VAL A O 1
ATOM 2354 N N . GLY A 1 309 ? 31.668 0.293 59.587 1.00 53.08 299 GLY A N 1
ATOM 2355 C CA . GLY A 1 309 ? 30.386 0.012 60.202 1.00 53.20 299 GLY A CA 1
ATOM 2356 C C . GLY A 1 309 ? 30.019 -1.456 60.026 1.00 53.98 299 GLY A C 1
ATOM 2357 O O . GLY A 1 309 ? 30.374 -2.073 59.025 1.00 53.96 299 GLY A O 1
ATOM 2358 N N . ASP A 1 310 ? 29.310 -2.005 61.016 1.00 54.19 300 ASP A N 1
ATOM 2359 C CA . ASP A 1 310 ? 28.613 -3.266 60.841 1.00 54.26 300 ASP A CA 1
ATOM 2360 C C . ASP A 1 310 ? 27.622 -3.094 59.697 1.00 53.95 300 ASP A C 1
ATOM 2361 O O . ASP A 1 310 ? 27.163 -1.985 59.436 1.00 56.48 300 ASP A O 1
ATOM 2366 N N . LYS A 1 311 ? 27.292 -4.193 59.019 1.00 53.32 301 LYS A N 1
ATOM 2367 C CA . LYS A 1 311 ? 26.360 -4.131 57.908 1.00 55.57 301 LYS A CA 1
ATOM 2368 C C . LYS A 1 311 ? 25.006 -3.592 58.374 1.00 54.34 301 LYS A C 1
ATOM 2369 O O . LYS A 1 311 ? 24.320 -2.936 57.593 1.00 50.56 301 LYS A O 1
ATOM 2375 N N . THR A 1 312 ? 24.641 -3.861 59.642 1.00 54.98 302 THR A N 1
ATOM 2376 C CA . THR A 1 312 ? 23.383 -3.399 60.223 1.00 54.08 302 THR A CA 1
ATOM 2377 C C . THR A 1 312 ? 23.413 -1.888 60.471 1.00 53.21 302 THR A C 1
ATOM 2378 O O . THR A 1 312 ? 22.365 -1.281 60.695 1.00 52.50 302 THR A O 1
ATOM 2382 N N . ALA A 1 313 ? 24.612 -1.288 60.427 1.00 52.69 303 ALA A N 1
ATOM 2383 C CA . ALA A 1 313 ? 24.782 0.148 60.584 1.00 53.66 303 ALA A CA 1
ATOM 2384 C C . ALA A 1 313 ? 25.018 0.833 59.234 1.00 55.39 303 ALA A C 1
ATOM 2385 O O . ALA A 1 313 ? 25.395 2.002 59.195 1.00 57.18 303 ALA A O 1
ATOM 2387 N N . ASN A 1 314 ? 24.797 0.103 58.133 1.00 55.26 304 ASN A N 1
ATOM 2388 C CA . ASN A 1 314 ? 24.843 0.663 56.792 1.00 56.06 304 ASN A CA 1
ATOM 2389 C C . ASN A 1 314 ? 23.451 1.178 56.442 1.00 57.90 304 ASN A C 1
ATOM 2390 O O . ASN A 1 314 ? 22.462 0.506 56.725 1.00 59.10 304 ASN A O 1
ATOM 2395 N N . ASP A 1 315 ? 23.364 2.354 55.807 1.00 61.20 305 ASP A N 1
ATOM 2396 C CA . ASP A 1 315 ? 22.069 3.003 55.654 1.00 65.11 305 ASP A CA 1
ATOM 2397 C C . ASP A 1 315 ? 21.264 2.348 54.532 1.00 63.20 305 ASP A C 1
ATOM 2398 O O . ASP A 1 315 ? 20.107 2.709 54.339 1.00 63.53 305 ASP A O 1
ATOM 2403 N N . PHE A 1 316 ? 21.862 1.378 53.822 1.00 62.94 306 PHE A N 1
ATOM 2404 C CA . PHE A 1 316 ? 21.155 0.594 52.818 1.00 62.73 306 PHE A CA 1
ATOM 2405 C C . PHE A 1 316 ? 20.559 -0.673 53.430 1.00 63.07 306 PHE A C 1
ATOM 2406 O O . PHE A 1 316 ? 19.819 -1.387 52.755 1.00 63.27 306 PHE A O 1
ATOM 2414 N N . TYR A 1 317 ? 20.880 -0.950 54.700 1.00 63.39 307 TYR A N 1
ATOM 2415 C CA . TYR A 1 317 ? 20.469 -2.188 55.342 1.00 63.64 307 TYR A CA 1
ATOM 2416 C C . TYR A 1 317 ? 18.952 -2.199 55.514 1.00 64.19 307 TYR A C 1
ATOM 2417 O O . TYR A 1 317 ? 18.357 -1.204 55.915 1.00 64.91 307 TYR A O 1
ATOM 2426 N N . ILE A 1 318 ? 18.343 -3.343 55.191 1.00 65.66 308 ILE A N 1
ATOM 2427 C CA . ILE A 1 318 ? 16.945 -3.601 55.493 1.00 65.29 308 ILE A CA 1
ATOM 2428 C C . ILE A 1 318 ? 16.898 -4.800 56.440 1.00 65.80 308 ILE A C 1
ATOM 2429 O O . ILE A 1 318 ? 17.452 -5.849 56.115 1.00 63.81 308 ILE A O 1
ATOM 2434 N N . PRO A 1 319 ? 16.274 -4.681 57.641 1.00 69.79 309 PRO A N 1
ATOM 2435 C CA . PRO A 1 319 ? 16.136 -5.817 58.563 1.00 70.87 309 PRO A CA 1
ATOM 2436 C C . PRO A 1 319 ? 15.396 -7.008 57.954 1.00 75.32 309 PRO A C 1
ATOM 2437 O O . PRO A 1 319 ? 14.697 -6.855 56.953 1.00 77.69 309 PRO A O 1
ATOM 2441 N N . GLU A 1 320 ? 15.553 -8.192 58.567 1.00 80.13 310 GLU A N 1
ATOM 2442 C CA . GLU A 1 320 ? 14.798 -9.377 58.179 1.00 83.83 310 GLU A CA 1
ATOM 2443 C C . GLU A 1 320 ? 13.298 -9.073 58.217 1.00 86.92 310 GLU A C 1
ATOM 2444 O O . GLU A 1 320 ? 12.583 -9.409 57.277 1.00 89.21 310 GLU A O 1
ATOM 2450 N N . ASP A 1 321 ? 12.843 -8.452 59.317 1.00 89.27 311 ASP A N 1
ATOM 2451 C CA . ASP A 1 321 ? 11.462 -8.022 59.500 1.00 90.14 311 ASP A CA 1
ATOM 2452 C C . ASP A 1 321 ? 10.839 -7.554 58.186 1.00 92.53 311 ASP A C 1
ATOM 2453 O O . ASP A 1 321 ? 9.892 -8.163 57.693 1.00 98.38 311 ASP A O 1
ATOM 2458 N N . GLU A 1 322 ? 11.381 -6.459 57.639 1.00 91.73 312 GLU A N 1
ATOM 2459 C CA . GLU A 1 322 ? 10.749 -5.714 56.562 1.00 89.82 312 GLU A CA 1
ATOM 2460 C C . GLU A 1 322 ? 10.942 -6.442 55.233 1.00 88.12 312 GLU A C 1
ATOM 2461 O O . GLU A 1 322 ? 11.850 -7.262 55.096 1.00 84.86 312 GLU A O 1
ATOM 2467 N N . PRO A 1 323 ? 10.096 -6.170 54.212 1.00 89.12 313 PRO A N 1
ATOM 2468 C CA . PRO A 1 323 ? 10.227 -6.838 52.918 1.00 89.15 313 PRO A CA 1
ATOM 2469 C C . PRO A 1 323 ? 11.629 -6.595 52.371 1.00 88.27 313 PRO A C 1
ATOM 2470 O O . PRO A 1 323 ? 12.167 -5.498 52.518 1.00 88.12 313 PRO A O 1
ATOM 2474 N N . PHE A 1 324 ? 12.215 -7.629 51.762 1.00 86.77 314 PHE A N 1
ATOM 2475 C CA . PHE A 1 324 ? 13.534 -7.502 51.168 1.00 85.63 314 PHE A CA 1
ATOM 2476 C C . PHE A 1 324 ? 13.426 -6.704 49.871 1.00 86.44 314 PHE A C 1
ATOM 2477 O O . PHE A 1 324 ? 12.465 -6.861 49.122 1.00 91.46 314 PHE A O 1
ATOM 2485 N N . LYS A 1 325 ? 14.417 -5.833 49.639 1.00 84.73 315 LYS A N 1
ATOM 2486 C CA . LYS A 1 325 ? 14.573 -5.110 48.387 1.00 82.78 315 LYS A CA 1
ATOM 2487 C C . LYS A 1 325 ? 16.010 -5.314 47.919 1.00 79.26 315 LYS A C 1
ATOM 2488 O O . LYS A 1 325 ? 16.906 -5.491 48.738 1.00 79.32 315 LYS A O 1
ATOM 2494 N N . ILE A 1 326 ? 16.221 -5.263 46.601 1.00 77.82 316 ILE A N 1
ATOM 2495 C CA . ILE A 1 326 ? 17.465 -5.717 46.000 1.00 77.76 316 ILE A CA 1
ATOM 2496 C C . ILE A 1 326 ? 18.622 -4.816 46.441 1.00 77.36 316 ILE A C 1
ATOM 2497 O O . ILE A 1 326 ? 19.741 -5.298 46.616 1.00 75.66 316 ILE A O 1
ATOM 2502 N N . ILE A 1 327 ? 18.343 -3.519 46.643 1.00 76.31 317 ILE A N 1
ATOM 2503 C CA . ILE A 1 327 ? 19.351 -2.559 47.075 1.00 74.42 317 ILE A CA 1
ATOM 2504 C C . ILE A 1 327 ? 19.867 -2.936 48.467 1.00 71.53 317 ILE A C 1
ATOM 2505 O O . ILE A 1 327 ? 20.995 -2.596 48.821 1.00 69.62 317 ILE A O 1
ATOM 2510 N N . GLY A 1 328 ? 19.044 -3.655 49.241 1.00 68.82 318 GLY A N 1
ATOM 2511 C CA . GLY A 1 328 ? 19.403 -4.079 50.584 1.00 67.14 318 GLY A CA 1
ATOM 2512 C C . GLY A 1 328 ? 20.532 -5.109 50.617 1.00 66.17 318 GLY A C 1
ATOM 2513 O O . GLY A 1 328 ? 20.927 -5.537 51.698 1.00 66.22 318 GLY A O 1
ATOM 2514 N N . ALA A 1 329 ? 21.053 -5.498 49.445 1.00 65.34 319 ALA A N 1
ATOM 2515 C CA . ALA A 1 329 ? 22.146 -6.457 49.363 1.00 65.31 319 ALA A CA 1
ATOM 2516 C C . ALA A 1 329 ? 23.513 -5.784 49.493 1.00 64.71 319 ALA A C 1
ATOM 2517 O O . ALA A 1 329 ? 24.515 -6.482 49.650 1.00 64.67 319 ALA A O 1
ATOM 2519 N N . LEU A 1 330 ? 23.558 -4.443 49.418 1.00 63.35 320 LEU A N 1
ATOM 2520 C CA . LEU A 1 330 ? 24.818 -3.709 49.373 1.00 62.92 320 LEU A CA 1
ATOM 2521 C C . LEU A 1 330 ? 25.645 -3.959 50.635 1.00 61.68 320 LEU A C 1
ATOM 2522 O O . LEU A 1 330 ? 26.831 -4.259 50.523 1.00 62.55 320 LEU A O 1
ATOM 2527 N N . PRO A 1 331 ? 25.085 -3.835 51.865 1.00 59.93 321 PRO A N 1
ATOM 2528 C CA . PRO A 1 331 ? 25.879 -4.014 53.084 1.00 58.93 321 PRO A CA 1
ATOM 2529 C C . PRO A 1 331 ? 26.526 -5.395 53.163 1.00 57.10 321 PRO A C 1
ATOM 2530 O O . PRO A 1 331 ? 27.626 -5.557 53.700 1.00 56.98 321 PRO A O 1
ATOM 2534 N N . TYR A 1 332 ? 25.833 -6.389 52.605 1.00 56.07 322 TYR A N 1
ATOM 2535 C CA . TYR A 1 332 ? 26.367 -7.738 52.553 1.00 56.55 322 TYR A CA 1
ATOM 2536 C C . TYR A 1 332 ? 27.609 -7.742 51.663 1.00 55.38 322 TYR A C 1
ATOM 2537 O O . TYR A 1 332 ? 28.625 -8.322 52.033 1.00 55.47 322 TYR A O 1
ATOM 2546 N N . LEU A 1 333 ? 27.540 -7.064 50.511 1.00 56.14 323 LEU A N 1
ATOM 2547 C CA . LEU A 1 333 ? 28.672 -6.995 49.596 1.00 57.34 323 LEU A CA 1
ATOM 2548 C C . LEU A 1 333 ? 29.843 -6.271 50.258 1.00 57.17 323 LEU A C 1
ATOM 2549 O O . LEU A 1 333 ? 30.992 -6.678 50.116 1.00 57.95 323 LEU A O 1
ATOM 2554 N N . TYR A 1 334 ? 29.552 -5.183 50.975 1.00 56.17 324 TYR A N 1
ATOM 2555 C CA . TYR A 1 334 ? 30.603 -4.439 51.647 1.00 56.98 324 TYR A CA 1
ATOM 2556 C C . TYR A 1 334 ? 31.254 -5.296 52.733 1.00 57.21 324 TYR A C 1
ATOM 2557 O O . TYR A 1 334 ? 32.441 -5.138 53.002 1.00 59.25 324 TYR A O 1
ATOM 2566 N N . GLU A 1 335 ? 30.483 -6.195 53.359 1.00 56.96 325 GLU A N 1
ATOM 2567 C CA . GLU A 1 335 ? 31.028 -7.083 54.375 1.00 57.32 325 GLU A CA 1
ATOM 2568 C C . GLU A 1 335 ? 31.875 -8.178 53.723 1.00 57.07 325 GLU A C 1
ATOM 2569 O O . GLU A 1 335 ? 32.922 -8.553 54.255 1.00 58.03 325 GLU A O 1
ATOM 2575 N N . ILE A 1 336 ? 31.402 -8.706 52.586 1.00 55.27 326 ILE A N 1
ATOM 2576 C CA . ILE A 1 336 ? 32.152 -9.691 51.820 1.00 56.33 326 ILE A CA 1
ATOM 2577 C C . ILE A 1 336 ? 33.537 -9.124 51.518 1.00 56.12 326 ILE A C 1
ATOM 2578 O O . ILE A 1 336 ? 34.538 -9.812 51.705 1.00 57.78 326 ILE A O 1
ATOM 2583 N N . ASN A 1 337 ? 33.577 -7.865 51.061 1.00 55.94 327 ASN A N 1
ATOM 2584 C CA . ASN A 1 337 ? 34.822 -7.171 50.763 1.00 56.42 327 ASN A CA 1
ATOM 2585 C C . ASN A 1 337 ? 35.757 -7.198 51.970 1.00 57.62 327 ASN A C 1
ATOM 2586 O O . ASN A 1 337 ? 36.956 -7.429 51.825 1.00 61.67 327 ASN A O 1
ATOM 2591 N N . LEU A 1 338 ? 35.200 -6.924 53.155 1.00 57.07 328 LEU A N 1
ATOM 2592 C CA . LEU A 1 338 ? 35.983 -6.805 54.373 1.00 56.18 328 LEU A CA 1
ATOM 2593 C C . LEU A 1 338 ? 36.529 -8.173 54.770 1.00 55.22 328 LEU A C 1
ATOM 2594 O O . LEU A 1 338 ? 37.692 -8.290 55.149 1.00 55.20 328 LEU A O 1
ATOM 2599 N N . ARG A 1 339 ? 35.673 -9.195 54.694 1.00 56.48 329 ARG A N 1
ATOM 2600 C CA . ARG A 1 339 ? 36.041 -10.544 55.102 1.00 57.88 329 ARG A CA 1
ATOM 2601 C C . ARG A 1 339 ? 37.141 -11.082 54.186 1.00 58.74 329 ARG A C 1
ATOM 2602 O O . ARG A 1 339 ? 38.092 -11.703 54.647 1.00 58.71 329 ARG A O 1
ATOM 2610 N N . ARG A 1 340 ? 37.005 -10.822 52.883 1.00 60.65 330 ARG A N 1
ATOM 2611 C CA . ARG A 1 340 ? 38.019 -11.194 51.909 1.00 62.39 330 ARG A CA 1
ATOM 2612 C C . ARG A 1 340 ? 39.335 -10.485 52.241 1.00 60.26 330 ARG A C 1
ATOM 2613 O O . ARG A 1 340 ? 40.394 -11.104 52.213 1.00 59.71 330 ARG A O 1
ATOM 2621 N N . PHE A 1 341 ? 39.255 -9.188 52.568 1.00 59.22 331 PHE A N 1
ATOM 2622 C CA . PHE A 1 341 ? 40.421 -8.392 52.916 1.00 59.20 331 PHE A CA 1
ATOM 2623 C C . PHE A 1 341 ? 41.035 -8.901 54.218 1.00 59.88 331 PHE A C 1
ATOM 2624 O O . PHE A 1 341 ? 42.256 -8.964 54.340 1.00 62.37 331 PHE A O 1
ATOM 2632 N N . LEU A 1 342 ? 40.190 -9.252 55.193 1.00 60.50 332 LEU A N 1
ATOM 2633 C CA . LEU A 1 342 ? 40.675 -9.743 56.475 1.00 61.82 332 LEU A CA 1
ATOM 2634 C C . LEU A 1 342 ? 41.296 -11.133 56.324 1.00 61.53 332 LEU A C 1
ATOM 2635 O O . LEU A 1 342 ? 42.267 -11.442 57.009 1.00 63.11 332 LEU A O 1
ATOM 2640 N N . SER A 1 343 ? 40.742 -11.967 55.436 1.00 60.07 333 SER A N 1
ATOM 2641 C CA . SER A 1 343 ? 41.251 -13.318 55.263 1.00 61.25 333 SER A CA 1
ATOM 2642 C C . SER A 1 343 ? 42.662 -13.268 54.685 1.00 62.63 333 SER A C 1
ATOM 2643 O O . SER A 1 343 ? 43.532 -14.017 55.120 1.00 63.51 333 SER A O 1
ATOM 2646 N N . ARG A 1 344 ? 42.883 -12.355 53.733 1.00 64.03 334 ARG A N 1
ATOM 2647 C CA . ARG A 1 344 ? 44.189 -12.176 53.117 1.00 65.65 334 ARG A CA 1
ATOM 2648 C C . ARG A 1 344 ? 45.238 -11.760 54.151 1.00 61.55 334 ARG A C 1
ATOM 2649 O O . ARG A 1 344 ? 46.388 -12.175 54.042 1.00 62.01 334 ARG A O 1
ATOM 2657 N N . LEU A 1 345 ? 44.845 -10.955 55.148 1.00 57.36 335 LEU A N 1
ATOM 2658 C CA . LEU A 1 345 ? 45.803 -10.319 56.040 1.00 55.04 335 LEU A CA 1
ATOM 2659 C C . LEU A 1 345 ? 45.641 -10.797 57.482 1.00 53.01 335 LEU A C 1
ATOM 2660 O O . LEU A 1 345 ? 46.006 -10.077 58.405 1.00 52.75 335 LEU A O 1
ATOM 2665 N N . GLN A 1 346 ? 45.150 -12.027 57.672 1.00 51.85 336 GLN A N 1
ATOM 2666 C CA . GLN A 1 346 ? 44.848 -12.541 58.999 1.00 53.08 336 GLN A CA 1
ATOM 2667 C C . GLN A 1 346 ? 46.107 -12.603 59.869 1.00 54.16 336 GLN A C 1
ATOM 2668 O O . GLN A 1 346 ? 46.015 -12.519 61.096 1.00 53.58 336 GLN A O 1
ATOM 2674 N N . TYR A 1 347 ? 47.281 -12.763 59.244 1.00 54.05 337 TYR A N 1
ATOM 2675 C CA . TYR A 1 347 ? 48.529 -12.792 59.991 1.00 54.08 337 TYR A CA 1
ATOM 2676 C C . TYR A 1 347 ? 48.673 -11.495 60.787 1.00 54.19 337 TYR A C 1
ATOM 2677 O O . TYR A 1 347 ? 49.015 -11.525 61.965 1.00 52.65 337 TYR A O 1
ATOM 2686 N N . TYR A 1 348 ? 48.394 -10.358 60.141 1.00 56.22 338 TYR A N 1
ATOM 2687 C CA . TYR A 1 348 ? 48.630 -9.057 60.750 1.00 56.32 338 TYR A CA 1
ATOM 2688 C C . TYR A 1 348 ? 47.572 -8.760 61.812 1.00 56.66 338 TYR A C 1
ATOM 2689 O O . TYR A 1 348 ? 47.797 -7.931 62.688 1.00 57.48 338 TYR A O 1
ATOM 2698 N N . VAL A 1 349 ? 46.426 -9.443 61.746 1.00 56.87 339 VAL A N 1
ATOM 2699 C CA . VAL A 1 349 ? 45.443 -9.372 62.815 1.00 56.82 339 VAL A CA 1
ATOM 2700 C C . VAL A 1 349 ? 45.998 -10.127 64.022 1.00 57.55 339 VAL A C 1
ATOM 2701 O O . VAL A 1 349 ? 45.822 -9.692 65.157 1.00 59.17 339 VAL A O 1
ATOM 2705 N N . ASN A 1 350 ? 46.689 -11.243 63.755 1.00 57.17 340 ASN A N 1
ATOM 2706 C CA . ASN A 1 350 ? 47.288 -12.064 64.797 1.00 56.26 340 ASN A CA 1
ATOM 2707 C C . ASN A 1 350 ? 48.399 -11.308 65.528 1.00 56.25 340 ASN A C 1
ATOM 2708 O O . ASN A 1 350 ? 48.545 -11.468 66.735 1.00 56.92 340 ASN A O 1
ATOM 2713 N N . THR A 1 351 ? 49.194 -10.512 64.798 1.00 57.72 341 THR A N 1
ATOM 2714 C CA . THR A 1 351 ? 50.335 -9.814 65.381 1.00 59.07 341 THR A CA 1
ATOM 2715 C C . THR A 1 351 ? 49.911 -8.486 66.011 1.00 60.77 341 THR A C 1
ATOM 2716 O O . THR A 1 351 ? 50.763 -7.766 66.529 1.00 58.93 341 THR A O 1
ATOM 2720 N N . ASP A 1 352 ? 48.609 -8.156 65.923 1.00 62.54 342 ASP A N 1
ATOM 2721 C CA . ASP A 1 352 ? 48.030 -6.965 66.533 1.00 62.67 342 ASP A CA 1
ATOM 2722 C C . ASP A 1 352 ? 48.416 -5.699 65.766 1.00 61.76 342 ASP A C 1
ATOM 2723 O O . ASP A 1 352 ? 48.206 -4.600 66.271 1.00 62.29 342 ASP A O 1
ATOM 2728 N N . GLN A 1 353 ? 48.933 -5.846 64.539 1.00 61.23 343 GLN A N 1
ATOM 2729 C CA . GLN A 1 353 ? 49.261 -4.698 63.708 1.00 60.56 343 GLN A CA 1
ATOM 2730 C C . GLN A 1 353 ? 48.028 -4.224 62.947 1.00 60.49 343 GLN A C 1
ATOM 2731 O O . GLN A 1 353 ? 47.852 -3.027 62.752 1.00 59.68 343 GLN A O 1
ATOM 2737 N N . LEU A 1 354 ? 47.205 -5.173 62.481 1.00 61.10 344 LEU A N 1
ATOM 2738 C CA . LEU A 1 354 ? 45.988 -4.841 61.758 1.00 59.92 344 LEU A CA 1
ATOM 2739 C C . LEU A 1 354 ? 44.807 -4.941 62.718 1.00 58.51 344 LEU A C 1
ATOM 2740 O O . LEU A 1 354 ? 44.497 -6.018 63.220 1.00 58.00 344 LEU A O 1
ATOM 2745 N N . VAL A 1 355 ? 44.162 -3.794 62.958 1.00 58.09 345 VAL A N 1
ATOM 2746 C CA . VAL A 1 355 ? 43.031 -3.701 63.865 1.00 55.69 345 VAL A CA 1
ATOM 2747 C C . VAL A 1 355 ? 41.828 -3.214 63.066 1.00 53.09 345 VAL A C 1
ATOM 2748 O O . VAL A 1 355 ? 41.766 -2.050 62.687 1.00 53.88 345 VAL A O 1
ATOM 2752 N N . VAL A 1 356 ? 40.899 -4.132 62.795 1.00 52.38 346 VAL A N 1
ATOM 2753 C CA . VAL A 1 356 ? 39.656 -3.816 62.118 1.00 53.13 346 VAL A CA 1
ATOM 2754 C C . VAL A 1 356 ? 38.545 -3.755 63.163 1.00 53.68 346 VAL A C 1
ATOM 2755 O O . VAL A 1 356 ? 38.299 -4.736 63.856 1.00 54.74 346 VAL A O 1
ATOM 2759 N N . ARG A 1 357 ? 37.886 -2.593 63.258 1.00 53.85 347 ARG A N 1
ATOM 2760 C CA . ARG A 1 357 ? 36.839 -2.344 64.233 1.00 53.61 347 ARG A CA 1
ATOM 2761 C C . ARG A 1 357 ? 35.494 -2.251 63.522 1.00 53.93 347 ARG A C 1
ATOM 2762 O O . ARG A 1 357 ? 35.340 -1.442 62.612 1.00 53.40 347 ARG A O 1
ATOM 2770 N N . LEU A 1 358 ? 34.542 -3.092 63.948 1.00 55.07 348 LEU A N 1
ATOM 2771 C CA . LEU A 1 358 ? 33.158 -3.006 63.512 1.00 56.01 348 LEU A CA 1
ATOM 2772 C C . LEU A 1 358 ? 32.425 -2.052 64.443 1.00 54.19 348 LEU A C 1
ATOM 2773 O O . LEU A 1 358 ? 32.385 -2.295 65.642 1.00 55.80 348 LEU A O 1
ATOM 2778 N N . TRP A 1 359 ? 31.832 -0.999 63.871 1.00 53.27 349 TRP A N 1
ATOM 2779 C CA . TRP A 1 359 ? 31.026 -0.050 64.619 1.00 53.64 349 TRP A CA 1
ATOM 2780 C C . TRP A 1 359 ? 29.565 -0.478 64.584 1.00 54.46 349 TRP A C 1
ATOM 2781 O O . TRP A 1 359 ? 29.037 -0.783 63.515 1.00 52.89 349 TRP A O 1
ATOM 2792 N N . LYS A 1 360 ? 28.916 -0.454 65.757 1.00 55.76 350 LYS A N 1
ATOM 2793 C CA . LYS A 1 360 ? 27.502 -0.774 65.864 1.00 56.15 350 LYS A CA 1
ATOM 2794 C C . LYS A 1 360 ? 26.942 -0.186 67.153 1.00 56.23 350 LYS A C 1
ATOM 2795 O O . LYS A 1 360 ? 27.551 -0.312 68.213 1.00 53.93 350 LYS A O 1
ATOM 2801 N N . ASP A 1 361 ? 25.763 0.435 67.029 1.00 58.17 351 ASP A N 1
ATOM 2802 C CA . ASP A 1 361 ? 25.058 1.048 68.142 1.00 59.52 351 ASP A CA 1
ATOM 2803 C C . ASP A 1 361 ? 23.561 0.929 67.872 1.00 60.46 351 ASP A C 1
ATOM 2804 O O . ASP A 1 361 ? 22.938 1.860 67.363 1.00 61.64 351 ASP A O 1
ATOM 2809 N N . ASP A 1 362 ? 23.005 -0.237 68.216 1.00 62.34 352 ASP A N 1
ATOM 2810 C CA . ASP A 1 362 ? 21.630 -0.582 67.892 1.00 64.78 352 ASP A CA 1
ATOM 2811 C C . ASP A 1 362 ? 21.443 -0.371 66.391 1.00 62.76 352 ASP A C 1
ATOM 2812 O O . ASP A 1 362 ? 22.220 -0.906 65.606 1.00 60.82 352 ASP A O 1
ATOM 2817 N N . ASP A 1 363 ? 20.444 0.429 66.003 1.00 63.41 353 ASP A N 1
ATOM 2818 C CA . ASP A 1 363 ? 20.083 0.581 64.602 1.00 65.48 353 ASP A CA 1
ATOM 2819 C C . ASP A 1 363 ? 20.520 1.952 64.083 1.00 63.55 353 ASP A C 1
ATOM 2820 O O . ASP A 1 363 ? 20.125 2.354 62.990 1.00 62.97 353 ASP A O 1
ATOM 2825 N N . ASN A 1 364 ? 21.346 2.664 64.860 1.00 60.90 354 ASN A N 1
ATOM 2826 C CA . ASN A 1 364 ? 21.986 3.875 64.369 1.00 60.32 354 ASN A CA 1
ATOM 2827 C C . ASN A 1 364 ? 22.925 3.490 63.226 1.00 58.03 354 ASN A C 1
ATOM 2828 O O . ASN A 1 364 ? 23.335 2.333 63.140 1.00 57.87 354 ASN A O 1
ATOM 2833 N N . THR A 1 365 ? 23.251 4.448 62.346 1.00 54.85 355 THR A N 1
ATOM 2834 C CA . THR A 1 365 ? 24.026 4.130 61.155 1.00 53.95 355 THR A CA 1
ATOM 2835 C C . THR A 1 365 ? 25.380 4.836 61.178 1.00 52.78 355 THR A C 1
ATOM 2836 O O . THR A 1 365 ? 25.595 5.784 61.931 1.00 52.26 355 THR A O 1
ATOM 2840 N N . TYR A 1 366 ? 26.289 4.333 60.333 1.00 53.09 356 TYR A N 1
ATOM 2841 C CA . TYR A 1 366 ? 27.694 4.712 60.339 1.00 52.36 356 TYR A CA 1
ATOM 2842 C C . TYR A 1 366 ? 28.066 5.411 59.035 1.00 52.44 356 TYR A C 1
ATOM 2843 O O . TYR A 1 366 ? 27.829 4.860 57.962 1.00 52.57 356 TYR A O 1
ATOM 2852 N N . ALA A 1 367 ? 28.687 6.595 59.141 1.00 51.65 357 ALA A N 1
ATOM 2853 C CA . ALA A 1 367 ? 29.076 7.365 57.968 1.00 51.58 357 ALA A CA 1
ATOM 2854 C C . ALA A 1 367 ? 30.447 8.016 58.143 1.00 51.25 357 ALA A C 1
ATOM 2855 O O . ALA A 1 367 ? 30.732 8.999 57.473 1.00 51.63 357 ALA A O 1
ATOM 2857 N N . LEU A 1 368 ? 31.308 7.476 59.014 1.00 51.65 358 LEU A N 1
ATOM 2858 C CA . LEU A 1 368 ? 32.562 8.150 59.325 1.00 52.47 358 LEU A CA 1
ATOM 2859 C C . LEU A 1 368 ? 33.523 8.050 58.141 1.00 51.44 358 LEU A C 1
ATOM 2860 O O . LEU A 1 368 ? 33.687 6.982 57.552 1.00 50.03 358 LEU A O 1
ATOM 2865 N N . LYS A 1 369 ? 34.182 9.171 57.829 1.00 50.37 359 LYS A N 1
ATOM 2866 C CA . LYS A 1 369 ? 35.308 9.167 56.912 1.00 50.64 359 LYS A CA 1
ATOM 2867 C C . LYS A 1 369 ? 36.530 9.747 57.613 1.00 48.74 359 LYS A C 1
ATOM 2868 O O . LYS A 1 369 ? 36.418 10.383 58.656 1.00 48.46 359 LYS A O 1
ATOM 2874 N N . GLY A 1 370 ? 37.704 9.515 57.023 1.00 49.07 360 GLY A N 1
ATOM 2875 C CA . GLY A 1 370 ? 38.910 10.203 57.447 1.00 48.46 360 GLY A CA 1
ATOM 2876 C C . GLY A 1 370 ? 40.137 9.304 57.414 1.00 48.56 360 GLY A C 1
ATOM 2877 O O . GLY A 1 370 ? 40.025 8.083 57.406 1.00 47.24 360 GLY A O 1
ATOM 2878 N N . MET A 1 371 ? 41.303 9.950 57.368 1.00 52.29 361 MET A N 1
ATOM 2879 C CA . MET A 1 371 ? 42.576 9.288 57.566 1.00 56.03 361 MET A CA 1
ATOM 2880 C C . MET A 1 371 ? 43.321 10.016 58.680 1.00 56.34 361 MET A C 1
ATOM 2881 O O . MET A 1 371 ? 43.213 11.234 58.802 1.00 59.26 361 MET A O 1
ATOM 2886 N N . TRP A 1 372 ? 44.051 9.242 59.491 1.00 55.48 362 TRP A N 1
ATOM 2887 C CA . TRP A 1 372 ? 45.004 9.754 60.462 1.00 53.34 362 TRP A CA 1
ATOM 2888 C C . TRP A 1 372 ? 46.361 9.129 60.153 1.00 52.37 362 TRP A C 1
ATOM 2889 O O . TRP A 1 372 ? 46.480 7.907 60.141 1.00 53.81 362 TRP A O 1
ATOM 2900 N N . VAL A 1 373 ? 47.378 9.958 59.916 1.00 51.60 363 VAL A N 1
ATOM 2901 C CA . VAL A 1 373 ? 48.727 9.462 59.702 1.00 51.43 363 VAL A CA 1
ATOM 2902 C C . VAL A 1 373 ? 49.547 9.814 60.936 1.00 51.63 363 VAL A C 1
ATOM 2903 O O . VAL A 1 373 ? 49.796 10.988 61.194 1.00 51.34 363 VAL A O 1
ATOM 2907 N N . ASP A 1 374 ? 49.944 8.781 61.690 1.00 53.98 364 ASP A N 1
ATOM 2908 C CA . ASP A 1 374 ? 50.594 8.947 62.981 1.00 56.24 364 ASP A CA 1
ATOM 2909 C C . ASP A 1 374 ? 49.747 9.891 63.833 1.00 57.43 364 ASP A C 1
ATOM 2910 O O . ASP A 1 374 ? 48.537 9.708 63.926 1.00 58.96 364 ASP A O 1
ATOM 2915 N N . ASP A 1 375 ? 50.394 10.899 64.430 1.00 60.22 365 ASP A N 1
ATOM 2916 C CA . ASP A 1 375 ? 49.728 11.926 65.215 1.00 61.59 365 ASP A CA 1
ATOM 2917 C C . ASP A 1 375 ? 49.931 13.280 64.534 1.00 62.00 365 ASP A C 1
ATOM 2918 O O . ASP A 1 375 ? 49.765 14.318 65.171 1.00 62.61 365 ASP A O 1
ATOM 2923 N N . LYS A 1 376 ? 50.257 13.253 63.231 1.00 60.95 366 LYS A N 1
ATOM 2924 C CA . LYS A 1 376 ? 50.797 14.410 62.532 1.00 61.68 366 LYS A CA 1
ATOM 2925 C C . LYS A 1 376 ? 49.840 14.922 61.458 1.00 59.03 366 LYS A C 1
ATOM 2926 O O . LYS A 1 376 ? 49.770 16.132 61.247 1.00 55.93 366 LYS A O 1
ATOM 2932 N N . TRP A 1 377 ? 49.152 14.010 60.754 1.00 56.48 367 TRP A N 1
ATOM 2933 C CA . TRP A 1 377 ? 48.190 14.399 59.734 1.00 55.19 367 TRP A CA 1
ATOM 2934 C C . TRP A 1 377 ? 46.793 13.939 60.125 1.00 54.43 367 TRP A C 1
ATOM 2935 O O . TRP A 1 377 ? 46.630 12.861 60.688 1.00 55.04 367 TRP A O 1
ATOM 2946 N N . MET A 1 378 ? 45.795 14.756 59.779 1.00 52.86 368 MET A N 1
ATOM 2947 C CA . MET A 1 378 ? 44.411 14.324 59.801 1.00 52.83 368 MET A CA 1
ATOM 2948 C C . MET A 1 378 ? 43.750 14.762 58.502 1.00 51.96 368 MET A C 1
ATOM 2949 O O . MET A 1 378 ? 43.758 15.944 58.172 1.00 52.75 368 MET A O 1
ATOM 2954 N N . LEU A 1 379 ? 43.212 13.791 57.760 1.00 51.31 369 LEU A N 1
ATOM 2955 C CA . LEU A 1 379 ? 42.410 14.082 56.588 1.00 52.57 369 LEU A CA 1
ATOM 2956 C C . LEU A 1 379 ? 40.941 13.988 56.986 1.00 52.49 369 LEU A C 1
ATOM 2957 O O . LEU A 1 379 ? 40.471 12.919 57.363 1.00 51.39 369 LEU A O 1
ATOM 2962 N N . ILE A 1 380 ? 40.242 15.128 56.937 1.00 53.20 370 ILE A N 1
ATOM 2963 C CA . ILE A 1 380 ? 38.795 15.153 57.061 1.00 52.83 370 ILE A CA 1
ATOM 2964 C C . ILE A 1 380 ? 38.240 15.343 55.654 1.00 50.90 370 ILE A C 1
ATOM 2965 O O . ILE A 1 380 ? 38.708 16.212 54.921 1.00 51.72 370 ILE A O 1
ATOM 2970 N N . THR A 1 381 ? 37.290 14.483 55.270 1.00 49.85 371 THR A N 1
ATOM 2971 C CA . THR A 1 381 ? 36.886 14.351 53.881 1.00 49.40 371 THR A CA 1
ATOM 2972 C C . THR A 1 381 ? 35.500 13.719 53.810 1.00 48.82 371 THR A C 1
ATOM 2973 O O . THR A 1 381 ? 35.024 13.150 54.786 1.00 50.98 371 THR A O 1
ATOM 2977 N N . GLY A 1 382 ? 34.856 13.848 52.648 1.00 48.91 372 GLY A N 1
ATOM 2978 C CA . GLY A 1 382 ? 33.696 13.037 52.314 1.00 50.05 372 GLY A CA 1
ATOM 2979 C C . GLY A 1 382 ? 34.101 11.758 51.580 1.00 50.45 372 GLY A C 1
ATOM 2980 O O . GLY A 1 382 ? 33.262 10.897 51.340 1.00 51.96 372 GLY A O 1
ATOM 2981 N N . ASN A 1 383 ? 35.393 11.640 51.239 1.00 50.71 373 ASN A N 1
ATOM 2982 C CA . ASN A 1 383 ? 35.909 10.550 50.426 1.00 51.12 373 ASN A CA 1
ATOM 2983 C C . ASN A 1 383 ? 35.798 9.245 51.212 1.00 51.37 373 ASN A C 1
ATOM 2984 O O . ASN A 1 383 ? 36.345 9.137 52.305 1.00 52.33 373 ASN A O 1
ATOM 2989 N N . ASN A 1 384 ? 35.100 8.260 50.630 1.00 51.67 374 ASN A N 1
ATOM 2990 C CA . ASN A 1 384 ? 34.830 6.986 51.276 1.00 50.92 374 ASN A CA 1
ATOM 2991 C C . ASN A 1 384 ? 35.860 5.926 50.880 1.00 51.08 374 ASN A C 1
ATOM 2992 O O . ASN A 1 384 ? 35.655 4.747 51.162 1.00 49.70 374 ASN A O 1
ATOM 2997 N N . LEU A 1 385 ? 36.947 6.350 50.216 1.00 52.99 375 LEU A N 1
ATOM 2998 C CA . LEU A 1 385 ? 38.034 5.475 49.789 1.00 54.39 375 LEU A CA 1
ATOM 2999 C C . LEU A 1 385 ? 37.517 4.259 49.015 1.00 56.85 375 LEU A C 1
ATOM 3000 O O . LEU A 1 385 ? 37.990 3.144 49.226 1.00 57.06 375 LEU A O 1
ATOM 3005 N N . ASN A 1 386 ? 36.565 4.482 48.099 1.00 58.82 376 ASN A N 1
ATOM 3006 C CA . ASN A 1 386 ? 36.000 3.416 47.284 1.00 58.63 376 ASN A CA 1
ATOM 3007 C C . ASN A 1 386 ? 36.091 3.804 45.805 1.00 58.82 376 ASN A C 1
ATOM 3008 O O . ASN A 1 386 ? 36.463 4.933 45.481 1.00 56.85 376 ASN A O 1
ATOM 3013 N N . PRO A 1 387 ? 35.813 2.872 44.861 1.00 60.16 377 PRO A N 1
ATOM 3014 C CA . PRO A 1 387 ? 35.768 3.203 43.432 1.00 60.77 377 PRO A CA 1
ATOM 3015 C C . PRO A 1 387 ? 34.938 4.427 43.052 1.00 61.45 377 PRO A C 1
ATOM 3016 O O . PRO A 1 387 ? 35.318 5.160 42.144 1.00 62.07 377 PRO A O 1
ATOM 3020 N N . ARG A 1 388 ? 33.816 4.642 43.747 1.00 62.42 378 ARG A N 1
ATOM 3021 C CA . ARG A 1 388 ? 33.006 5.832 43.539 1.00 65.52 378 ARG A CA 1
ATOM 3022 C C . ARG A 1 388 ? 33.857 7.096 43.661 1.00 66.33 378 ARG A C 1
ATOM 3023 O O . ARG A 1 388 ? 33.847 7.940 42.769 1.00 67.23 378 ARG A O 1
ATOM 3031 N N . ALA A 1 389 ? 34.580 7.228 44.777 1.00 66.26 379 ALA A N 1
ATOM 3032 C CA . ALA A 1 389 ? 35.346 8.432 45.052 1.00 68.16 379 ALA A CA 1
ATOM 3033 C C . ALA A 1 389 ? 36.566 8.510 44.141 1.00 69.34 379 ALA A C 1
ATOM 3034 O O . ALA A 1 389 ? 37.073 9.595 43.874 1.00 72.14 379 ALA A O 1
ATOM 3036 N N . TRP A 1 390 ? 37.043 7.352 43.682 1.00 71.72 380 TRP A N 1
ATOM 3037 C CA . TRP A 1 390 ? 38.272 7.299 42.911 1.00 72.60 380 TRP A CA 1
ATOM 3038 C C . TRP A 1 390 ? 38.021 7.760 41.476 1.00 73.78 380 TRP A C 1
ATOM 3039 O O . TRP A 1 390 ? 38.882 8.406 40.879 1.00 76.73 380 TRP A O 1
ATOM 3050 N N . ARG A 1 391 ? 36.837 7.440 40.937 1.00 72.28 381 ARG A N 1
ATOM 3051 C CA . ARG A 1 391 ? 36.564 7.635 39.523 1.00 73.41 381 ARG A CA 1
ATOM 3052 C C . ARG A 1 391 ? 35.343 8.523 39.280 1.00 71.39 381 ARG A C 1
ATOM 3053 O O . ARG A 1 391 ? 35.354 9.305 38.334 1.00 73.11 381 ARG A O 1
ATOM 3061 N N . LEU A 1 392 ? 34.298 8.413 40.110 1.00 67.38 382 LEU A N 1
ATOM 3062 C CA . LEU A 1 392 ? 32.979 8.886 39.718 1.00 65.65 382 LEU A CA 1
ATOM 3063 C C . LEU A 1 392 ? 32.645 10.259 40.300 1.00 64.82 382 LEU A C 1
ATOM 3064 O O . LEU A 1 392 ? 32.243 11.149 39.557 1.00 63.10 382 LEU A O 1
ATOM 3069 N N . ASP A 1 393 ? 32.757 10.416 41.626 1.00 65.67 383 ASP A N 1
ATOM 3070 C CA . ASP A 1 393 ? 32.074 11.496 42.325 1.00 63.26 383 ASP A CA 1
ATOM 3071 C C . ASP A 1 393 ? 33.021 12.662 42.590 1.00 60.94 383 ASP A C 1
ATOM 3072 O O . ASP A 1 393 ? 34.232 12.485 42.681 1.00 59.58 383 ASP A O 1
ATOM 3077 N N . LEU A 1 394 ? 32.437 13.860 42.697 1.00 60.65 384 LEU A N 1
ATOM 3078 C CA . LEU A 1 394 ? 33.189 15.065 43.008 1.00 60.06 384 LEU A CA 1
ATOM 3079 C C . LEU A 1 394 ? 33.494 15.048 44.500 1.00 59.15 384 LEU A C 1
ATOM 3080 O O . LEU A 1 394 ? 32.583 15.166 45.312 1.00 58.34 384 LEU A O 1
ATOM 3085 N N . GLU A 1 395 ? 34.773 14.870 44.839 1.00 58.95 385 GLU A N 1
ATOM 3086 C CA . GLU A 1 395 ? 35.197 14.710 46.217 1.00 59.14 385 GLU A CA 1
ATOM 3087 C C . GLU A 1 395 ? 36.014 15.922 46.650 1.00 58.72 385 GLU A C 1
ATOM 3088 O O . GLU A 1 395 ? 36.649 16.581 45.827 1.00 58.44 385 GLU A O 1
ATOM 3094 N N . ASN A 1 396 ? 35.998 16.197 47.959 1.00 57.72 386 ASN A N 1
ATOM 3095 C CA . ASN A 1 396 ? 36.875 17.204 48.528 1.00 56.76 386 ASN A CA 1
ATOM 3096 C C . ASN A 1 396 ? 37.301 16.775 49.929 1.00 57.22 386 ASN A C 1
ATOM 3097 O O . ASN A 1 396 ? 36.856 15.744 50.435 1.00 58.10 386 ASN A O 1
ATOM 3102 N N . ALA A 1 397 ? 38.176 17.587 50.535 1.00 55.78 387 ALA A N 1
ATOM 3103 C CA . ALA A 1 397 ? 38.730 17.304 51.846 1.00 55.03 387 ALA A CA 1
ATOM 3104 C C . ALA A 1 397 ? 39.405 18.552 52.400 1.00 55.23 387 ALA A C 1
ATOM 3105 O O . ALA A 1 397 ? 39.601 19.532 51.687 1.00 55.92 387 ALA A O 1
ATOM 3107 N N . ILE A 1 398 ? 39.752 18.484 53.687 1.00 55.61 388 ILE A N 1
ATOM 3108 C CA . ILE A 1 398 ? 40.684 19.412 54.298 1.00 54.18 388 ILE A CA 1
ATOM 3109 C C . ILE A 1 398 ? 41.754 18.566 54.974 1.00 54.07 388 ILE A C 1
ATOM 3110 O O . ILE A 1 398 ? 41.422 17.683 55.759 1.00 56.54 388 ILE A O 1
ATOM 3115 N N . LEU A 1 399 ? 43.024 18.803 54.624 1.00 54.74 389 LEU A N 1
ATOM 3116 C CA . LEU A 1 399 ? 44.129 18.063 55.207 1.00 55.16 389 LEU A CA 1
ATOM 3117 C C . LEU A 1 399 ? 44.789 18.932 56.271 1.00 55.63 389 LEU A C 1
ATOM 3118 O O . LEU A 1 399 ? 45.384 19.959 55.950 1.00 55.92 389 LEU A O 1
ATOM 3123 N N . ILE A 1 400 ? 44.686 18.483 57.529 1.00 56.09 390 ILE A N 1
ATOM 3124 C CA . ILE A 1 400 ? 45.228 19.198 58.672 1.00 55.63 390 ILE A CA 1
ATOM 3125 C C . ILE A 1 400 ? 46.621 18.640 58.961 1.00 55.34 390 ILE A C 1
ATOM 3126 O O . ILE A 1 400 ? 46.771 17.441 59.168 1.00 57.43 390 ILE A O 1
ATOM 3131 N N . HIS A 1 401 ? 47.633 19.514 58.972 1.00 55.49 391 HIS A N 1
ATOM 3132 C CA . HIS A 1 401 ? 48.968 19.144 59.413 1.00 56.10 391 HIS A CA 1
ATOM 3133 C C . HIS A 1 401 ? 49.209 19.757 60.787 1.00 55.61 391 HIS A C 1
ATOM 3134 O O . HIS A 1 401 ? 49.197 20.973 60.921 1.00 57.14 391 HIS A O 1
ATOM 3141 N N . ASP A 1 402 ? 49.459 18.906 61.789 1.00 56.49 392 ASP A N 1
ATOM 3142 C CA . ASP A 1 402 ? 49.561 19.323 63.178 1.00 56.23 392 ASP A CA 1
ATOM 3143 C C . ASP A 1 402 ? 50.917 18.895 63.741 1.00 57.48 392 ASP A C 1
ATOM 3144 O O . ASP A 1 402 ? 50.975 18.121 64.695 1.00 57.42 392 ASP A O 1
ATOM 3149 N N . PRO A 1 403 ? 52.052 19.417 63.213 1.00 60.59 393 PRO A N 1
ATOM 3150 C CA . PRO A 1 403 ? 53.380 18.918 63.586 1.00 61.95 393 PRO A CA 1
ATOM 3151 C C . PRO A 1 403 ? 53.740 19.117 65.057 1.00 61.04 393 PRO A C 1
ATOM 3152 O O . PRO A 1 403 ? 54.541 18.361 65.598 1.00 60.36 393 PRO A O 1
ATOM 3156 N N . GLN A 1 404 ? 53.164 20.148 65.687 1.00 61.00 394 GLN A N 1
ATOM 3157 C CA . GLN A 1 404 ? 53.465 20.465 67.075 1.00 62.28 394 GLN A CA 1
ATOM 3158 C C . GLN A 1 404 ? 52.441 19.827 68.018 1.00 62.13 394 GLN A C 1
ATOM 3159 O O . GLN A 1 404 ? 52.506 20.041 69.227 1.00 62.55 394 GLN A O 1
ATOM 3165 N N . LEU A 1 405 ? 51.505 19.043 67.466 1.00 60.45 395 LEU A N 1
ATOM 3166 C CA . LEU A 1 405 ? 50.566 18.260 68.255 1.00 60.09 395 LEU A CA 1
ATOM 3167 C C . LEU A 1 405 ? 49.634 19.179 69.044 1.00 58.59 395 LEU A C 1
ATOM 3168 O O . LEU A 1 405 ? 49.270 18.868 70.174 1.00 58.40 395 LEU A O 1
ATOM 3173 N N . GLU A 1 406 ? 49.221 20.291 68.427 1.00 58.51 396 GLU A N 1
ATOM 3174 C CA . GLU A 1 406 ? 48.402 21.292 69.096 1.00 58.09 396 GLU A CA 1
ATOM 3175 C C . GLU A 1 406 ? 46.955 20.815 69.235 1.00 57.85 396 GLU A C 1
ATOM 3176 O O . GLU A 1 406 ? 46.231 21.321 70.092 1.00 58.45 396 GLU A O 1
ATOM 3182 N N . LEU A 1 407 ? 46.536 19.849 68.402 1.00 56.91 397 LEU A N 1
ATOM 3183 C CA . LEU A 1 407 ? 45.169 19.345 68.422 1.00 57.31 397 LEU A CA 1
ATOM 3184 C C . LEU A 1 407 ? 45.099 17.957 69.057 1.00 56.13 397 LEU A C 1
ATOM 3185 O O . LEU A 1 407 ? 44.109 17.258 68.867 1.00 56.34 397 LEU A O 1
ATOM 3190 N N . ALA A 1 408 ? 46.124 17.573 69.828 1.00 57.73 398 ALA A N 1
ATOM 3191 C CA . ALA A 1 408 ? 46.214 16.232 70.394 1.00 58.16 398 ALA A CA 1
ATOM 3192 C C . ALA A 1 408 ? 45.019 15.924 71.294 1.00 57.34 398 ALA A C 1
ATOM 3193 O O . ALA A 1 408 ? 44.462 14.834 71.212 1.00 58.12 398 ALA A O 1
ATOM 3195 N N . PRO A 1 409 ? 44.581 16.841 72.188 1.00 58.19 399 PRO A N 1
ATOM 3196 C CA . PRO A 1 409 ? 43.424 16.565 73.041 1.00 58.32 399 PRO A CA 1
ATOM 3197 C C . PRO A 1 409 ? 42.178 16.232 72.223 1.00 56.95 399 PRO A C 1
ATOM 3198 O O . PRO A 1 409 ? 41.462 15.291 72.550 1.00 58.09 399 PRO A O 1
ATOM 3202 N N . GLN A 1 410 ? 41.942 16.995 71.149 1.00 56.13 400 GLN A N 1
ATOM 3203 C CA . GLN A 1 410 ? 40.741 16.838 70.343 1.00 57.93 400 GLN A CA 1
ATOM 3204 C C . GLN A 1 410 ? 40.822 15.570 69.488 1.00 55.75 400 GLN A C 1
ATOM 3205 O O . GLN A 1 410 ? 39.838 14.838 69.362 1.00 52.04 400 GLN A O 1
ATOM 3211 N N . ARG A 1 411 ? 41.997 15.317 68.903 1.00 54.93 401 ARG A N 1
ATOM 3212 C CA . ARG A 1 411 ? 42.209 14.132 68.091 1.00 56.30 401 ARG A CA 1
ATOM 3213 C C . ARG A 1 411 ? 41.953 12.888 68.938 1.00 57.74 401 ARG A C 1
ATOM 3214 O O . ARG A 1 411 ? 41.177 12.021 68.543 1.00 60.47 401 ARG A O 1
ATOM 3222 N N . GLU A 1 412 ? 42.597 12.824 70.110 1.00 58.63 402 GLU A N 1
ATOM 3223 C CA . GLU A 1 412 ? 42.505 11.669 70.991 1.00 60.07 402 GLU A CA 1
ATOM 3224 C C . GLU A 1 412 ? 41.073 11.467 71.475 1.00 57.68 402 GLU A C 1
ATOM 3225 O O . GLU A 1 412 ? 40.596 10.336 71.542 1.00 56.85 402 GLU A O 1
ATOM 3231 N N . LYS A 1 413 ? 40.404 12.570 71.822 1.00 56.00 403 LYS A N 1
ATOM 3232 C CA . LYS A 1 413 ? 39.046 12.509 72.334 1.00 55.48 403 LYS A CA 1
ATOM 3233 C C . LYS A 1 413 ? 38.111 11.986 71.248 1.00 55.76 403 LYS A C 1
ATOM 3234 O O . LYS A 1 413 ? 37.251 11.146 71.522 1.00 56.81 403 LYS A O 1
ATOM 3240 N N . GLU A 1 414 ? 38.292 12.496 70.021 1.00 52.99 404 GLU A N 1
ATOM 3241 C CA . GLU A 1 414 ? 37.440 12.128 68.903 1.00 50.51 404 GLU A CA 1
ATOM 3242 C C . GLU A 1 414 ? 37.584 10.637 68.593 1.00 50.90 404 GLU A C 1
ATOM 3243 O O . GLU A 1 414 ? 36.593 9.950 68.377 1.00 49.30 404 GLU A O 1
ATOM 3249 N N . LEU A 1 415 ? 38.822 10.138 68.566 1.00 53.37 405 LEU A N 1
ATOM 3250 C CA . LEU A 1 415 ? 39.069 8.733 68.278 1.00 54.84 405 LEU A CA 1
ATOM 3251 C C . LEU A 1 415 ? 38.546 7.841 69.406 1.00 56.22 405 LEU A C 1
ATOM 3252 O O . LEU A 1 415 ? 38.039 6.749 69.148 1.00 54.71 405 LEU A O 1
ATOM 3257 N N . GLU A 1 416 ? 38.670 8.311 70.652 1.00 58.78 406 GLU A N 1
ATOM 3258 C CA . GLU A 1 416 ? 38.164 7.587 71.807 1.00 60.69 406 GLU A CA 1
ATOM 3259 C C . GLU A 1 416 ? 36.658 7.376 71.647 1.00 57.76 406 GLU A C 1
ATOM 3260 O O . GLU A 1 416 ? 36.157 6.272 71.847 1.00 54.72 406 GLU A O 1
ATOM 3266 N N . LEU A 1 417 ? 35.952 8.438 71.241 1.00 55.99 407 LEU A N 1
ATOM 3267 C CA . LEU A 1 417 ? 34.508 8.385 71.047 1.00 57.84 407 LEU A CA 1
ATOM 3268 C C . LEU A 1 417 ? 34.137 7.564 69.807 1.00 56.36 407 LEU A C 1
ATOM 3269 O O . LEU A 1 417 ? 33.117 6.880 69.805 1.00 56.90 407 LEU A O 1
ATOM 3274 N N . ILE A 1 418 ? 34.946 7.646 68.744 1.00 55.64 408 ILE A N 1
ATOM 3275 C CA . ILE A 1 418 ? 34.699 6.874 67.535 1.00 56.22 408 ILE A CA 1
ATOM 3276 C C . ILE A 1 418 ? 34.787 5.384 67.873 1.00 55.68 408 ILE A C 1
ATOM 3277 O O . ILE A 1 418 ? 33.970 4.594 67.405 1.00 56.40 408 ILE A O 1
ATOM 3282 N N . ARG A 1 419 ? 35.764 5.018 68.710 1.00 54.88 409 ARG A N 1
ATOM 3283 C CA . ARG A 1 419 ? 36.078 3.626 68.983 1.00 55.55 409 ARG A CA 1
ATOM 3284 C C . ARG A 1 419 ? 35.117 3.012 70.001 1.00 55.97 409 ARG A C 1
ATOM 3285 O O . ARG A 1 419 ? 35.093 1.794 70.159 1.00 54.77 409 ARG A O 1
ATOM 3293 N N . GLU A 1 420 ? 34.329 3.850 70.686 1.00 58.31 410 GLU A N 1
ATOM 3294 C CA . GLU A 1 420 ? 33.544 3.423 71.836 1.00 60.48 410 GLU A CA 1
ATOM 3295 C C . GLU A 1 420 ? 32.595 2.280 71.468 1.00 58.77 410 GLU A C 1
ATOM 3296 O O . GLU A 1 420 ? 32.541 1.278 72.174 1.00 57.54 410 GLU A O 1
ATOM 3302 N N . HIS A 1 421 ? 31.854 2.432 70.362 1.00 57.47 411 HIS A N 1
ATOM 3303 C CA . HIS A 1 421 ? 30.842 1.469 69.955 1.00 55.44 411 HIS A CA 1
ATOM 3304 C C . HIS A 1 421 ? 31.393 0.501 68.906 1.00 54.47 411 HIS A C 1
ATOM 3305 O O . HIS A 1 421 ? 30.653 0.048 68.034 1.00 52.26 411 HIS A O 1
ATOM 3312 N N . THR A 1 422 ? 32.689 0.173 68.994 1.00 53.07 412 THR A N 1
ATOM 3313 C CA . THR A 1 422 ? 33.297 -0.756 68.057 1.00 53.81 412 THR A CA 1
ATOM 3314 C C . THR A 1 422 ? 33.744 -2.008 68.808 1.00 54.63 412 THR A C 1
ATOM 3315 O O . THR A 1 422 ? 33.960 -1.968 70.015 1.00 54.59 412 THR A O 1
ATOM 3319 N N . THR A 1 423 ? 33.880 -3.119 68.078 1.00 55.83 413 THR A N 1
ATOM 3320 C CA . THR A 1 423 ? 34.541 -4.301 68.608 1.00 57.36 413 THR A CA 1
ATOM 3321 C C . THR A 1 423 ? 35.610 -4.735 67.611 1.00 56.14 413 THR A C 1
ATOM 3322 O O . THR A 1 423 ? 35.402 -4.670 66.404 1.00 54.70 413 THR A O 1
ATOM 3326 N N . ILE A 1 424 ? 36.764 -5.150 68.135 1.00 57.62 414 ILE A N 1
ATOM 3327 C CA . ILE A 1 424 ? 37.888 -5.554 67.307 1.00 58.69 414 ILE A CA 1
ATOM 3328 C C . ILE A 1 424 ? 37.626 -6.955 66.761 1.00 58.66 414 ILE A C 1
ATOM 3329 O O . ILE A 1 424 ? 37.315 -7.869 67.518 1.00 58.28 414 ILE A O 1
ATOM 3334 N N . VAL A 1 425 ? 37.767 -7.106 65.440 1.00 59.83 415 VAL A N 1
ATOM 3335 C CA . VAL A 1 425 ? 37.715 -8.408 64.796 1.00 61.21 415 VAL A CA 1
ATOM 3336 C C . VAL A 1 425 ? 39.029 -9.133 65.064 1.00 62.39 415 VAL A C 1
ATOM 3337 O O . VAL A 1 425 ? 40.095 -8.621 64.737 1.00 62.78 415 VAL A O 1
ATOM 3341 N N . LYS A 1 426 ? 38.935 -10.325 65.661 1.00 65.38 416 LYS A N 1
ATOM 3342 C CA . LYS A 1 426 ? 40.105 -11.083 66.077 1.00 66.91 416 LYS A CA 1
ATOM 3343 C C . LYS A 1 426 ? 40.413 -12.167 65.043 1.00 64.03 416 LYS A C 1
ATOM 3344 O O . LYS A 1 426 ? 41.552 -12.616 64.946 1.00 64.15 416 LYS A O 1
ATOM 3350 N N . HIS A 1 427 ? 39.399 -12.573 64.269 1.00 61.86 417 HIS A N 1
ATOM 3351 C CA . HIS A 1 427 ? 39.601 -13.475 63.147 1.00 62.61 417 HIS A CA 1
ATOM 3352 C C . HIS A 1 427 ? 38.508 -13.250 62.107 1.00 62.39 417 HIS A C 1
ATOM 3353 O O . HIS A 1 427 ? 37.375 -12.936 62.458 1.00 64.16 417 HIS A O 1
ATOM 3360 N N . TYR A 1 428 ? 38.849 -13.452 60.830 1.00 60.31 418 TYR A N 1
ATOM 3361 C CA . TYR A 1 428 ? 37.961 -13.105 59.731 1.00 61.43 418 TYR A CA 1
ATOM 3362 C C . TYR A 1 428 ? 36.705 -13.977 59.734 1.00 60.81 418 TYR A C 1
ATOM 3363 O O . TYR A 1 428 ? 35.667 -13.549 59.234 1.00 60.24 418 TYR A O 1
ATOM 3372 N N . ARG A 1 429 ? 36.789 -15.190 60.295 1.00 62.76 419 ARG A N 1
ATOM 3373 C CA . ARG A 1 429 ? 35.652 -16.100 60.321 1.00 65.58 419 ARG A CA 1
ATOM 3374 C C . ARG A 1 429 ? 34.640 -15.667 61.385 1.00 65.27 419 ARG A C 1
ATOM 3375 O O . ARG A 1 429 ? 33.537 -16.201 61.430 1.00 67.17 419 ARG A O 1
ATOM 3383 N N . ASP A 1 430 ? 35.006 -14.695 62.230 1.00 64.06 420 ASP A N 1
ATOM 3384 C CA . ASP A 1 430 ? 34.057 -14.070 63.136 1.00 63.11 420 ASP A CA 1
ATOM 3385 C C . ASP A 1 430 ? 33.083 -13.181 62.365 1.00 62.56 420 ASP A C 1
ATOM 3386 O O . ASP A 1 430 ? 32.037 -12.820 62.898 1.00 63.80 420 ASP A O 1
ATOM 3391 N N . LEU A 1 431 ? 33.442 -12.797 61.133 1.00 61.73 421 LEU A N 1
ATOM 3392 C CA . LEU A 1 431 ? 32.496 -12.169 60.222 1.00 61.92 421 LEU A CA 1
ATOM 3393 C C . LEU A 1 431 ? 31.700 -13.267 59.522 1.00 61.85 421 LEU A C 1
ATOM 3394 O O . LEU A 1 431 ? 32.257 -14.295 59.144 1.00 64.10 421 LEU A O 1
ATOM 3399 N N . GLN A 1 432 ? 30.396 -13.035 59.341 1.00 61.48 422 GLN A N 1
ATOM 3400 C CA . GLN A 1 432 ? 29.528 -13.998 58.686 1.00 61.05 422 GLN A CA 1
ATOM 3401 C C . GLN A 1 432 ? 29.943 -14.192 57.230 1.00 61.33 422 GLN A C 1
ATOM 3402 O O . GLN A 1 432 ? 30.393 -13.259 56.574 1.00 61.81 422 GLN A O 1
ATOM 3408 N N . SER A 1 433 ? 29.762 -15.419 56.736 1.00 62.87 423 SER A N 1
ATOM 3409 C CA . SER A 1 433 ? 29.980 -15.740 55.337 1.00 62.74 423 SER A CA 1
ATOM 3410 C C . SER A 1 433 ? 28.648 -15.652 54.600 1.00 63.21 423 SER A C 1
ATOM 3411 O O . SER A 1 433 ? 27.601 -15.471 55.222 1.00 62.80 423 SER A O 1
ATOM 3414 N N . ILE A 1 434 ? 28.704 -15.792 53.272 1.00 62.99 424 ILE A N 1
ATOM 3415 C CA . ILE A 1 434 ? 27.525 -15.674 52.433 1.00 64.24 424 ILE A CA 1
ATOM 3416 C C . ILE A 1 434 ? 26.467 -16.674 52.901 1.00 64.34 424 ILE A C 1
ATOM 3417 O O . ILE A 1 434 ? 25.284 -16.337 52.940 1.00 64.98 424 ILE A O 1
ATOM 3422 N N . ALA A 1 435 ? 26.917 -17.877 53.290 1.00 63.44 425 ALA A N 1
ATOM 3423 C CA . ALA A 1 435 ? 26.050 -18.971 53.709 1.00 63.93 425 ALA A CA 1
ATOM 3424 C C . ALA A 1 435 ? 25.076 -18.553 54.812 1.00 65.29 425 ALA A C 1
ATOM 3425 O O . ALA A 1 435 ? 23.950 -19.043 54.850 1.00 66.69 425 ALA A O 1
ATOM 3427 N N . ASP A 1 436 ? 25.514 -17.655 55.706 1.00 65.23 426 ASP A N 1
ATOM 3428 C CA . ASP A 1 436 ? 24.754 -17.286 56.891 1.00 64.50 426 ASP A CA 1
ATOM 3429 C C . ASP A 1 436 ? 23.730 -16.187 56.604 1.00 64.09 426 ASP A C 1
ATOM 3430 O O . ASP A 1 436 ? 22.927 -15.860 57.477 1.00 65.31 426 ASP A O 1
ATOM 3435 N N . TYR A 1 437 ? 23.764 -15.600 55.402 1.00 63.32 427 TYR A N 1
ATOM 3436 C CA . TYR A 1 437 ? 22.904 -14.468 55.090 1.00 62.59 427 TYR A CA 1
ATOM 3437 C C . TYR A 1 437 ? 21.471 -14.955 54.874 1.00 61.84 427 TYR A C 1
ATOM 3438 O O . TYR A 1 437 ? 21.249 -16.126 54.584 1.00 60.62 427 TYR A O 1
ATOM 3447 N N . PRO A 1 438 ? 20.447 -14.079 55.015 1.00 64.05 428 PRO A N 1
ATOM 3448 C CA . PRO A 1 438 ? 19.059 -14.467 54.746 1.00 66.62 428 PRO A CA 1
ATOM 3449 C C . PRO A 1 438 ? 18.872 -14.990 53.322 1.00 69.98 428 PRO A C 1
ATOM 3450 O O . PRO A 1 438 ? 19.583 -14.575 52.407 1.00 71.31 428 PRO A O 1
ATOM 3454 N N . VAL A 1 439 ? 17.884 -15.881 53.158 1.00 72.00 429 VAL A N 1
ATOM 3455 C CA . VAL A 1 439 ? 17.775 -16.760 51.999 1.00 72.83 429 VAL A CA 1
ATOM 3456 C C . VAL A 1 439 ? 17.728 -15.942 50.708 1.00 71.95 429 VAL A C 1
ATOM 3457 O O . VAL A 1 439 ? 18.388 -16.300 49.734 1.00 74.07 429 VAL A O 1
ATOM 3461 N N . LYS A 1 440 ? 16.963 -14.844 50.703 1.00 71.05 430 LYS A N 1
ATOM 3462 C CA . LYS A 1 440 ? 16.792 -14.037 49.503 1.00 71.09 430 LYS A CA 1
ATOM 3463 C C . LYS A 1 440 ? 18.085 -13.309 49.143 1.00 71.91 430 LYS A C 1
ATOM 3464 O O . LYS A 1 440 ? 18.438 -13.228 47.968 1.00 71.71 430 LYS A O 1
ATOM 3470 N N . VAL A 1 441 ? 18.780 -12.775 50.157 1.00 72.58 431 VAL A N 1
ATOM 3471 C CA . VAL A 1 441 ? 20.032 -12.064 49.947 1.00 71.78 431 VAL A CA 1
ATOM 3472 C C . VAL A 1 441 ? 21.084 -13.062 49.473 1.00 69.44 431 VAL A C 1
ATOM 3473 O O . VAL A 1 441 ? 21.751 -12.831 48.470 1.00 68.27 431 VAL A O 1
ATOM 3477 N N . ARG A 1 442 ? 21.227 -14.154 50.233 1.00 69.04 432 ARG A N 1
ATOM 3478 C CA . ARG A 1 442 ? 22.190 -15.206 49.953 1.00 70.58 432 ARG A CA 1
ATOM 3479 C C . ARG A 1 442 ? 22.065 -15.665 48.500 1.00 71.58 432 ARG A C 1
ATOM 3480 O O . ARG A 1 442 ? 23.056 -15.735 47.776 1.00 69.64 432 ARG A O 1
ATOM 3488 N N . LYS A 1 443 ? 20.833 -15.983 48.091 1.00 73.61 433 LYS A N 1
ATOM 3489 C CA . LYS A 1 443 ? 20.549 -16.459 46.747 1.00 76.09 433 LYS A CA 1
ATOM 3490 C C . LYS A 1 443 ? 20.987 -15.415 45.720 1.00 74.35 433 LYS A C 1
ATOM 3491 O O . LYS A 1 443 ? 21.724 -15.728 44.787 1.00 74.71 433 LYS A O 1
ATOM 3497 N N . LEU A 1 444 ? 20.526 -14.173 45.904 1.00 71.12 434 LEU A N 1
ATOM 3498 C CA . LEU A 1 444 ? 20.837 -13.095 44.982 1.00 70.72 434 LEU A CA 1
ATOM 3499 C C . LEU A 1 444 ? 22.349 -12.968 44.819 1.00 70.80 434 LEU A C 1
ATOM 3500 O O . LEU A 1 444 ? 22.836 -12.857 43.697 1.00 72.94 434 LEU A O 1
ATOM 3505 N N . ILE A 1 445 ? 23.079 -12.975 45.942 1.00 68.87 435 ILE A N 1
ATOM 3506 C CA . ILE A 1 445 ? 24.506 -12.692 45.936 1.00 68.48 435 ILE A CA 1
ATOM 3507 C C . ILE A 1 445 ? 25.259 -13.836 45.262 1.00 68.80 435 ILE A C 1
ATOM 3508 O O . ILE A 1 445 ? 26.254 -13.597 44.586 1.00 69.28 435 ILE A O 1
ATOM 3513 N N . ARG A 1 446 ? 24.782 -15.070 45.450 1.00 69.16 436 ARG A N 1
ATOM 3514 C CA . ARG A 1 446 ? 25.440 -16.233 44.877 1.00 69.33 436 ARG A CA 1
ATOM 3515 C C . ARG A 1 446 ? 25.359 -16.183 43.355 1.00 69.85 436 ARG A C 1
ATOM 3516 O O . ARG A 1 446 ? 26.335 -16.509 42.683 1.00 70.11 436 ARG A O 1
ATOM 3524 N N . ARG A 1 447 ? 24.194 -15.772 42.837 1.00 71.92 437 ARG A N 1
ATOM 3525 C CA . ARG A 1 447 ? 23.960 -15.657 41.405 1.00 74.18 437 ARG A CA 1
ATOM 3526 C C . ARG A 1 447 ? 24.852 -14.575 40.795 1.00 75.17 437 ARG A C 1
ATOM 3527 O O . ARG A 1 447 ? 25.389 -14.762 39.708 1.00 76.65 437 ARG A O 1
ATOM 3535 N N . LEU A 1 448 ? 25.003 -13.445 41.495 1.00 75.15 438 LEU A N 1
ATOM 3536 C CA . LEU A 1 448 ? 25.851 -12.359 41.031 1.00 75.84 438 LEU A CA 1
ATOM 3537 C C . LEU A 1 448 ? 27.310 -12.812 40.962 1.00 76.84 438 LEU A C 1
ATOM 3538 O O . LEU A 1 448 ? 28.054 -12.343 40.105 1.00 79.79 438 LEU A O 1
ATOM 3543 N N . ARG A 1 449 ? 27.722 -13.710 41.864 1.00 75.86 439 ARG A N 1
ATOM 3544 C CA . ARG A 1 449 ? 29.112 -14.138 41.929 1.00 75.85 439 ARG A CA 1
ATOM 3545 C C . ARG A 1 449 ? 29.380 -15.2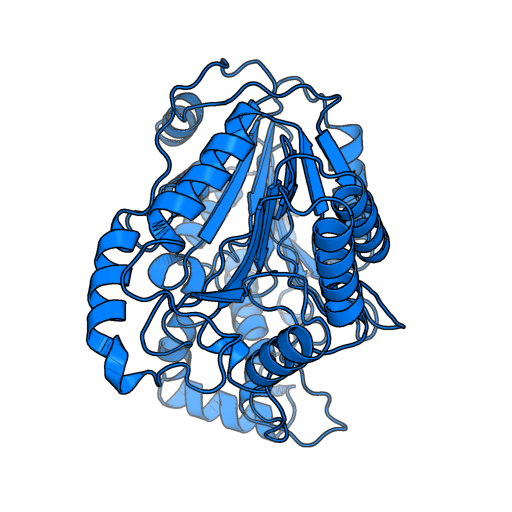30 40.896 1.00 77.68 439 ARG A C 1
ATOM 3546 O O . ARG A 1 449 ? 30.499 -15.330 40.396 1.00 76.71 439 ARG A O 1
ATOM 3554 N N . ARG A 1 450 ? 28.358 -16.046 40.595 1.00 82.14 440 ARG A N 1
ATOM 3555 C CA . ARG A 1 450 ? 28.452 -17.049 39.543 1.00 84.95 440 ARG A CA 1
ATOM 3556 C C . ARG A 1 450 ? 28.813 -16.371 38.224 1.00 83.42 440 ARG A C 1
ATOM 3557 O O . ARG A 1 450 ? 29.771 -16.779 37.571 1.00 82.11 440 ARG A O 1
ATOM 3565 N N . ILE A 1 451 ? 28.066 -15.317 37.866 1.00 82.27 441 ILE A N 1
ATOM 3566 C CA . ILE A 1 451 ? 28.233 -14.645 36.585 1.00 84.51 441 ILE A CA 1
ATOM 3567 C C . ILE A 1 451 ? 29.049 -13.355 36.741 1.00 86.26 441 ILE A C 1
ATOM 3568 O O . ILE A 1 451 ? 28.980 -12.476 35.885 1.00 86.57 441 ILE A O 1
ATOM 3573 N N . ARG A 1 452 ? 29.832 -13.254 37.828 1.00 87.79 442 ARG A N 1
ATOM 3574 C CA . ARG A 1 452 ? 30.852 -12.227 38.014 1.00 87.67 442 ARG A CA 1
ATOM 3575 C C . ARG A 1 452 ? 30.297 -10.801 37.918 1.00 84.86 442 ARG A C 1
ATOM 3576 O O . ARG A 1 452 ? 31.052 -9.879 37.622 1.00 83.11 442 ARG A O 1
ATOM 3584 N N . ILE A 1 453 ? 29.005 -10.600 38.215 1.00 84.24 443 ILE A N 1
ATOM 3585 C CA . ILE A 1 453 ? 28.401 -9.276 38.149 1.00 84.67 443 ILE A CA 1
ATOM 3586 C C . ILE A 1 453 ? 28.818 -8.464 39.377 1.00 83.84 443 ILE A C 1
ATOM 3587 O O . ILE A 1 453 ? 28.839 -7.236 39.330 1.00 82.11 443 ILE A O 1
ATOM 3592 N N . ASP A 1 454 ? 29.155 -9.155 40.474 1.00 84.10 444 ASP A N 1
ATOM 3593 C CA . ASP A 1 454 ? 29.594 -8.506 41.700 1.00 82.90 444 ASP A CA 1
ATOM 3594 C C . ASP A 1 454 ? 30.890 -7.728 41.458 1.00 82.84 444 ASP A C 1
ATOM 3595 O O . ASP A 1 454 ? 31.105 -6.679 42.058 1.00 82.65 444 ASP A O 1
ATOM 3600 N N . ARG A 1 455 ? 31.752 -8.256 40.582 1.00 84.49 445 ARG A N 1
ATOM 3601 C CA . ARG A 1 455 ? 33.010 -7.610 40.235 1.00 85.55 445 ARG A CA 1
ATOM 3602 C C . ARG A 1 455 ? 32.736 -6.308 39.478 1.00 82.16 445 ARG A C 1
ATOM 3603 O O . ARG A 1 455 ? 33.479 -5.340 39.613 1.00 80.19 445 ARG A O 1
ATOM 3611 N N . LEU A 1 456 ? 31.656 -6.297 38.687 1.00 80.40 446 LEU A N 1
ATOM 3612 C CA . LEU A 1 456 ? 31.279 -5.146 37.879 1.00 81.66 446 LEU A CA 1
ATOM 3613 C C . LEU A 1 456 ? 30.676 -4.057 38.767 1.00 81.06 446 LEU A C 1
ATOM 3614 O O . LEU A 1 456 ? 31.097 -2.904 38.708 1.00 83.35 446 LEU A O 1
ATOM 3619 N N . ILE A 1 457 ? 29.673 -4.439 39.572 1.00 78.49 447 ILE A N 1
ATOM 3620 C CA . ILE A 1 457 ? 28.933 -3.513 40.416 1.00 76.24 447 ILE A CA 1
ATOM 3621 C C . ILE A 1 457 ? 29.887 -2.827 41.394 1.00 73.07 447 ILE A C 1
ATOM 3622 O O . ILE A 1 457 ? 29.706 -1.657 41.718 1.00 70.51 447 ILE A O 1
ATOM 3627 N N . SER A 1 458 ? 30.917 -3.559 41.835 1.00 73.01 448 SER A N 1
ATOM 3628 C CA . SER A 1 458 ? 31.928 -3.049 42.749 1.00 72.36 448 SER A CA 1
ATOM 3629 C C . SER A 1 458 ? 32.410 -1.651 42.352 1.00 73.44 448 SER A C 1
ATOM 3630 O O . SER A 1 458 ? 32.739 -0.849 43.224 1.00 73.00 448 SER A O 1
ATOM 3633 N N . ARG A 1 459 ? 32.447 -1.362 41.042 1.00 74.34 449 ARG A N 1
ATOM 3634 C CA . ARG A 1 459 ? 33.015 -0.126 40.519 1.00 74.37 449 ARG A CA 1
ATOM 3635 C C . ARG A 1 459 ? 32.141 1.092 40.825 1.00 69.88 449 ARG A C 1
ATOM 3636 O O . ARG A 1 459 ? 32.642 2.210 40.782 1.00 67.26 449 ARG A O 1
ATOM 3644 N N . ILE A 1 460 ? 30.845 0.888 41.106 1.00 68.72 450 ILE A N 1
ATOM 3645 C CA . ILE A 1 460 ? 29.968 1.981 41.507 1.00 69.57 450 ILE A CA 1
ATOM 3646 C C . ILE A 1 460 ? 29.674 1.937 43.012 1.00 69.68 450 ILE A C 1
ATOM 3647 O O . ILE A 1 460 ? 28.756 2.619 43.473 1.00 67.43 450 ILE A O 1
ATOM 3652 N N . LEU A 1 461 ? 30.457 1.150 43.770 1.00 67.77 451 LEU A N 1
ATOM 3653 C CA . LEU A 1 461 ? 30.289 1.009 45.211 1.00 66.24 451 LEU A CA 1
ATOM 3654 C C . LEU A 1 461 ? 31.467 1.678 45.945 1.00 65.07 451 LEU A C 1
ATOM 3655 O O . LEU A 1 461 ? 32.473 2.011 45.273 1.00 62.89 451 LEU A O 1
#

GO terms:
  GO:0005543 phospholipid binding (F, IDA)
  GO:0005737 cytoplasm (C, IDA)
  GO:0005829 cytosol (C, IDA)
  GO:0003882 CDP-diacylglycerol-serine O-phosphatidyltransferase activity (F, IDA)
  GO:0003882 CDP-diacylglycerol-serine O-phosphatidyltransferase activity (F, IMP)
  GO:0008654 phospholipid biosynthetic process (P, IMP)
  GO:0005515 protein binding (F, IPI)

Foldseek 3Di:
DVLVVLVQPFFWAFADLVQKDWDFDLQVLLVVLLVLLQVFDAEKEAEAQDQFPAPQSCSNVVSNQVSCVVPVNYHAEAEHAQVQQCFDDDPDDTDQGNLNVLQVVCVVSPPGDHFYKHFHLALDVLQETAQEFWTQGQQKTWTKSDHTHCQSNVVDPFHEDIITMMGRHNVVSCQVVVLCVVLTVPAQQMWTSNDPPTDDSVVSNVSSVVSNVSQQQPFTDDHHDDGLQGKTKRKFKHAAQNGPVVSNLLSLLLVAPAEKEWEAQQQAADPSVLVSVVVCLVVVHAYEYEYEQLLQRPQADDPPDDDDQSNLRSVLSLVNVLVSCQVVLVSLQVVRYWYKYADDPNHHYGYGWMDRHLFKIKAWSQNNALCRHHGYIIMIMIIGHNVSSCVVVVVVSVCSSRVRIDTDSGSVVRDDLVPDPPVSSVVVVVCVVVVVSVVSRNSD

InterPro domains:
  IPR001736 Phospholipase D/Transphosphatidylase [PF00614] (134-159)
  IPR001736 Phospholipase D/Transphosphatidylase [PS50035] (133-159)
  IPR001736 Phospholipase D/Transphosphatidylase [PS50035] (352-379)
  IPR001736 Phospholipase D/Transphosphatidylase [SM00155] (133-159)
  IPR001736 Phospholipase D/Transphosphatidylase [SM00155] (352-379)
  IPR016270 CDP-alcohol phosphatidyltransferase class-II family [PTHR12586] (7-435)
  IPR025202 Cardiolipin synthase-like, phospholipase D-like domain [PF13091] (259-405)

Sequence (444 aa):
NKHQQHLAQLPKISQSVDDVDFFYAPADFRETLLEKIASAKQRICIVALYLEQDDGGKGILNALYEAKRQRPELDVRVLVDWHRAQRGRIGAAASNTNADWYCRMAQENPGVDVPVYGVPINTREALGVLHFKGFIIDDSVLYSGASLNDVYLHQHDKYRYDRYHLIRNRKMSDIMFEWVTQNIMNGRGVNRLDDVNRPKSPEIKNDIRLFRQELRDAAYHFQGDADNDQLSVTPLVGLGKSSLLNKTIFHLMPCAEQKLTICTPYFNLPAILVRNIIQLLREGKKVEIIVGDKTANDFYIPEDEPFKIIGALPYLYEINLRRFLSRLQYYVNTDQLVVRLWKDDDNTYALKGMWVDDKWMLITGNNLNPRAWRLDLENAILIHDPQLELAPQREKELELIREHTTIVKHYRDLQSIADYPVKVRKLIRRLRRIRIDRLISRIL

Nearest PDB structures (foldseek):
  8yr6-assembly1_A  TM=1.002E+00  e=2.334E-99  Escherichia coli str. K-12 substr. MG1655
  8yr5-assembly1_I  TM=9.977E-01  e=7.306E-93  Escherichia coli str. K-12 substr. MG1655
  8yr5-assembly1_J  TM=9.970E-01  e=1.438E-91  Escherichia coli str. K-12 substr. MG1655
  8yr5-assembly1_C  TM=9.975E-01  e=3.454E-91  Escherichia coli str. K-12 substr. MG1655
  8yr5-assembly1_F  TM=9.985E-01  e=1.111E-90  Escherichia coli str. K-12 substr. MG1655

B-factor: mean 66.35, std 13.46, range [40.23, 122.23]